Protein AF-0000000083222446 (afdb_homodimer)

Secondary structure (DSSP, 8-state):
--HHHHHHHHHHHHHHHHHHHHHHHHHHHHHHHHHHHHHHHHHHHHHHHHHHHTTSS---HHHHTTT-S---SEEEEEEPPP-HHHHHHH-HHHHHHHHTS-HHHHHHHHHHHHHHHHHHHHHHHHHHHHHHT--EEEEE-TT-HHHHTHHHHHHHHHTSHHHHT--SSEEEEEEEE----TT-S-EEEEEEEEEPPP---------------------------TT--EEEEEEEE-GGGSHHHHHHHHHHHHHHHHHTTTS---GGG--HHHHHHHHHHTS----SEEEEES-SSB--TT--SGGGTT-EEEEE----SSPP---HHHHHHHHHHHHHS------/-HHHHHHHHHHHHHHHHHHHHHHHHHHHHHHHHHHHHHHHHHHHHHHHHHHHHTTSS---HHHHTTT-S---SEEEEEEPPP-HHHHHHH-HHHHHHHHSS-HHHHHHHHHHHHHHHHHHHHHHHHHHHHHHT--EEEEE-TT-HHHHTHHHHHHHHHTSHHHHT--SSEEEEEEE-----TT-S-EEEEEEEEEPPP---------------------------TTPPEEEEEEEE-GGGSHHHHHHHHHHHHHHHHH--S-S-SGGG--HHHHHHHHHHTS----SEEEEES-SSB--TT--SGGGTT-EEEEE----SSPP---HHHHHHHHHHHHHS------

pLDDT: mean 73.71, std 20.95, range [21.19, 98.12]

Organism: NCBI:txid56615

Foldseek 3Di:
DVVVVVVVVVVVVVVVCVVVCVVVVVVVVVVVVVVVVVVVVVVVLVVVVVCVVVVVDDDQLQVLCPPFQDFWQEEEEEFDAFPVVVVCVPPPVVVVVVVVDPPVVVVVVSLVQQLVQLLVQVLVLVVSCVSVQHAEY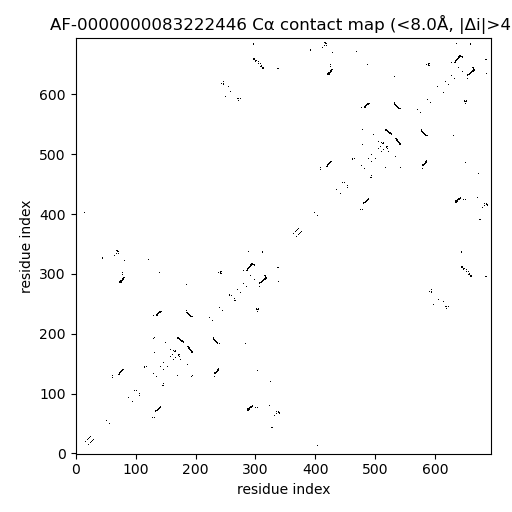EYEYAVLSCVVCVVVSQVVSCPDCCAVCRDPFWRHKDKAQDPDDPVALKGKTKMKTFTDDDPPPPPPPPDDPDDDDDPPPPPVPPPPPNPDIGMHMYIYHHLCLAPVLLVVLVVVVVVVCVVVVVDCCPPVVDDPVVSLVSSCVRDPAATQEYEYFEDQDDDPSRPHPNNPPNHHYQYPYDPDNHGTHDGPVSSSVRRNSSSPDPRPPPD/DVVVVVVVVVVVVVVVCVVVCVVVVVVVVVVVVVVVVVVVVVVVLVVVVVCVVVVVDPDQLQVLCPPFQDFWQEEEEEFDAFPVVVVCVPPPVVVVVVVPDPPVVVVVVSLVQQLVQLLVQVLVLVVSCVSVQHAEYEYEYAVLSCVVCVVVSQVVSCPDCCAVCRDPFWRHKDKAQPPDDVVALKGKTKMKTFTDDDPPPPPPPPDDPDDDDDDPPPPVPPPPPNPDIGMHMYIYHHLCLAPVLLVVLVVVLVVVLVVVPPDPVHVVVDDPVVSLVSSCVRDPAATQEYEYFEDQDDDPSRPHPNNPPNHHYQYPYDPDNHGTHDGPVSSSVRRNSSSPDPRPPPD

InterPro domains:
  IPR036424 Decaprenyl diphosphate synthase-like superfamily [G3DSA:3.40.1180.10] (99-347)
  IPR036424 Decaprenyl diphosphate synthase-like superfamily [SSF64005] (113-338)
  IPR038887 Dehydrodolichyl diphosphate synthase complex subunit Nus1 [PTHR21528] (21-346)

Radius of gyration: 28.94 Å; Cα contacts (8 Å, |Δi|>4): 919; chains: 2; bounding box: 86×88×91 Å

Structure (mmCIF, N/CA/C/O backbone):
data_AF-0000000083222446-model_v1
#
loop_
_entity.id
_entity.type
_entity.pdbx_description
1 polymer 'ditrans,polycis-polyprenyl diphosphate synthase'
#
loop_
_atom_site.group_PDB
_atom_site.id
_atom_site.type_symbol
_atom_site.label_atom_id
_atom_site.label_alt_id
_atom_site.label_comp_id
_atom_site.label_asym_id
_atom_site.label_entity_id
_atom_site.label_seq_id
_atom_site.pdbx_PDB_ins_code
_atom_site.Cartn_x
_atom_site.Cartn_y
_atom_site.Cartn_z
_atom_site.occupancy
_atom_site.B_iso_or_equiv
_atom_site.auth_seq_id
_atom_site.auth_comp_id
_atom_site.auth_asym_id
_atom_site.auth_atom_id
_atom_site.pdbx_PDB_model_num
ATOM 1 N N . MET A 1 1 ? 10.117 -25.203 -52.969 1 36.56 1 MET A N 1
ATOM 2 C CA . MET A 1 1 ? 9.398 -25.359 -51.719 1 36.56 1 MET A CA 1
ATOM 3 C C . MET A 1 1 ? 10.18 -24.719 -50.562 1 36.56 1 MET A C 1
ATOM 5 O O . MET A 1 1 ? 9.609 -24.422 -49.531 1 36.56 1 MET A O 1
ATOM 9 N N . ALA A 1 2 ? 11.477 -24.641 -50.656 1 54.38 2 ALA A N 1
ATOM 10 C CA . ALA A 1 2 ? 12.469 -24.125 -49.719 1 54.38 2 ALA A CA 1
ATOM 11 C C . ALA A 1 2 ? 12.422 -22.594 -49.656 1 54.38 2 ALA A C 1
ATOM 13 O O . ALA A 1 2 ? 12.656 -22 -48.594 1 54.38 2 ALA A O 1
ATOM 14 N N . SER A 1 3 ? 12.109 -21.922 -50.688 1 53.44 3 SER A N 1
ATOM 15 C CA . SER A 1 3 ? 12.156 -20.469 -50.812 1 53.44 3 SER A CA 1
ATOM 16 C C . SER A 1 3 ? 11.008 -19.812 -50.062 1 53.44 3 SER A C 1
ATOM 18 O O . SER A 1 3 ? 11.172 -18.75 -49.469 1 53.44 3 SER A O 1
ATOM 20 N N . SER A 1 4 ? 9.898 -20.516 -49.969 1 52.72 4 SER A N 1
ATOM 21 C CA . SER A 1 4 ? 8.688 -20 -49.344 1 52.72 4 SER A CA 1
ATOM 22 C C . SER A 1 4 ? 8.828 -19.969 -47.812 1 52.72 4 SER A C 1
ATOM 24 O O . SER A 1 4 ? 8.305 -19.062 -47.156 1 52.72 4 SER A O 1
ATOM 26 N N . SER A 1 5 ? 9.688 -20.828 -47.406 1 56.22 5 SER A N 1
ATOM 27 C CA . SER A 1 5 ? 9.875 -20.922 -45.969 1 56.22 5 SER A CA 1
ATOM 28 C C . SER A 1 5 ? 10.711 -19.75 -45.438 1 56.22 5 SER A C 1
ATOM 30 O O . SER A 1 5 ? 10.461 -19.25 -44.344 1 56.22 5 SER A O 1
ATOM 32 N N . LYS A 1 6 ? 11.641 -19.25 -46.25 1 61.03 6 LYS A N 1
ATOM 33 C CA . LYS A 1 6 ? 12.5 -18.156 -45.844 1 61.03 6 LYS A CA 1
ATOM 34 C C . LYS A 1 6 ? 11.734 -16.828 -45.812 1 61.03 6 LYS A C 1
ATOM 36 O O . LYS A 1 6 ? 11.938 -16 -44.938 1 61.03 6 LYS A O 1
ATOM 41 N N . THR A 1 7 ? 10.891 -16.703 -46.781 1 53.16 7 THR A N 1
ATOM 42 C CA . THR A 1 7 ? 10.109 -15.469 -46.844 1 53.16 7 THR A CA 1
ATOM 43 C C . THR A 1 7 ? 9.156 -15.359 -45.656 1 53.16 7 THR A C 1
ATOM 45 O O . THR A 1 7 ? 8.992 -14.281 -45.094 1 53.16 7 THR A O 1
ATOM 48 N N . VAL A 1 8 ? 8.656 -16.453 -45.312 1 54.53 8 VAL A N 1
ATOM 49 C CA . VAL A 1 8 ? 7.73 -16.453 -44.188 1 54.53 8 VAL A CA 1
ATOM 50 C C . VAL A 1 8 ? 8.5 -16.188 -42.875 1 54.53 8 VAL A C 1
ATOM 52 O O . VAL A 1 8 ? 8.039 -15.43 -42.031 1 54.53 8 VAL A O 1
ATOM 55 N N . GLN A 1 9 ? 9.672 -16.656 -42.938 1 54.56 9 GLN A N 1
ATOM 56 C CA . GLN A 1 9 ? 10.492 -16.438 -41.75 1 54.56 9 GLN A CA 1
ATOM 57 C C . GLN A 1 9 ? 10.906 -14.969 -41.656 1 54.56 9 GLN A C 1
ATOM 59 O O . GLN A 1 9 ? 10.914 -14.398 -40.562 1 54.56 9 GLN A O 1
ATOM 64 N N . THR A 1 10 ? 11.266 -14.383 -42.812 1 55.5 10 THR A N 1
ATOM 65 C CA . THR A 1 10 ? 11.648 -12.977 -42.812 1 55.5 10 THR A CA 1
ATOM 66 C C . THR A 1 10 ? 10.469 -12.086 -42.438 1 55.5 10 THR A C 1
ATOM 68 O O . THR A 1 10 ? 10.617 -11.133 -41.656 1 55.5 10 THR A O 1
ATOM 71 N N . ILE A 1 11 ? 9.359 -12.422 -42.844 1 53.47 11 ILE A N 1
ATOM 72 C CA . ILE A 1 11 ? 8.172 -11.633 -42.531 1 53.47 11 ILE A CA 1
ATOM 73 C C . ILE A 1 11 ? 7.832 -11.781 -41.031 1 53.47 11 ILE A C 1
ATOM 75 O O . ILE A 1 11 ? 7.504 -10.797 -40.375 1 53.47 11 ILE A O 1
ATOM 79 N N . VAL A 1 12 ? 8.07 -12.945 -40.656 1 50.47 12 VAL A N 1
ATOM 80 C CA . VAL A 1 12 ? 7.77 -13.203 -39.25 1 50.47 12 VAL A CA 1
ATOM 81 C C . VAL A 1 12 ? 8.781 -12.484 -38.375 1 50.47 12 VAL A C 1
ATOM 83 O O . VAL A 1 12 ? 8.406 -11.867 -37.375 1 50.47 12 VAL A O 1
ATOM 86 N N . THR A 1 13 ? 10.008 -12.539 -38.812 1 52.12 13 THR A N 1
ATOM 87 C CA . THR A 1 13 ? 11.039 -11.844 -38.062 1 52.12 13 THR A CA 1
ATOM 88 C C . THR A 1 13 ? 10.82 -10.336 -38.094 1 52.12 13 THR A C 1
ATOM 90 O O . THR A 1 13 ? 10.961 -9.648 -37.094 1 52.12 13 THR A O 1
ATOM 93 N N . LEU A 1 14 ? 10.492 -9.789 -39.219 1 52.88 14 LEU A N 1
ATOM 94 C CA . LEU A 1 14 ? 10.234 -8.359 -39.344 1 52.88 14 LEU A CA 1
ATOM 95 C C . LEU A 1 14 ? 9.008 -7.953 -38.531 1 52.88 14 LEU A C 1
ATOM 97 O O . LEU A 1 14 ? 9 -6.891 -37.906 1 52.88 14 LEU A O 1
ATOM 101 N N . THR A 1 15 ? 8.133 -8.812 -38.531 1 49.84 15 THR A N 1
ATOM 102 C CA . THR A 1 15 ? 6.926 -8.523 -37.781 1 49.84 15 THR A CA 1
ATOM 103 C C . THR A 1 15 ? 7.199 -8.609 -36.281 1 49.84 15 THR A C 1
ATOM 105 O O . THR A 1 15 ? 6.684 -7.801 -35.5 1 49.84 15 THR A O 1
ATOM 108 N N . LEU A 1 16 ? 8.07 -9.57 -36.062 1 46.69 16 LEU A N 1
ATOM 109 C CA . LEU A 1 16 ? 8.453 -9.711 -34.656 1 46.69 16 LEU A CA 1
ATOM 110 C C . LEU A 1 16 ? 9.258 -8.508 -34.188 1 46.69 16 LEU A C 1
ATOM 112 O O . LEU A 1 16 ? 9.016 -7.98 -33.094 1 46.69 16 LEU A O 1
ATOM 116 N N . PHE A 1 17 ? 10.297 -8.188 -34.969 1 51.41 17 PHE A N 1
ATOM 117 C CA . PHE A 1 17 ? 11.062 -6.988 -34.656 1 51.41 17 PHE A CA 1
ATOM 118 C C . PHE A 1 17 ? 10.164 -5.758 -34.625 1 51.41 17 PHE A C 1
ATOM 120 O O . PHE A 1 17 ? 10.328 -4.875 -33.781 1 51.41 17 PHE A O 1
ATOM 127 N N . GLY A 1 18 ? 9.242 -5.84 -35.438 1 48.62 18 GLY A N 1
ATOM 128 C CA . GLY A 1 18 ? 8.289 -4.738 -35.469 1 48.62 18 GLY A CA 1
ATOM 129 C C . GLY A 1 18 ? 7.402 -4.691 -34.219 1 48.62 18 GLY A C 1
ATOM 130 O O . GLY A 1 18 ? 7.188 -3.623 -33.656 1 48.62 18 GLY A O 1
ATOM 131 N N . THR A 1 19 ? 6.996 -5.812 -33.875 1 46.5 19 THR A N 1
ATOM 132 C CA . THR A 1 19 ? 6.109 -5.859 -32.719 1 46.5 19 THR A CA 1
ATOM 133 C C . THR A 1 19 ? 6.887 -5.574 -31.438 1 46.5 19 THR A C 1
ATOM 135 O O . THR A 1 19 ? 6.414 -4.836 -30.562 1 46.5 19 THR A O 1
ATOM 138 N N . PHE A 1 20 ? 8.125 -6.336 -31.328 1 46.16 20 PHE A N 1
ATOM 139 C CA . PHE A 1 20 ? 8.984 -5.992 -30.203 1 46.16 20 PHE A CA 1
ATOM 140 C C . PHE A 1 20 ? 9.297 -4.504 -30.188 1 46.16 20 PHE A C 1
ATOM 142 O O . PHE A 1 20 ? 9.289 -3.865 -29.141 1 46.16 20 PHE A O 1
ATOM 149 N N . GLY A 1 21 ? 9.727 -4.094 -31.328 1 47.69 21 GLY A N 1
ATOM 150 C CA . GLY A 1 21 ? 9.938 -2.662 -31.469 1 47.69 21 GLY A CA 1
ATOM 151 C C . GLY A 1 21 ? 8.719 -1.836 -31.125 1 47.69 21 GLY A C 1
ATOM 152 O O . GLY A 1 21 ? 8.82 -0.812 -30.438 1 47.69 21 GLY A O 1
ATOM 153 N N . LEU A 1 22 ? 7.648 -2.465 -31.422 1 50.78 22 LEU A N 1
ATOM 154 C CA . LEU A 1 22 ? 6.406 -1.746 -31.172 1 50.78 22 LEU A CA 1
ATOM 155 C C . LEU A 1 22 ? 6.051 -1.785 -29.688 1 50.78 22 LEU A C 1
ATOM 157 O O . LEU A 1 22 ? 5.629 -0.775 -29.125 1 50.78 22 LEU A O 1
ATOM 161 N N . LEU A 1 23 ? 6.242 -3.002 -29.172 1 46.97 23 LEU A N 1
ATOM 162 C CA . LEU A 1 23 ? 5.957 -3.094 -27.75 1 46.97 23 LEU A CA 1
ATOM 163 C C . LEU A 1 23 ? 6.906 -2.213 -26.938 1 46.97 23 LEU A C 1
ATOM 165 O O . LEU A 1 23 ? 6.484 -1.531 -26 1 46.97 23 LEU A O 1
ATOM 169 N N . HIS A 1 24 ? 8.188 -2.408 -27.219 1 51.34 24 HIS A N 1
ATOM 170 C CA . HIS A 1 24 ? 9.148 -1.508 -26.594 1 51.34 24 HIS A CA 1
ATOM 171 C C . HIS A 1 24 ? 8.82 -0.051 -26.906 1 51.34 24 HIS A C 1
ATOM 173 O O . HIS A 1 24 ? 8.938 0.814 -26.031 1 51.34 24 HIS A O 1
ATOM 179 N N . LEU A 1 25 ? 8.469 0.086 -28.078 1 52.31 25 LEU A N 1
ATOM 180 C CA . LEU A 1 25 ? 8.07 1.432 -28.484 1 52.31 25 LEU A CA 1
ATOM 181 C C . LEU A 1 25 ? 6.824 1.879 -27.719 1 52.31 25 LEU A C 1
ATOM 183 O O . LEU A 1 25 ? 6.746 3.023 -27.281 1 52.31 25 LEU A O 1
ATOM 187 N N . LEU A 1 26 ? 6.055 0.905 -27.625 1 51.31 26 LEU A N 1
ATOM 188 C CA . LEU A 1 26 ? 4.824 1.237 -26.906 1 51.31 26 LEU A CA 1
ATOM 189 C C . LEU A 1 26 ? 5.105 1.487 -25.422 1 51.31 26 LEU A C 1
ATOM 191 O O . LEU A 1 26 ? 4.52 2.389 -24.828 1 51.31 26 LEU A O 1
ATOM 195 N N . HIS A 1 27 ? 5.945 0.579 -24.922 1 53.75 27 HIS A N 1
ATOM 196 C CA . HIS A 1 27 ? 6.391 0.825 -23.547 1 53.75 27 HIS A CA 1
ATOM 197 C C . HIS A 1 27 ? 7.082 2.178 -23.438 1 53.75 27 HIS A C 1
ATOM 199 O O . HIS A 1 27 ? 6.84 2.924 -22.484 1 53.75 27 HIS A O 1
ATOM 205 N N . LEU A 1 28 ? 7.898 2.379 -24.359 1 54.03 28 LEU A N 1
ATOM 206 C CA . LEU A 1 28 ? 8.586 3.664 -24.391 1 54.03 28 LEU A CA 1
ATOM 207 C C . LEU A 1 28 ? 7.598 4.805 -24.609 1 54.03 28 LEU A C 1
ATOM 209 O O . LEU A 1 28 ? 7.719 5.859 -23.969 1 54.03 28 LEU A O 1
ATOM 213 N N . ILE A 1 29 ? 6.684 4.418 -25.344 1 54.69 29 ILE A N 1
ATOM 214 C CA . ILE A 1 29 ? 5.668 5.43 -25.625 1 54.69 29 ILE A CA 1
ATOM 215 C C . ILE A 1 29 ? 4.82 5.66 -24.375 1 54.69 29 ILE A C 1
ATOM 217 O O . ILE A 1 29 ? 4.531 6.805 -24.016 1 54.69 29 ILE A O 1
ATOM 221 N N . SER A 1 30 ? 4.523 4.512 -23.797 1 57.47 30 SER A N 1
ATOM 222 C CA . SER A 1 30 ? 3.744 4.648 -22.578 1 57.47 30 SER A CA 1
ATOM 223 C C . SER A 1 30 ? 4.52 5.418 -21.516 1 57.47 30 SER A C 1
ATOM 225 O O . SER A 1 30 ? 3.969 6.305 -20.859 1 57.47 30 SER A O 1
ATOM 227 N N . HIS A 1 31 ? 5.703 5 -21.391 1 58.09 31 HIS A N 1
ATOM 228 C CA . HIS A 1 31 ? 6.562 5.734 -20.469 1 58.09 31 HIS A CA 1
ATOM 229 C C . HIS A 1 31 ? 6.711 7.191 -20.891 1 58.09 31 HIS A C 1
ATOM 231 O O . HIS A 1 31 ? 6.688 8.094 -20.047 1 58.09 31 HIS A O 1
ATOM 237 N N . GLY A 1 32 ? 6.883 7.305 -22.172 1 55 32 GLY A N 1
ATOM 238 C CA . GLY A 1 32 ? 6.969 8.656 -22.703 1 55 32 GLY A CA 1
ATOM 239 C C . GLY A 1 32 ? 5.707 9.469 -22.484 1 55 32 GLY A C 1
ATOM 240 O O . GLY A 1 32 ? 5.781 10.641 -22.094 1 55 32 GLY A O 1
ATOM 241 N N . ILE A 1 33 ? 4.664 8.75 -22.609 1 58.34 33 ILE A N 1
ATOM 242 C CA . ILE A 1 33 ? 3.387 9.422 -22.406 1 58.34 33 ILE A CA 1
ATOM 243 C C . ILE A 1 33 ? 3.225 9.766 -20.922 1 58.34 33 ILE A C 1
ATOM 245 O O . ILE A 1 33 ? 2.824 10.883 -20.578 1 58.34 33 ILE A O 1
ATOM 249 N N . ARG A 1 34 ? 3.586 8.812 -20.156 1 61.44 34 ARG A N 1
ATOM 250 C CA . ARG A 1 34 ? 3.488 9.086 -18.734 1 61.44 34 ARG A CA 1
ATOM 251 C C . ARG A 1 34 ? 4.41 10.227 -18.328 1 61.44 34 ARG A C 1
ATOM 253 O O . ARG A 1 34 ? 4.02 11.102 -17.547 1 61.44 34 ARG A O 1
ATOM 260 N N . LEU A 1 35 ? 5.527 10.203 -18.859 1 58.72 35 LEU A N 1
ATOM 261 C CA . LEU A 1 35 ? 6.48 11.258 -18.562 1 58.72 35 LEU A CA 1
ATOM 262 C C . LEU A 1 35 ? 5.988 12.602 -19.094 1 58.72 35 LEU A C 1
ATOM 264 O O . LEU A 1 35 ? 6.078 13.617 -18.391 1 58.72 35 LEU A O 1
ATOM 268 N N . THR A 1 36 ? 5.535 12.516 -20.281 1 58.59 36 THR A N 1
ATOM 269 C CA . THR A 1 36 ? 5.055 13.75 -20.891 1 58.59 36 THR A CA 1
ATOM 270 C C . THR A 1 36 ? 3.859 14.305 -20.125 1 58.59 36 THR A C 1
ATOM 272 O O . THR A 1 36 ? 3.777 15.508 -19.875 1 58.59 36 THR A O 1
ATOM 275 N N . THR A 1 37 ? 3.016 13.406 -19.766 1 63.16 37 THR A N 1
ATOM 276 C CA . THR A 1 37 ? 1.849 13.844 -19.016 1 63.16 37 THR A CA 1
ATOM 277 C C . THR A 1 37 ? 2.264 14.406 -17.656 1 63.16 37 THR A C 1
ATOM 279 O O . THR A 1 37 ? 1.707 15.398 -17.188 1 63.16 37 THR A O 1
ATOM 282 N N . SER A 1 38 ? 3.203 13.766 -17.125 1 62.81 38 SER A N 1
ATOM 283 C CA . SER A 1 38 ? 3.697 14.242 -15.844 1 62.81 38 SER A CA 1
ATOM 284 C C . SER A 1 38 ? 4.336 15.617 -15.969 1 62.81 38 SER A C 1
ATOM 286 O O . SER A 1 38 ? 4.125 16.484 -15.125 1 62.81 38 SER A O 1
ATOM 288 N N . VAL A 1 39 ? 5.047 15.805 -17.047 1 60.53 39 VAL A N 1
ATOM 289 C CA . VAL A 1 39 ? 5.719 17.078 -17.281 1 60.53 39 VAL A CA 1
ATOM 290 C C . VAL A 1 39 ? 4.684 18.172 -17.547 1 60.53 39 VAL A C 1
ATOM 292 O O . VAL A 1 39 ? 4.781 19.281 -17.016 1 60.53 39 VAL A O 1
ATOM 295 N N . ILE A 1 40 ? 3.762 17.766 -18.344 1 61.09 40 ILE A N 1
ATOM 296 C CA . ILE A 1 40 ? 2.721 18.734 -18.672 1 61.09 40 ILE A CA 1
ATOM 297 C C . ILE A 1 40 ? 1.975 19.141 -17.406 1 61.09 40 ILE A C 1
ATOM 299 O O . ILE A 1 40 ? 1.726 20.328 -17.172 1 61.09 40 ILE A O 1
ATOM 303 N N . ARG A 1 41 ? 1.686 18.188 -16.594 1 65.5 41 ARG A N 1
ATOM 304 C CA . ARG A 1 41 ? 0.991 18.484 -15.344 1 65.5 41 ARG A CA 1
ATOM 305 C C . ARG A 1 41 ? 1.833 19.375 -14.445 1 65.5 41 ARG A C 1
ATOM 307 O O . ARG A 1 41 ? 1.307 20.281 -13.789 1 65.5 41 ARG A O 1
ATOM 314 N N . LYS A 1 42 ? 3.08 19.141 -14.469 1 65.06 42 LYS A N 1
ATOM 315 C CA . LYS A 1 42 ? 3.982 19.938 -13.656 1 65.06 42 LYS A CA 1
ATOM 316 C C . LYS A 1 42 ? 4.016 21.391 -14.141 1 65.06 42 LYS A C 1
ATOM 318 O O . LYS A 1 42 ? 4.012 22.328 -13.336 1 65.06 42 LYS A O 1
ATOM 323 N N . ILE A 1 43 ? 4.059 21.469 -15.406 1 62.09 43 ILE A N 1
ATOM 324 C CA . ILE A 1 43 ? 4.102 22.797 -16 1 62.09 43 ILE A CA 1
ATOM 325 C C . ILE A 1 43 ? 2.814 23.562 -15.672 1 62.09 43 ILE A C 1
ATOM 327 O O . ILE A 1 43 ? 2.854 24.734 -15.297 1 62.09 43 ILE A O 1
ATOM 331 N N . ILE A 1 44 ? 1.795 22.859 -15.766 1 63.28 44 ILE A N 1
ATOM 332 C CA . ILE A 1 44 ? 0.501 23.469 -15.492 1 63.28 44 ILE A CA 1
ATOM 333 C C . ILE A 1 44 ? 0.432 23.891 -14.023 1 63.28 44 ILE A C 1
ATOM 335 O O . ILE A 1 44 ? -0.033 24.984 -13.703 1 63.28 44 ILE A O 1
ATOM 339 N N . ASP A 1 45 ? 0.895 23.047 -13.227 1 67.06 45 ASP A N 1
ATOM 340 C CA . ASP A 1 45 ? 0.875 23.328 -11.789 1 67.06 45 ASP A CA 1
ATOM 341 C C . ASP A 1 45 ? 1.76 24.531 -11.461 1 67.06 45 ASP A C 1
ATOM 343 O O . ASP A 1 45 ? 1.389 25.375 -10.641 1 67.06 45 ASP A O 1
ATOM 347 N N . GLU A 1 46 ? 2.854 24.516 -12.102 1 67 46 GLU A N 1
ATOM 348 C CA . GLU A 1 46 ? 3.756 25.641 -11.883 1 67 46 GLU A CA 1
ATOM 349 C C . GLU A 1 46 ? 3.146 26.953 -12.383 1 67 46 GLU A C 1
ATOM 351 O O . GLU A 1 46 ? 3.301 28 -11.758 1 67 46 GLU A O 1
ATOM 356 N N . MET A 1 47 ? 2.539 26.828 -13.461 1 64.44 47 MET A N 1
ATOM 357 C CA . MET A 1 47 ? 1.857 28 -13.992 1 64.44 47 MET A CA 1
ATOM 358 C C . MET A 1 47 ? 0.759 28.469 -13.047 1 64.44 47 MET A C 1
ATOM 360 O O . MET A 1 47 ? 0.575 29.672 -12.844 1 64.44 47 MET A O 1
ATOM 364 N N . ASP A 1 48 ? 0.081 27.516 -12.492 1 66.25 48 ASP A N 1
ATOM 365 C CA . ASP A 1 48 ? -0.962 27.844 -11.523 1 66.25 48 ASP A CA 1
ATOM 366 C C . ASP A 1 48 ? -0.376 28.531 -10.297 1 66.25 48 ASP A C 1
ATOM 368 O O . ASP A 1 48 ? -0.952 29.5 -9.789 1 66.25 48 ASP A O 1
ATOM 372 N N . GLU A 1 49 ? 0.698 28.031 -9.867 1 69.94 49 GLU A N 1
ATOM 373 C CA . GLU A 1 49 ? 1.366 28.641 -8.719 1 69.94 49 GLU A CA 1
ATOM 374 C C . GLU A 1 49 ? 1.795 30.078 -9.016 1 69.94 49 GLU A C 1
ATOM 376 O O . GLU A 1 49 ? 1.708 30.938 -8.148 1 69.94 49 GLU A O 1
ATOM 381 N N . VAL A 1 50 ? 2.215 30.203 -10.234 1 65.88 50 VAL A N 1
ATOM 382 C CA . VAL A 1 50 ? 2.619 31.547 -10.648 1 65.88 50 VAL A CA 1
ATOM 383 C C . VAL A 1 50 ? 1.4 32.469 -10.68 1 65.88 50 VAL A C 1
ATOM 385 O O . VAL A 1 50 ? 1.473 33.625 -10.234 1 65.88 50 VAL A O 1
ATOM 388 N N . LEU A 1 51 ? 0.399 31.922 -11.141 1 66.25 51 LEU A N 1
ATOM 389 C CA . LEU A 1 51 ? -0.822 32.719 -11.219 1 66.25 51 LEU A CA 1
ATOM 390 C C . LEU A 1 51 ? -1.332 33.062 -9.828 1 66.25 51 LEU A C 1
ATOM 392 O O . LEU A 1 51 ? -1.859 34.156 -9.609 1 66.25 51 LEU A O 1
ATOM 396 N N . ILE A 1 52 ? -1.19 32.188 -8.922 1 71.06 52 ILE A N 1
ATOM 397 C CA . ILE A 1 52 ? -1.592 32.438 -7.539 1 71.06 52 ILE A CA 1
ATOM 398 C C . ILE A 1 52 ? -0.651 33.438 -6.895 1 71.06 52 ILE A C 1
ATOM 400 O O . ILE A 1 52 ? -1.096 34.344 -6.176 1 71.06 52 ILE A O 1
ATOM 404 N N . GLY A 1 53 ? 0.562 33.219 -7.203 1 66.94 53 GLY A N 1
ATOM 405 C CA . GLY A 1 53 ? 1.531 34.188 -6.695 1 66.94 53 GLY A CA 1
ATOM 406 C C . GLY A 1 53 ? 1.29 35.594 -7.191 1 66.94 53 GLY A C 1
ATOM 407 O O . GLY A 1 53 ? 1.478 36.562 -6.449 1 66.94 53 GLY A O 1
ATOM 408 N N . LEU A 1 54 ? 0.828 35.625 -8.469 1 65.44 54 LEU A N 1
ATOM 409 C CA . LEU A 1 54 ? 0.542 36.938 -9.078 1 65.44 54 LEU A CA 1
ATOM 410 C C . LEU A 1 54 ? -0.846 37.406 -8.68 1 65.44 54 LEU A C 1
ATOM 412 O O . LEU A 1 54 ? -1.294 38.469 -9.148 1 65.44 54 LEU A O 1
ATOM 416 N N . ARG A 1 55 ? -1.542 36.625 -7.762 1 66.25 55 ARG A N 1
ATOM 417 C CA . ARG A 1 55 ? -2.848 36.969 -7.207 1 66.25 55 ARG A CA 1
ATOM 418 C C . ARG A 1 55 ? -3.908 37.031 -8.297 1 66.25 55 ARG A C 1
ATOM 420 O O . ARG A 1 55 ? -4.852 37.812 -8.203 1 66.25 55 ARG A O 1
ATOM 427 N N . VAL A 1 56 ? -3.549 36.406 -9.367 1 62.66 56 VAL A N 1
ATOM 428 C CA . VAL A 1 56 ? -4.52 36.312 -10.453 1 62.66 56 VAL A CA 1
ATOM 429 C C . VAL A 1 56 ? -5.547 35.219 -10.133 1 62.66 56 VAL A C 1
ATOM 431 O O . VAL A 1 56 ? -6.738 35.375 -10.422 1 62.66 56 VAL A O 1
ATOM 434 N N . ARG A 1 57 ? -4.969 34.156 -9.414 1 64 57 ARG A N 1
ATOM 435 C CA . ARG A 1 57 ? -5.816 33.031 -9.016 1 64 57 ARG A CA 1
ATOM 436 C C . ARG A 1 57 ? -5.723 32.781 -7.516 1 64 57 ARG A C 1
ATOM 438 O O . ARG A 1 57 ? -4.641 32.875 -6.93 1 64 57 ARG A O 1
ATOM 445 N N . ARG A 1 58 ? -6.887 32.719 -6.902 1 67.94 58 ARG A N 1
ATOM 446 C CA . ARG A 1 58 ? -6.887 32.344 -5.484 1 67.94 58 ARG A CA 1
ATOM 447 C C . ARG A 1 58 ? -7.145 30.875 -5.289 1 67.94 58 ARG A C 1
ATOM 449 O O . ARG A 1 58 ? -8.023 30.297 -5.938 1 67.94 58 ARG A O 1
ATOM 456 N N . ARG A 1 59 ? -6.203 30.281 -4.66 1 75.19 59 ARG A N 1
ATOM 457 C CA . ARG A 1 59 ? -6.422 28.891 -4.273 1 75.19 59 ARG A CA 1
ATOM 458 C C . ARG A 1 59 ? -7.375 28.781 -3.086 1 75.19 59 ARG A C 1
ATOM 460 O O . ARG A 1 59 ? -7.184 29.469 -2.074 1 75.19 59 ARG A O 1
ATOM 467 N N . ASP A 1 60 ? -8.469 28.156 -3.348 1 77.75 60 ASP A N 1
ATOM 468 C CA . ASP A 1 60 ? -9.406 27.922 -2.254 1 77.75 60 ASP A CA 1
ATOM 469 C C . ASP A 1 60 ? -9.672 26.422 -2.066 1 77.75 60 ASP A C 1
ATOM 471 O O . ASP A 1 60 ? -10.484 25.844 -2.779 1 77.75 60 ASP A O 1
ATOM 475 N N . VAL A 1 61 ? -8.984 25.906 -1.104 1 82.94 61 VAL A N 1
ATOM 476 C CA . VAL A 1 61 ? -9.062 24.469 -0.839 1 82.94 61 VAL A CA 1
ATOM 477 C C . VAL A 1 61 ? -10.508 24.078 -0.515 1 82.94 61 VAL A C 1
ATOM 479 O O . VAL A 1 61 ? -11 23.062 -0.994 1 82.94 61 VAL A O 1
ATOM 482 N N . ARG A 1 62 ? -11.148 24.906 0.24 1 82.25 62 ARG A N 1
ATOM 483 C CA . ARG A 1 62 ? -12.516 24.609 0.662 1 82.25 62 ARG A CA 1
ATOM 484 C C . ARG A 1 62 ? -13.461 24.594 -0.531 1 82.25 62 ARG A C 1
ATOM 486 O O . ARG A 1 62 ? -14.359 23.75 -0.606 1 82.25 62 ARG A O 1
ATOM 493 N N . GLN A 1 63 ? -13.227 25.453 -1.364 1 79.06 63 GLN A N 1
ATOM 494 C CA . GLN A 1 63 ? -14.062 25.5 -2.562 1 79.06 63 GLN A CA 1
ATOM 495 C C . GLN A 1 63 ? -13.812 24.297 -3.453 1 79.06 63 GLN A C 1
ATOM 497 O O . GLN A 1 63 ? -14.75 23.719 -4.008 1 79.06 63 GLN A O 1
ATOM 502 N N . ASP A 1 64 ? -12.57 23.953 -3.557 1 78.44 64 ASP A N 1
ATOM 503 C CA . ASP A 1 64 ? -12.203 22.844 -4.426 1 78.44 64 ASP A CA 1
ATOM 504 C C . ASP A 1 64 ? -12.695 21.516 -3.854 1 78.44 64 ASP A C 1
ATOM 506 O O . ASP A 1 64 ? -12.906 20.547 -4.594 1 78.44 64 ASP A O 1
ATOM 510 N N . LEU A 1 65 ? -12.938 21.484 -2.584 1 80.38 65 LEU A N 1
ATOM 511 C CA . LEU A 1 65 ? -13.328 20.234 -1.924 1 80.38 65 LEU A CA 1
ATOM 512 C C . LEU A 1 65 ? -14.852 20.141 -1.828 1 80.38 65 LEU A C 1
ATOM 514 O O . LEU A 1 65 ? -15.375 19.141 -1.327 1 80.38 65 LEU A O 1
ATOM 518 N N . ARG A 1 66 ? -15.539 21.109 -2.264 1 76.25 66 ARG A N 1
ATOM 519 C CA . ARG A 1 66 ? -17 21.109 -2.168 1 76.25 66 ARG A CA 1
ATOM 520 C C . ARG A 1 66 ? -17.594 19.906 -2.9 1 76.25 66 ARG A C 1
ATOM 522 O O . ARG A 1 66 ? -18.625 19.375 -2.486 1 76.25 66 ARG A O 1
ATOM 529 N N . ALA A 1 67 ? -16.891 19.469 -3.859 1 68.62 67 ALA A N 1
ATOM 530 C CA . ALA A 1 67 ? -17.406 18.375 -4.664 1 68.62 67 ALA A CA 1
ATOM 531 C C . ALA A 1 67 ? -17.078 17.016 -4.039 1 68.62 67 ALA A C 1
ATOM 533 O O . ALA A 1 67 ? -17.609 15.984 -4.449 1 68.62 67 ALA A O 1
ATOM 534 N N . ILE A 1 68 ? -16.234 17.125 -3.064 1 78.62 68 ILE A N 1
ATOM 535 C CA . ILE A 1 68 ? -15.797 15.859 -2.475 1 78.62 68 ILE A CA 1
ATOM 536 C C . ILE A 1 68 ? -16.766 15.438 -1.368 1 78.62 68 ILE A C 1
ATOM 538 O O . ILE A 1 68 ? -17.156 16.266 -0.543 1 78.62 68 ILE A O 1
ATOM 542 N N . LYS A 1 69 ? -17.203 14.211 -1.374 1 75.94 69 LYS A N 1
ATOM 543 C CA . LYS A 1 69 ? -18.219 13.688 -0.469 1 75.94 69 LYS A CA 1
ATOM 544 C C . LYS A 1 69 ? -17.703 13.594 0.96 1 75.94 69 LYS A C 1
ATOM 546 O O . LYS A 1 69 ? -18.438 13.852 1.916 1 75.94 69 LYS A O 1
ATOM 551 N N . LYS A 1 70 ? -16.438 13.234 1.058 1 87.44 70 LYS A N 1
ATOM 552 C CA . LYS A 1 70 ? -15.867 13.031 2.383 1 87.44 70 LYS A CA 1
ATOM 553 C C . LYS A 1 70 ? -14.383 13.383 2.396 1 87.44 70 LYS A C 1
ATOM 555 O O . LYS A 1 70 ? -13.672 13.164 1.409 1 87.44 70 LYS A O 1
ATOM 560 N N . THR A 1 71 ? -13.977 13.984 3.482 1 91.62 71 THR A N 1
ATOM 561 C CA . THR A 1 71 ? -12.57 14.297 3.691 1 91.62 71 THR A CA 1
ATOM 562 C C . THR A 1 71 ? -11.977 13.422 4.793 1 91.62 71 THR A C 1
ATOM 564 O O . THR A 1 71 ? -12.656 13.086 5.762 1 91.62 71 THR A O 1
ATOM 567 N N . PRO A 1 72 ? -10.781 13.062 4.664 1 94.81 72 PRO A N 1
ATOM 568 C CA . PRO A 1 72 ? -10.164 12.234 5.703 1 94.81 72 PRO A CA 1
ATOM 569 C C . PRO A 1 72 ? -9.961 12.992 7.012 1 94.81 72 PRO A C 1
ATOM 571 O O . PRO A 1 72 ? -9.648 14.188 7 1 94.81 72 PRO A O 1
ATOM 574 N N . ALA A 1 73 ? -10.133 12.305 8.102 1 96.12 73 ALA A N 1
ATOM 575 C CA . ALA A 1 73 ? -9.828 12.875 9.406 1 96.12 73 ALA A CA 1
ATOM 576 C C . ALA A 1 73 ? -8.344 12.75 9.727 1 96.12 73 ALA A C 1
ATOM 578 O O . ALA A 1 73 ? -7.75 13.648 10.328 1 96.12 73 ALA A O 1
ATOM 579 N N . HIS A 1 74 ? -7.734 11.68 9.336 1 97.69 74 HIS A N 1
ATOM 580 C CA . HIS A 1 74 ? -6.328 11.383 9.57 1 97.69 74 HIS A CA 1
ATOM 581 C C . HIS A 1 74 ? -5.59 11.125 8.266 1 97.69 74 HIS A C 1
ATOM 583 O O . HIS A 1 74 ? -5.859 10.141 7.578 1 97.69 74 HIS A O 1
ATOM 589 N N . LEU A 1 75 ? -4.695 12.016 7.922 1 98.12 75 LEU A N 1
ATOM 590 C CA . LEU A 1 75 ? -3.881 11.93 6.715 1 98.12 75 LEU A CA 1
ATOM 591 C C . LEU A 1 75 ? -2.449 11.523 7.055 1 98.12 75 LEU A C 1
ATOM 593 O O . LEU A 1 75 ? -1.775 12.211 7.832 1 98.12 75 LEU A O 1
ATOM 597 N N . ALA A 1 76 ? -2.025 10.414 6.531 1 98.12 76 ALA A N 1
ATOM 598 C CA . ALA A 1 76 ? -0.629 10.016 6.691 1 98.12 76 ALA A CA 1
ATOM 599 C C . ALA A 1 76 ? 0.168 10.289 5.418 1 98.12 76 ALA A C 1
ATOM 601 O O . ALA A 1 76 ? -0.377 10.234 4.312 1 98.12 76 ALA A O 1
ATOM 602 N N . ILE A 1 77 ? 1.428 10.609 5.59 1 98.06 77 ILE A N 1
ATOM 603 C CA . ILE A 1 77 ? 2.342 10.914 4.496 1 98.06 77 ILE A CA 1
ATOM 604 C C . ILE A 1 77 ? 3.594 10.047 4.613 1 98.06 77 ILE A C 1
ATOM 606 O O . ILE A 1 77 ? 4.199 9.969 5.688 1 98.06 77 ILE A O 1
ATOM 610 N N . ILE A 1 78 ? 3.945 9.375 3.59 1 96.38 78 ILE A N 1
ATOM 611 C CA . ILE A 1 78 ? 5.223 8.672 3.523 1 96.38 78 ILE A CA 1
ATOM 612 C C . ILE A 1 78 ? 6.176 9.422 2.594 1 96.38 78 ILE A C 1
ATOM 614 O O . ILE A 1 78 ? 5.844 9.672 1.432 1 96.38 78 ILE A O 1
ATOM 618 N N . TRP A 1 79 ? 7.297 9.805 3.086 1 94.69 79 TRP A N 1
ATOM 619 C CA . TRP A 1 79 ? 8.344 10.445 2.291 1 94.69 79 TRP A CA 1
ATOM 620 C C . TRP A 1 79 ? 9.273 9.398 1.683 1 94.69 79 TRP A C 1
ATOM 622 O O . TRP A 1 79 ? 9.812 8.547 2.393 1 94.69 79 TRP A O 1
ATOM 632 N N . THR A 1 80 ? 9.43 9.414 0.386 1 89.25 80 THR A N 1
ATOM 633 C CA . THR A 1 80 ? 10.375 8.539 -0.293 1 89.25 80 THR A CA 1
ATOM 634 C C . THR A 1 80 ? 11.711 9.242 -0.508 1 89.25 80 THR A C 1
ATOM 636 O O . THR A 1 80 ? 11.766 10.281 -1.172 1 89.25 80 THR A O 1
ATOM 639 N N . PRO A 1 81 ? 12.727 8.672 0.02 1 83 81 PRO A N 1
ATOM 640 C CA . PRO A 1 81 ? 14.031 9.305 -0.138 1 83 81 PRO A CA 1
ATOM 641 C C . PRO A 1 81 ? 14.508 9.336 -1.59 1 83 81 PRO A C 1
ATOM 643 O O . PRO A 1 81 ? 14.125 8.469 -2.381 1 83 81 PRO A O 1
ATOM 646 N N . ILE A 1 82 ? 15.242 10.336 -1.917 1 69 82 ILE A N 1
ATOM 647 C CA . ILE A 1 82 ? 15.805 10.492 -3.254 1 69 82 ILE A CA 1
ATOM 648 C C . ILE A 1 82 ? 16.906 9.469 -3.473 1 69 82 ILE A C 1
ATOM 650 O O . ILE A 1 82 ? 17.703 9.195 -2.568 1 69 82 ILE A O 1
ATOM 654 N N . ASN A 1 83 ? 16.703 8.75 -4.613 1 60.72 83 ASN A N 1
ATOM 655 C CA . ASN A 1 83 ? 17.812 7.875 -4.973 1 60.72 83 ASN A CA 1
ATOM 656 C C . ASN A 1 83 ? 19.016 8.672 -5.465 1 60.72 83 ASN A C 1
ATOM 658 O O . ASN A 1 83 ? 18.969 9.273 -6.543 1 60.72 83 ASN A O 1
ATOM 662 N N . TYR A 1 84 ? 19.906 8.836 -4.637 1 55.03 84 TYR A N 1
ATOM 663 C CA . TYR A 1 84 ? 21.062 9.703 -4.902 1 55.03 84 TYR A CA 1
ATOM 664 C C . TYR A 1 84 ? 21.922 9.141 -6.027 1 55.03 84 TYR A C 1
ATOM 666 O O . TYR A 1 84 ? 22.641 9.883 -6.688 1 55.03 84 TYR A O 1
ATOM 674 N N . GLN A 1 85 ? 21.875 7.812 -6.047 1 50.66 85 GLN A N 1
ATOM 675 C CA . GLN A 1 85 ? 22.734 7.277 -7.102 1 50.66 85 GLN A CA 1
ATOM 676 C C . GLN A 1 85 ? 22.344 7.84 -8.461 1 50.66 85 GLN A C 1
ATOM 678 O O . GLN A 1 85 ? 23.203 8.055 -9.32 1 50.66 85 GLN A O 1
ATOM 683 N N . LEU A 1 86 ? 21.156 8.117 -8.625 1 50.06 86 LEU A N 1
ATOM 684 C CA . LEU A 1 86 ? 20.719 8.641 -9.914 1 50.06 86 LEU A CA 1
ATOM 685 C C . LEU A 1 86 ? 21.078 10.109 -10.055 1 50.06 86 LEU A C 1
ATOM 687 O O . LEU A 1 86 ? 21.234 10.609 -11.172 1 50.06 86 LEU A O 1
ATOM 691 N N . HIS A 1 87 ? 21.094 10.82 -8.891 1 47.88 87 HIS A N 1
ATOM 692 C CA . HIS A 1 87 ? 21.5 12.227 -8.93 1 47.88 87 HIS A CA 1
ATOM 693 C C . HIS A 1 87 ? 22.906 12.383 -9.484 1 47.88 87 HIS A C 1
ATOM 695 O O . HIS A 1 87 ? 23.25 13.422 -10.055 1 47.88 87 HIS A O 1
ATOM 701 N N . ARG A 1 88 ? 23.656 11.414 -9.117 1 45.91 88 ARG A N 1
ATOM 702 C CA . ARG A 1 88 ? 25.031 11.508 -9.602 1 45.91 88 ARG A CA 1
ATOM 703 C C . ARG A 1 88 ? 25.078 11.633 -11.117 1 45.91 88 ARG A C 1
ATOM 705 O O . ARG A 1 88 ? 25.938 12.312 -11.672 1 45.91 88 ARG A O 1
ATOM 712 N N . PHE A 1 89 ? 24.156 10.938 -11.711 1 45.91 89 PHE A N 1
ATOM 713 C CA . PHE A 1 89 ? 24.281 10.898 -13.156 1 45.91 89 PHE A CA 1
ATOM 714 C C . PHE A 1 89 ? 23.844 12.219 -13.781 1 45.91 89 PHE A C 1
ATOM 716 O O . PHE A 1 89 ? 24.359 12.617 -14.828 1 45.91 89 PHE A O 1
ATOM 723 N N . PHE A 1 90 ? 22.938 12.812 -13.188 1 44.75 90 PHE A N 1
ATOM 724 C CA . PHE A 1 90 ? 22.359 13.945 -13.906 1 44.75 90 PHE A CA 1
ATOM 725 C C . PHE A 1 90 ? 22.984 15.25 -13.453 1 44.75 90 PHE A C 1
ATOM 727 O O . PHE A 1 90 ? 22.703 16.312 -14.008 1 44.75 90 PHE A O 1
ATOM 734 N N . SER A 1 91 ? 23.484 15.328 -12.281 1 41.12 91 SER A N 1
ATOM 735 C CA . SER A 1 91 ? 24.031 16.641 -11.984 1 41.12 91 SER A CA 1
ATOM 736 C C . SER A 1 91 ? 25.375 16.844 -12.688 1 41.12 91 SER A C 1
ATOM 738 O O . SER A 1 91 ? 26.422 16.422 -12.188 1 41.12 91 SER A O 1
ATOM 740 N N . PHE A 1 92 ? 25.344 16.984 -13.82 1 41.53 92 PHE A N 1
ATOM 741 C CA . PHE A 1 92 ? 26.516 17.344 -14.586 1 41.53 92 PHE A CA 1
ATOM 742 C C . PHE A 1 92 ? 27.391 18.328 -13.797 1 41.53 92 PHE A C 1
ATOM 744 O O . PHE A 1 92 ? 28.609 18.172 -13.727 1 41.53 92 PHE A O 1
ATOM 751 N N . ASN A 1 93 ? 26.828 19.547 -13.633 1 39.91 93 ASN A N 1
ATOM 752 C CA . ASN A 1 93 ? 27.609 20.625 -13.031 1 39.91 93 ASN A CA 1
ATOM 753 C C . ASN A 1 93 ? 28.016 20.281 -11.602 1 39.91 93 ASN A C 1
ATOM 755 O O . ASN A 1 93 ? 29.062 20.75 -11.117 1 39.91 93 ASN A O 1
ATOM 759 N N . HIS A 1 94 ? 27.266 19.641 -10.844 1 41.06 94 HIS A N 1
ATOM 760 C CA . HIS A 1 94 ? 27.641 19.25 -9.492 1 41.06 94 HIS A CA 1
ATOM 761 C C . HIS A 1 94 ? 28.562 18.031 -9.516 1 41.06 94 HIS A C 1
ATOM 763 O O . HIS A 1 94 ? 29.078 17.609 -8.469 1 41.06 94 HIS A O 1
ATOM 769 N N . ALA A 1 95 ? 28.578 17.156 -10.445 1 44.62 95 ALA A N 1
ATOM 770 C CA . ALA A 1 95 ? 29.578 16.109 -10.633 1 44.62 95 ALA A CA 1
ATOM 771 C C . ALA A 1 95 ? 31 16.656 -10.516 1 44.62 95 ALA A C 1
ATOM 773 O O . ALA A 1 95 ? 31.859 16.047 -9.906 1 44.62 95 ALA A O 1
ATOM 774 N N . ILE A 1 96 ? 31.125 17.703 -11.203 1 45.97 96 ILE A N 1
ATOM 775 C CA . ILE A 1 96 ? 32.469 18.297 -11.086 1 45.97 96 ILE A CA 1
ATOM 776 C C . ILE A 1 96 ? 32.719 18.75 -9.656 1 45.97 96 ILE A C 1
ATOM 778 O O . ILE A 1 96 ? 33.781 18.5 -9.086 1 45.97 96 ILE A O 1
ATOM 782 N N . ALA A 1 97 ? 31.828 19.516 -9.117 1 45.5 97 ALA A N 1
ATOM 783 C CA . ALA A 1 97 ? 32.031 20.016 -7.762 1 45.5 97 ALA A CA 1
ATOM 784 C C . ALA A 1 97 ? 31.906 18.906 -6.73 1 45.5 97 ALA A C 1
ATOM 786 O O . ALA A 1 97 ? 32.594 18.906 -5.715 1 45.5 97 ALA A O 1
ATOM 787 N N . PHE A 1 98 ? 31.047 17.922 -6.973 1 51.53 98 PHE A N 1
ATOM 788 C CA . PHE A 1 98 ? 30.859 16.781 -6.086 1 51.53 98 PHE A CA 1
ATOM 789 C C . PHE A 1 98 ? 32.031 15.828 -6.18 1 51.53 98 PHE A C 1
ATOM 791 O O . PHE A 1 98 ? 32.344 15.102 -5.227 1 51.53 98 PHE A O 1
ATOM 798 N N . SER A 1 99 ? 32.625 15.734 -7.359 1 52.66 99 SER A N 1
ATOM 799 C CA . SER A 1 99 ? 33.812 14.883 -7.465 1 52.66 99 SER A CA 1
ATOM 800 C C . SER A 1 99 ? 34.875 15.281 -6.438 1 52.66 99 SER A C 1
ATOM 802 O O . SER A 1 99 ? 35.656 14.438 -5.98 1 52.66 99 SER A O 1
ATOM 804 N N . ARG A 1 100 ? 34.938 16.594 -6.086 1 56.16 100 ARG A N 1
ATOM 805 C CA . ARG A 1 100 ? 36.031 16.953 -5.188 1 56.16 100 ARG A CA 1
ATOM 806 C C . ARG A 1 100 ? 35.562 16.953 -3.734 1 56.16 100 ARG A C 1
ATOM 808 O O . ARG A 1 100 ? 36.375 17.156 -2.822 1 56.16 100 ARG A O 1
ATOM 815 N N . THR A 1 101 ? 34.281 16.812 -3.586 1 61.62 101 THR A N 1
ATOM 816 C CA . THR A 1 101 ? 33.781 16.859 -2.211 1 61.62 101 THR A CA 1
ATOM 817 C C . THR A 1 101 ? 33.781 15.469 -1.588 1 61.62 101 THR A C 1
ATOM 819 O O . THR A 1 101 ? 33.375 14.5 -2.236 1 61.62 101 THR A O 1
ATOM 822 N N . PRO A 1 102 ? 34.5 15.32 -0.488 1 69 102 PRO A N 1
ATOM 823 C CA . PRO A 1 102 ? 34.5 14.039 0.217 1 69 102 PRO A CA 1
ATOM 824 C C . PRO A 1 102 ? 33.125 13.445 0.367 1 69 102 PRO A C 1
ATOM 826 O O . PRO A 1 102 ? 32.125 14.188 0.424 1 69 102 PRO A O 1
ATOM 829 N N . ARG A 1 103 ? 33.031 12.156 0.258 1 68.44 103 ARG A N 1
ATOM 830 C CA . ARG A 1 103 ? 31.812 11.383 0.314 1 68.44 103 ARG A CA 1
ATOM 831 C C . ARG A 1 103 ? 30.938 11.812 1.493 1 68.44 103 ARG A C 1
ATOM 833 O O . ARG A 1 103 ? 29.719 11.938 1.363 1 68.44 103 ARG A O 1
ATOM 840 N N . LEU A 1 104 ? 31.594 12.055 2.559 1 73.25 104 LEU A N 1
ATOM 841 C CA . LEU A 1 104 ? 30.875 12.414 3.775 1 73.25 104 LEU A CA 1
ATOM 842 C C . LEU A 1 104 ? 30.188 13.766 3.619 1 73.25 104 LEU A C 1
ATOM 844 O O . LEU A 1 104 ? 29.062 13.945 4.082 1 73.25 104 LEU A O 1
ATOM 848 N N . GLN A 1 105 ? 30.891 14.672 3.031 1 73.88 105 GLN A N 1
ATOM 849 C CA . GLN A 1 105 ? 30.312 15.992 2.812 1 73.88 105 GLN A CA 1
ATOM 850 C C . GLN A 1 105 ? 29.156 15.93 1.826 1 73.88 105 GLN A C 1
ATOM 852 O O . GLN A 1 105 ? 28.156 16.641 1.983 1 73.88 105 GLN A O 1
ATOM 857 N N . ARG A 1 106 ? 29.297 15.062 0.947 1 71.81 106 ARG A N 1
ATOM 858 C CA . ARG A 1 106 ? 28.234 14.891 -0.036 1 71.81 106 ARG A CA 1
ATOM 859 C C . ARG A 1 106 ? 26.953 14.352 0.618 1 71.81 106 ARG A C 1
ATOM 861 O O . ARG A 1 106 ? 25.859 14.805 0.313 1 71.81 106 ARG A O 1
ATOM 868 N N . LEU A 1 107 ? 27.203 13.438 1.475 1 74.38 107 LEU A N 1
ATOM 869 C CA . LEU A 1 107 ? 26.078 12.852 2.182 1 74.38 107 LEU A CA 1
ATOM 870 C C . LEU A 1 107 ? 25.375 13.898 3.057 1 74.38 107 LEU A C 1
ATOM 872 O O . LEU A 1 107 ? 24.156 13.898 3.172 1 74.38 107 LEU A O 1
ATOM 876 N N . GLN A 1 108 ? 26.172 14.719 3.529 1 78.88 108 GLN A N 1
ATOM 877 C CA . GLN A 1 108 ? 25.625 15.758 4.383 1 78.88 108 GLN A CA 1
ATOM 878 C C . GLN A 1 108 ? 24.797 16.75 3.572 1 78.88 108 GLN A C 1
ATOM 880 O O . GLN A 1 108 ? 23.719 17.188 4.008 1 78.88 108 GLN A O 1
ATOM 885 N N . ILE A 1 109 ? 25.312 17.094 2.512 1 76.88 109 ILE A N 1
ATOM 886 C CA . ILE A 1 109 ? 24.625 18.031 1.643 1 76.88 109 ILE A CA 1
ATOM 887 C C . ILE A 1 109 ? 23.312 17.422 1.158 1 76.88 109 ILE A C 1
ATOM 889 O O . ILE A 1 109 ? 22.281 18.078 1.121 1 76.88 109 ILE A O 1
ATOM 893 N N . GLN A 1 110 ? 23.375 16.234 0.912 1 76.06 110 GLN A N 1
ATOM 894 C CA . GLN A 1 110 ? 22.188 15.531 0.449 1 76.06 110 GLN A CA 1
ATOM 895 C C . GLN A 1 110 ? 21.125 15.484 1.538 1 76.06 110 GLN A C 1
ATOM 897 O O . GLN A 1 110 ? 19.938 15.695 1.264 1 76.06 110 GLN A O 1
ATOM 902 N N . GLN A 1 111 ? 21.547 15.219 2.639 1 83.31 111 GLN A N 1
ATOM 903 C CA . GLN A 1 111 ? 20.625 15.156 3.76 1 83.31 111 GLN A CA 1
ATOM 904 C C . GLN A 1 111 ? 19.969 16.516 4.012 1 83.31 111 GLN A C 1
ATOM 906 O O . GLN A 1 111 ? 18.766 16.594 4.301 1 83.31 111 GLN A O 1
ATOM 911 N N . LYS A 1 112 ? 20.781 17.5 3.887 1 84.31 112 LYS A N 1
ATOM 912 C CA . LYS A 1 112 ? 20.25 18.844 4.086 1 84.31 112 LYS A CA 1
ATOM 913 C C . LYS A 1 112 ? 19.219 19.188 3.025 1 84.31 112 LYS A C 1
ATOM 915 O O . LYS A 1 112 ? 18.172 19.781 3.334 1 84.31 112 LYS A O 1
ATOM 920 N N . LEU A 1 113 ? 19.484 18.781 1.861 1 83.38 113 LEU A N 1
ATOM 921 C CA . LEU A 1 113 ? 18.562 19.047 0.764 1 83.38 113 LEU A CA 1
ATOM 922 C C . LEU A 1 113 ? 17.266 18.266 0.951 1 83.38 113 LEU A C 1
ATOM 924 O O . LEU A 1 113 ? 16.172 18.797 0.686 1 83.38 113 LEU A O 1
ATOM 928 N N . GLU A 1 114 ? 17.422 17.125 1.358 1 88.06 114 GLU A N 1
ATOM 929 C CA . GLU A 1 114 ? 16.25 16.297 1.602 1 88.06 114 GLU A CA 1
ATOM 930 C C . GLU A 1 114 ? 15.406 16.859 2.736 1 88.06 114 GLU A C 1
ATOM 932 O O . GLU A 1 114 ? 14.172 16.891 2.645 1 88.06 114 GLU A O 1
ATOM 937 N N . LEU A 1 115 ? 16.078 17.281 3.752 1 92.25 115 LEU A N 1
ATOM 938 C CA . LEU A 1 115 ? 15.367 17.859 4.883 1 92.25 115 LEU A CA 1
ATOM 939 C C . LEU A 1 115 ? 14.594 19.109 4.457 1 92.25 115 LEU A C 1
ATOM 941 O O . LEU A 1 115 ? 13.445 19.297 4.852 1 92.25 115 LEU A O 1
ATOM 945 N N . LEU A 1 116 ? 15.227 19.906 3.674 1 90.94 116 LEU A N 1
ATOM 946 C CA . LEU A 1 116 ? 14.578 21.109 3.17 1 90.94 116 LEU A CA 1
ATOM 947 C C . LEU A 1 116 ? 13.352 20.766 2.34 1 90.94 116 LEU A C 1
ATOM 949 O O . LEU A 1 116 ? 12.297 21.375 2.498 1 90.94 116 LEU A O 1
ATOM 953 N N . ALA A 1 117 ? 13.5 19.781 1.521 1 91.31 117 ALA A N 1
ATOM 954 C CA . ALA A 1 117 ? 12.391 19.344 0.678 1 91.31 117 ALA A CA 1
ATOM 955 C C . ALA A 1 117 ? 11.25 18.781 1.521 1 91.31 117 ALA A C 1
ATOM 957 O O . ALA A 1 117 ? 10.078 19.047 1.242 1 91.31 117 ALA A O 1
ATOM 958 N N . MET A 1 118 ? 11.586 18 2.502 1 95.5 118 MET A N 1
ATOM 959 C CA . MET A 1 118 ? 10.578 17.438 3.393 1 95.5 118 MET A CA 1
ATOM 960 C C . MET A 1 118 ? 9.789 18.531 4.094 1 95.5 118 MET A C 1
ATOM 962 O O . MET A 1 118 ? 8.555 18.5 4.125 1 95.5 118 MET A O 1
ATOM 966 N N . ARG A 1 119 ? 10.508 19.5 4.594 1 95.81 119 ARG A N 1
ATOM 967 C CA . ARG A 1 119 ? 9.875 20.609 5.32 1 95.81 119 ARG A CA 1
ATOM 968 C C . ARG A 1 119 ? 8.945 21.391 4.406 1 95.81 119 ARG A C 1
ATOM 970 O O . ARG A 1 119 ? 7.828 21.734 4.797 1 95.81 119 ARG A O 1
ATOM 977 N N . GLN A 1 120 ? 9.383 21.641 3.246 1 93.94 120 GLN A N 1
ATOM 978 C CA . GLN A 1 120 ? 8.609 22.438 2.301 1 93.94 120 GLN A CA 1
ATOM 979 C C . GLN A 1 120 ? 7.34 21.703 1.878 1 93.94 120 GLN A C 1
ATOM 981 O O . GLN A 1 120 ? 6.254 22.281 1.859 1 93.94 120 GLN A O 1
ATOM 986 N N . ASN A 1 121 ? 7.516 20.453 1.535 1 95.69 121 ASN A N 1
ATOM 987 C CA . ASN A 1 121 ? 6.352 19.656 1.154 1 95.69 121 ASN A CA 1
ATOM 988 C C . ASN A 1 121 ? 5.363 19.516 2.309 1 95.69 121 ASN A C 1
ATOM 990 O O . ASN A 1 121 ? 4.152 19.656 2.113 1 95.69 121 ASN A O 1
ATOM 994 N N . PHE A 1 122 ? 5.922 19.25 3.434 1 97.88 122 PHE A N 1
ATOM 995 C CA . PHE A 1 122 ? 5.066 19.094 4.602 1 97.88 122 PHE A CA 1
ATOM 996 C C . PHE A 1 122 ? 4.289 20.375 4.879 1 97.88 122 PHE A C 1
ATOM 998 O O . PHE A 1 122 ? 3.092 20.328 5.176 1 97.88 122 PHE A O 1
ATOM 1005 N N . ALA A 1 123 ? 4.949 21.516 4.84 1 96.5 123 ALA A N 1
ATOM 1006 C CA . ALA A 1 123 ? 4.316 22.797 5.109 1 96.5 123 ALA A CA 1
ATOM 1007 C C . ALA A 1 123 ? 3.148 23.047 4.156 1 96.5 123 ALA A C 1
ATOM 1009 O O . ALA A 1 123 ? 2.078 23.484 4.578 1 96.5 123 ALA A O 1
ATOM 1010 N N . LYS A 1 124 ? 3.312 22.75 2.945 1 93.94 124 LYS A N 1
ATOM 1011 C CA . LYS A 1 124 ? 2.25 22.922 1.958 1 93.94 124 LYS A CA 1
ATOM 1012 C C . LYS A 1 124 ? 1.051 22.031 2.285 1 93.94 124 LYS A C 1
ATOM 1014 O O . LYS A 1 124 ? -0.085 22.5 2.33 1 93.94 124 LYS A O 1
ATOM 1019 N N . ILE A 1 125 ? 1.344 20.781 2.498 1 97.56 125 ILE A N 1
ATOM 1020 C CA . ILE A 1 125 ? 0.283 19.828 2.775 1 97.56 125 ILE A CA 1
ATOM 1021 C C . ILE A 1 125 ? -0.45 20.219 4.055 1 97.56 125 ILE A C 1
ATOM 1023 O O . ILE A 1 125 ? -1.676 20.109 4.137 1 97.56 125 ILE A O 1
ATOM 1027 N N . LEU A 1 126 ? 0.335 20.688 5.051 1 97.44 126 LEU A N 1
ATOM 1028 C CA . LEU A 1 126 ? -0.241 21.094 6.328 1 97.44 126 LEU A CA 1
ATOM 1029 C C . LEU A 1 126 ? -1.233 22.234 6.133 1 97.44 126 LEU A C 1
ATOM 1031 O O . LEU A 1 126 ? -2.365 22.172 6.617 1 97.44 126 LEU A O 1
ATOM 1035 N N . LEU A 1 127 ? -0.868 23.234 5.422 1 94.5 127 LEU A N 1
ATOM 1036 C CA . LEU A 1 127 ? -1.729 24.391 5.207 1 94.5 127 LEU A CA 1
ATOM 1037 C C . LEU A 1 127 ? -2.994 24 4.453 1 94.5 127 LEU A C 1
ATOM 1039 O O . LEU A 1 127 ? -4.098 24.406 4.828 1 94.5 127 LEU A O 1
ATOM 1043 N N . TRP A 1 128 ? -2.822 23.203 3.422 1 94.5 128 TRP A N 1
ATOM 1044 C CA . TRP A 1 128 ? -3.98 22.719 2.68 1 94.5 128 TRP A CA 1
ATOM 1045 C C . TRP A 1 128 ? -4.902 21.906 3.58 1 94.5 128 TRP A C 1
ATOM 1047 O O . TRP A 1 128 ? -6.129 22.016 3.494 1 94.5 128 TRP A O 1
ATOM 1057 N N . SER A 1 129 ? -4.305 21.078 4.414 1 96.94 129 SER A N 1
ATOM 1058 C CA . SER A 1 129 ? -5.07 20.203 5.289 1 96.94 129 SER A CA 1
ATOM 1059 C C . SER A 1 129 ? -5.828 20.984 6.352 1 96.94 129 SER A C 1
ATOM 1061 O O . SER A 1 129 ? -6.945 20.625 6.727 1 96.94 129 SER A O 1
ATOM 1063 N N . MET A 1 130 ? -5.18 22.031 6.875 1 94.56 130 MET A N 1
ATOM 1064 C CA . MET A 1 130 ? -5.863 22.906 7.82 1 94.56 130 MET A CA 1
ATOM 1065 C C . MET A 1 130 ? -7.117 23.516 7.195 1 94.56 130 MET A C 1
ATOM 1067 O O . MET A 1 130 ? -8.188 23.516 7.809 1 94.56 130 MET A O 1
ATOM 1071 N N . GLU A 1 131 ? -6.957 23.969 6 1 92.44 131 GLU A N 1
ATOM 1072 C CA . GLU A 1 131 ? -8.094 24.547 5.289 1 92.44 131 GLU A CA 1
ATOM 1073 C C . GLU A 1 131 ? -9.156 23.5 5 1 92.44 131 GLU A C 1
ATOM 1075 O O . GLU A 1 131 ? -10.352 23.797 4.988 1 92.44 131 GLU A O 1
ATOM 1080 N N . ALA A 1 132 ? -8.742 22.281 4.75 1 93.56 132 ALA A N 1
ATOM 1081 C CA . ALA A 1 132 ? -9.648 21.188 4.414 1 93.56 132 ALA A CA 1
ATOM 1082 C C . ALA A 1 132 ? -10.352 20.656 5.656 1 93.56 132 ALA A C 1
ATOM 1084 O O . ALA A 1 132 ? -11.336 19.922 5.551 1 93.56 132 ALA A O 1
ATOM 1085 N N . GLY A 1 133 ? -9.797 20.922 6.836 1 93.25 133 GLY A N 1
ATOM 1086 C CA . GLY A 1 133 ? -10.406 20.484 8.078 1 93.25 133 GLY A CA 1
ATOM 1087 C C . GLY A 1 133 ? -9.906 19.125 8.539 1 93.25 133 GLY A C 1
ATOM 1088 O O . GLY A 1 133 ? -10.602 18.422 9.273 1 93.25 133 GLY A O 1
ATOM 1089 N N . ILE A 1 134 ? -8.781 18.719 8.078 1 96.81 134 ILE A N 1
ATOM 1090 C CA . ILE A 1 134 ? -8.156 17.484 8.539 1 96.81 134 ILE A CA 1
ATOM 1091 C C . ILE A 1 134 ? -7.723 17.641 9.992 1 96.81 134 ILE A C 1
ATOM 1093 O O . ILE A 1 134 ? -7.191 18.688 10.391 1 96.81 134 ILE A O 1
ATOM 1097 N N . LYS A 1 135 ? -7.875 16.594 10.773 1 97.31 135 LYS A N 1
ATOM 1098 C CA . LYS A 1 135 ? -7.691 16.703 12.219 1 97.31 135 LYS A CA 1
ATOM 1099 C C . LYS A 1 135 ? -6.312 16.203 12.641 1 97.31 135 LYS A C 1
ATOM 1101 O O . LYS A 1 135 ? -5.809 16.578 13.703 1 97.31 135 LYS A O 1
ATOM 1106 N N . GLU A 1 136 ? -5.801 15.336 11.852 1 97.38 136 GLU A N 1
ATOM 1107 C CA . GLU A 1 136 ? -4.535 14.711 12.227 1 97.38 136 GLU A CA 1
ATOM 1108 C C . GLU A 1 136 ? -3.682 14.422 10.992 1 97.38 136 GLU A C 1
ATOM 1110 O O . GLU A 1 136 ? -4.191 13.953 9.977 1 97.38 136 GLU A O 1
ATO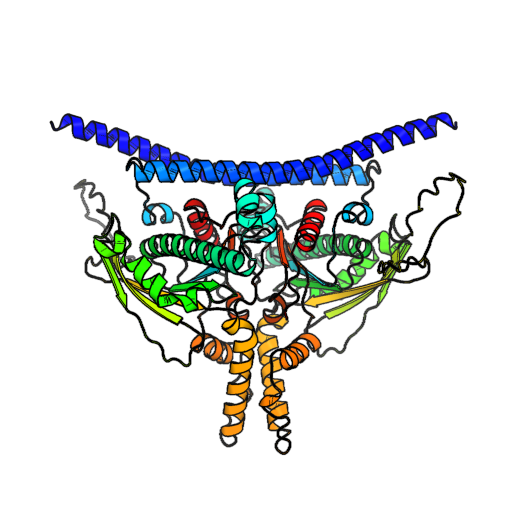M 1115 N N . ILE A 1 137 ? -2.408 14.773 11.117 1 98.06 137 ILE A N 1
ATOM 1116 C CA . ILE A 1 137 ? -1.455 14.453 10.062 1 98.06 137 ILE A CA 1
ATOM 1117 C C . ILE A 1 137 ? -0.279 13.672 10.648 1 98.06 137 ILE A C 1
ATOM 1119 O O . ILE A 1 137 ? 0.278 14.062 11.68 1 98.06 137 ILE A O 1
ATOM 1123 N N . THR A 1 138 ? 0.025 12.57 10.023 1 97.5 138 THR A N 1
ATOM 1124 C CA . THR A 1 138 ? 1.201 11.789 10.398 1 97.5 138 THR A CA 1
ATOM 1125 C C . THR A 1 138 ? 2.242 11.812 9.281 1 97.5 138 THR A C 1
ATOM 1127 O O . THR A 1 138 ? 1.938 11.484 8.133 1 97.5 138 THR A O 1
ATOM 1130 N N . PHE A 1 139 ? 3.404 12.266 9.609 1 97.81 139 PHE A N 1
ATOM 1131 C CA . PHE A 1 139 ? 4.512 12.289 8.656 1 97.81 139 PHE A CA 1
ATOM 1132 C C . PHE A 1 139 ? 5.508 11.172 8.961 1 97.81 139 PHE A C 1
ATOM 1134 O O . PHE A 1 139 ? 6.062 11.117 10.062 1 97.81 139 PHE A O 1
ATOM 1141 N N . TYR A 1 140 ? 5.727 10.352 7.938 1 96.81 140 TYR A N 1
ATOM 1142 C CA . TYR A 1 140 ? 6.625 9.219 8.094 1 96.81 140 TYR A CA 1
ATOM 1143 C C . TYR A 1 140 ? 7.836 9.344 7.18 1 96.81 140 TYR A C 1
ATOM 1145 O O . TYR A 1 140 ? 7.688 9.523 5.969 1 96.81 140 TYR A O 1
ATOM 1153 N N . ASP A 1 141 ? 8.93 9.273 7.746 1 94.38 141 ASP A N 1
ATOM 1154 C CA . ASP A 1 141 ? 10.195 9.094 7.035 1 94.38 141 ASP A CA 1
ATOM 1155 C C . ASP A 1 141 ? 11.031 7.988 7.676 1 94.38 141 ASP A C 1
ATOM 1157 O O . ASP A 1 141 ? 11.312 8.031 8.875 1 94.38 141 ASP A O 1
ATOM 1161 N N . GLU A 1 142 ? 11.438 7.051 6.875 1 92.62 142 GLU A N 1
ATOM 1162 C CA . GLU A 1 142 ? 12.078 5.82 7.336 1 92.62 142 GLU A CA 1
ATOM 1163 C C . GLU A 1 142 ? 13.289 6.121 8.211 1 92.62 142 GLU A C 1
ATOM 1165 O O . GLU A 1 142 ? 13.539 5.426 9.195 1 92.62 142 GLU A O 1
ATOM 1170 N N . ARG A 1 143 ? 14.047 7.176 7.914 1 91.5 143 ARG A N 1
ATOM 1171 C CA . ARG A 1 143 ? 15.305 7.492 8.586 1 91.5 143 ARG A CA 1
ATOM 1172 C C . ARG A 1 143 ? 15.07 8.383 9.805 1 91.5 143 ARG A C 1
ATOM 1174 O O . ARG A 1 143 ? 15.984 8.625 10.586 1 91.5 143 ARG A O 1
ATOM 1181 N N . GLY A 1 144 ? 13.875 8.922 9.891 1 93.31 144 GLY A N 1
ATOM 1182 C CA . GLY A 1 144 ? 13.547 9.742 11.039 1 93.31 144 GLY A CA 1
ATOM 1183 C C . GLY A 1 144 ? 14.195 11.109 11 1 93.31 144 GLY A C 1
ATOM 1184 O O . GLY A 1 144 ? 14.461 11.711 12.047 1 93.31 144 GLY A O 1
ATOM 1185 N N . LEU A 1 145 ? 14.531 11.586 9.852 1 92.94 145 LEU A N 1
ATOM 1186 C CA . LEU A 1 145 ? 15.188 12.883 9.711 1 92.94 145 LEU A CA 1
ATOM 1187 C C . LEU A 1 145 ? 14.281 14.008 10.203 1 92.94 145 LEU A C 1
ATOM 1189 O O . LEU A 1 145 ? 14.711 14.875 10.961 1 92.94 145 LEU A O 1
ATOM 1193 N N . MET A 1 146 ? 13.047 13.977 9.805 1 94 146 MET A N 1
ATOM 1194 C CA . MET A 1 146 ? 12.102 15.016 10.195 1 94 146 MET A CA 1
ATOM 1195 C C . MET A 1 146 ? 11.875 15.016 11.703 1 94 146 MET A C 1
ATOM 1197 O O . MET A 1 146 ? 11.828 16.078 12.328 1 94 146 MET A O 1
ATOM 1201 N N . LYS A 1 147 ? 11.75 13.852 12.242 1 92.94 147 LYS A N 1
ATOM 1202 C CA . LYS A 1 147 ? 11.539 13.703 13.68 1 92.94 147 LYS A CA 1
ATOM 1203 C C . LYS A 1 147 ? 12.734 14.234 14.461 1 92.94 147 LYS A C 1
ATOM 1205 O O . LYS A 1 147 ? 12.562 14.945 15.453 1 92.94 147 LYS A O 1
ATOM 1210 N N . SER A 1 148 ? 13.906 13.922 14.023 1 92.56 148 SER A N 1
ATOM 1211 C CA . SER A 1 148 ? 15.125 14.359 14.688 1 92.56 148 SER A CA 1
ATOM 1212 C C . SER A 1 148 ? 15.305 15.867 14.586 1 92.56 148 SER A C 1
ATOM 1214 O O . SER A 1 148 ? 16.016 16.469 15.398 1 92.56 148 SER A O 1
ATOM 1216 N N . HIS A 1 149 ? 14.758 16.469 13.602 1 93.56 149 HIS A N 1
ATOM 1217 C CA . HIS A 1 149 ? 14.859 17.922 13.398 1 93.56 149 HIS A CA 1
ATOM 1218 C C . HIS A 1 149 ? 13.523 18.594 13.648 1 93.56 149 HIS A C 1
ATOM 1220 O O . HIS A 1 149 ? 13.148 19.516 12.914 1 93.56 149 HIS A O 1
ATOM 1226 N N . LYS A 1 150 ? 12.812 18.062 14.625 1 92.5 150 LYS A N 1
ATOM 1227 C CA . LYS A 1 150 ? 11.484 18.562 14.953 1 92.5 150 LYS A CA 1
ATOM 1228 C C . LYS A 1 150 ? 11.516 20.062 15.266 1 92.5 150 LYS A C 1
ATOM 1230 O O . LYS A 1 150 ? 10.625 20.797 14.852 1 92.5 150 LYS A O 1
ATOM 1235 N N . ILE A 1 151 ? 12.492 20.531 16.062 1 92 151 ILE A N 1
ATOM 1236 C CA . ILE A 1 151 ? 12.594 21.938 16.469 1 92 151 ILE A CA 1
ATOM 1237 C C . ILE A 1 151 ? 12.758 22.828 15.227 1 92 151 ILE A C 1
ATOM 1239 O O . ILE A 1 151 ? 12.094 23.859 15.109 1 92 151 ILE A O 1
ATOM 1243 N N . GLU A 1 152 ? 13.625 22.344 14.344 1 92.94 152 GLU A N 1
ATOM 1244 C CA . GLU A 1 152 ? 13.82 23.094 13.102 1 92.94 152 GLU A CA 1
ATOM 1245 C C . GLU A 1 152 ? 12.531 23.141 12.281 1 92.94 152 GLU A C 1
ATOM 1247 O O . GLU A 1 152 ? 12.242 24.156 11.641 1 92.94 152 GLU A O 1
ATOM 1252 N N . LEU A 1 153 ? 11.812 22.094 12.273 1 94.44 153 LEU A N 1
ATOM 1253 C CA . LEU A 1 153 ? 10.539 22.062 11.57 1 94.44 153 LEU A CA 1
ATOM 1254 C C . LEU A 1 153 ? 9.562 23.078 12.164 1 94.44 153 LEU A C 1
ATOM 1256 O O . LEU A 1 153 ? 8.938 23.844 11.438 1 94.44 153 LEU A O 1
ATOM 1260 N N . ILE A 1 154 ? 9.438 23.062 13.461 1 93.06 154 ILE A N 1
ATOM 1261 C CA . ILE A 1 154 ? 8.516 23.969 14.156 1 93.06 154 ILE A CA 1
ATOM 1262 C C . ILE A 1 154 ? 8.891 25.406 13.867 1 93.06 154 ILE A C 1
ATOM 1264 O O . ILE A 1 154 ? 8.023 26.25 13.594 1 93.06 154 ILE A O 1
ATOM 1268 N N . GLU A 1 155 ? 10.172 25.688 13.922 1 93.56 155 GLU A N 1
ATOM 1269 C CA . GLU A 1 155 ? 10.648 27.031 13.602 1 93.56 155 GLU A CA 1
ATOM 1270 C C . GLU A 1 155 ? 10.305 27.422 12.164 1 93.56 155 GLU A C 1
ATOM 1272 O O . GLU A 1 155 ? 9.883 28.547 11.906 1 93.56 155 GLU A O 1
ATOM 1277 N N . TYR A 1 156 ? 10.5 26.5 11.305 1 94.81 156 TYR A N 1
ATOM 1278 C CA . TYR A 1 156 ? 10.188 26.734 9.906 1 94.81 156 TYR A CA 1
ATOM 1279 C C . TYR A 1 156 ? 8.703 27.047 9.727 1 94.81 156 TYR A C 1
ATOM 1281 O O . TYR A 1 156 ? 8.344 28.016 9.047 1 94.81 156 TYR A O 1
ATOM 1289 N N . LEU A 1 157 ? 7.852 26.266 10.297 1 94.56 157 LEU A N 1
ATOM 1290 C CA . LEU A 1 157 ? 6.41 26.453 10.203 1 94.56 157 LEU A CA 1
ATOM 1291 C C . LEU A 1 157 ? 6.012 27.812 10.797 1 94.56 157 LEU A C 1
ATOM 1293 O O . LEU A 1 157 ? 5.188 28.531 10.219 1 94.56 157 LEU A O 1
ATOM 1297 N N . ALA A 1 158 ? 6.633 28.141 11.898 1 92.19 158 ALA A N 1
ATOM 1298 C CA . ALA A 1 158 ? 6.336 29.391 12.586 1 92.19 158 ALA A CA 1
ATOM 1299 C C . ALA A 1 158 ? 6.73 30.594 11.727 1 92.19 158 ALA A C 1
ATOM 1301 O O . ALA A 1 158 ? 6.191 31.688 11.898 1 92.19 158 ALA A O 1
ATOM 1302 N N . SER A 1 159 ? 7.664 30.375 10.852 1 93.25 159 SER A N 1
ATOM 1303 C CA . SER A 1 159 ? 8.164 31.453 10.016 1 93.25 159 SER A CA 1
ATOM 1304 C C . SER A 1 159 ? 7.301 31.656 8.781 1 93.25 159 SER A C 1
ATOM 1306 O O . SER A 1 159 ? 7.48 32.625 8.039 1 93.25 159 SER A O 1
ATOM 1308 N N . LEU A 1 160 ? 6.402 30.781 8.555 1 91.81 160 LEU A N 1
ATOM 1309 C CA . LEU A 1 160 ? 5.523 30.906 7.395 1 91.81 160 LEU A CA 1
ATOM 1310 C C . LEU A 1 160 ? 4.57 32.094 7.562 1 91.81 160 LEU A C 1
ATOM 1312 O O . LEU A 1 160 ? 4.082 32.344 8.664 1 91.81 160 LEU A O 1
ATOM 1316 N N . PRO A 1 161 ? 4.242 32.781 6.48 1 88.19 161 PRO A N 1
ATOM 1317 C CA . PRO A 1 161 ? 3.334 33.906 6.543 1 88.19 161 PRO A CA 1
ATOM 1318 C C . PRO A 1 161 ? 1.987 33.562 7.176 1 88.19 161 PRO A C 1
ATOM 1320 O O . PRO A 1 161 ? 1.434 34.375 7.938 1 88.19 161 PRO A O 1
ATOM 1323 N N . ALA A 1 162 ? 1.496 32.438 6.91 1 87.62 162 ALA A N 1
ATOM 1324 C CA . ALA A 1 162 ? 0.204 32.031 7.445 1 87.62 162 ALA A CA 1
ATOM 1325 C C . ALA A 1 162 ? 0.233 31.984 8.969 1 87.62 162 ALA A C 1
ATOM 1327 O O . ALA A 1 162 ? -0.779 32.25 9.625 1 87.62 162 ALA A O 1
ATOM 1328 N N . PHE A 1 163 ? 1.357 31.75 9.57 1 88.88 163 PHE A N 1
ATOM 1329 C CA . PHE A 1 163 ? 1.481 31.609 11.016 1 88.88 163 PHE A CA 1
ATOM 1330 C C . PHE A 1 163 ? 1.852 32.938 11.656 1 88.88 163 PHE A C 1
ATOM 1332 O O . PHE A 1 163 ? 1.65 33.125 12.859 1 88.88 163 PHE A O 1
ATOM 1339 N N . ILE A 1 164 ? 2.354 33.812 10.883 1 86.94 164 ILE A N 1
ATOM 1340 C CA . ILE A 1 164 ? 2.77 35.125 11.398 1 86.94 164 ILE A CA 1
ATOM 1341 C C . ILE A 1 164 ? 1.613 36.094 11.305 1 86.94 164 ILE A C 1
ATOM 1343 O O . ILE A 1 164 ? 1.215 36.688 12.305 1 86.94 164 ILE A O 1
ATOM 1347 N N . GLU A 1 165 ? 1.101 36.25 10.047 1 89.12 165 GLU A N 1
ATOM 1348 C CA . GLU A 1 165 ? 0.108 37.281 9.805 1 89.12 165 GLU A CA 1
ATOM 1349 C C . GLU A 1 165 ? -1.199 36.688 9.289 1 89.12 165 GLU A C 1
ATOM 1351 O O . GLU A 1 165 ? -2.191 37.406 9.125 1 89.12 165 GLU A O 1
ATOM 1356 N N . GLY A 1 166 ? -1.188 35.438 9.188 1 85.5 166 GLY A N 1
ATOM 1357 C CA . GLY A 1 166 ? -2.359 34.844 8.57 1 85.5 166 GLY A CA 1
ATOM 1358 C C . GLY A 1 166 ? -2.348 34.938 7.055 1 85.5 166 GLY A C 1
ATOM 1359 O O . GLY A 1 166 ? -1.387 35.469 6.469 1 85.5 166 GLY A O 1
ATOM 1360 N N . ASN A 1 167 ? -3.264 34.219 6.469 1 82.56 167 ASN A N 1
ATOM 1361 C CA . ASN A 1 167 ? -3.461 34.312 5.027 1 82.56 167 ASN A CA 1
ATOM 1362 C C . ASN A 1 167 ? -4.938 34.438 4.668 1 82.56 167 ASN A C 1
ATOM 1364 O O . ASN A 1 167 ? -5.742 34.875 5.496 1 82.56 167 ASN A O 1
ATOM 1368 N N . GLU A 1 168 ? -5.238 34.312 3.443 1 81 168 GLU A N 1
ATOM 1369 C CA . GLU A 1 168 ? -6.594 34.531 2.951 1 81 168 GLU A CA 1
ATOM 1370 C C . GLU A 1 168 ? -7.582 33.562 3.604 1 81 168 GLU A C 1
ATOM 1372 O O . GLU A 1 168 ? -8.781 33.875 3.682 1 81 168 GLU A O 1
ATOM 1377 N N . HIS A 1 169 ? -7.078 32.562 4.188 1 85.75 169 HIS A N 1
ATOM 1378 C CA . HIS A 1 169 ? -7.992 31.531 4.664 1 85.75 169 HIS A CA 1
ATOM 1379 C C . HIS A 1 169 ? -7.812 31.281 6.16 1 85.75 169 HIS A C 1
ATOM 1381 O O . HIS A 1 169 ? -8.734 30.797 6.828 1 85.75 169 HIS A O 1
ATOM 1387 N N . ILE A 1 170 ? -6.68 31.625 6.691 1 88.06 170 ILE A N 1
ATOM 1388 C CA . ILE A 1 170 ? -6.332 31.391 8.094 1 88.06 170 ILE A CA 1
ATOM 1389 C C . ILE A 1 170 ? -6.012 32.719 8.773 1 88.06 170 ILE A C 1
ATOM 1391 O O . ILE A 1 170 ? -5.086 33.438 8.359 1 88.06 170 ILE A O 1
ATOM 1395 N N . SER A 1 171 ? -6.734 32.969 9.805 1 87.5 171 SER A N 1
ATOM 1396 C CA . SER A 1 171 ? -6.559 34.25 10.461 1 87.5 171 SER A CA 1
ATOM 1397 C C . SER A 1 171 ? -5.477 34.188 11.531 1 87.5 171 SER A C 1
ATOM 1399 O O . SER A 1 171 ? -4.812 35.188 11.82 1 87.5 171 SER A O 1
ATOM 1401 N N . TRP A 1 172 ? -5.406 32.969 12.062 1 86.25 172 TRP A N 1
ATOM 1402 C CA . TRP A 1 172 ? -4.473 32.781 13.164 1 86.25 172 TRP A CA 1
ATOM 1403 C C . TRP A 1 172 ? -4.062 31.328 13.297 1 86.25 172 TRP A C 1
ATOM 1405 O O . TRP A 1 172 ? -4.879 30.422 13.07 1 86.25 172 TRP A O 1
ATOM 1415 N N . ALA A 1 173 ? -2.773 31.188 13.641 1 88.56 173 ALA A N 1
ATOM 1416 C CA . ALA A 1 173 ? -2.277 29.844 13.922 1 88.56 173 ALA A CA 1
ATOM 1417 C C . ALA A 1 173 ? -1.17 29.875 14.969 1 88.56 173 ALA A C 1
ATOM 1419 O O . ALA A 1 173 ? -0.346 30.797 14.984 1 88.56 173 ALA A O 1
ATOM 1420 N N . SER A 1 174 ? -1.217 28.891 15.852 1 88.88 174 SER A N 1
ATOM 1421 C CA . SER A 1 174 ? -0.219 28.781 16.906 1 88.88 174 SER A CA 1
ATOM 1422 C C . SER A 1 174 ? 0.198 27.328 17.125 1 88.88 174 SER A C 1
ATOM 1424 O O . SER A 1 174 ? -0.643 26.422 17.109 1 88.88 174 SER A O 1
ATOM 1426 N N . ILE A 1 175 ? 1.404 27.141 17.297 1 89.31 175 ILE A N 1
ATOM 1427 C CA . ILE A 1 175 ? 1.948 25.812 17.5 1 89.31 175 ILE A CA 1
ATOM 1428 C C . ILE A 1 175 ? 2.119 25.531 18.984 1 89.31 175 ILE A C 1
ATOM 1430 O O . ILE A 1 175 ? 2.717 26.328 19.703 1 89.31 175 ILE A O 1
ATOM 1434 N N . GLU A 1 176 ? 1.534 24.453 19.438 1 82.38 176 GLU A N 1
ATOM 1435 C CA . GLU A 1 176 ? 1.683 24 20.828 1 82.38 176 GLU A CA 1
ATOM 1436 C C . GLU A 1 176 ? 2.443 22.672 20.891 1 82.38 176 GLU A C 1
ATOM 1438 O O . GLU A 1 176 ? 1.914 21.625 20.5 1 82.38 176 GLU A O 1
ATOM 1443 N N . PRO A 1 177 ? 3.65 22.812 21.281 1 71.38 177 PRO A N 1
ATOM 1444 C CA . PRO A 1 177 ? 4.398 21.562 21.375 1 71.38 177 PRO A CA 1
ATOM 1445 C C . PRO A 1 177 ? 3.891 20.656 22.484 1 71.38 177 PRO A C 1
ATOM 1447 O O . PRO A 1 177 ? 3.568 21.125 23.578 1 71.38 177 PRO A O 1
ATOM 1450 N N . LYS A 1 178 ? 3.146 19.656 22.203 1 64.81 178 LYS A N 1
ATOM 1451 C CA . LYS A 1 178 ? 2.881 18.688 23.266 1 64.81 178 LYS A CA 1
ATOM 1452 C C . LYS A 1 178 ? 4.082 17.781 23.484 1 64.81 178 LYS A C 1
ATOM 1454 O O . LYS A 1 178 ? 4.605 17.188 22.531 1 64.81 178 LYS A O 1
ATOM 1459 N N . LEU A 1 179 ? 4.918 18.156 24.516 1 52.5 179 LEU A N 1
ATOM 1460 C CA . LEU A 1 179 ? 6.008 17.266 24.875 1 52.5 179 LEU A CA 1
ATOM 1461 C C . LEU A 1 179 ? 5.469 15.914 25.328 1 52.5 179 LEU A C 1
ATOM 1463 O O . LEU A 1 179 ? 4.762 15.828 26.344 1 52.5 179 LEU A O 1
ATOM 1467 N N . THR A 1 180 ? 4.898 15.281 24.406 1 53.31 180 THR A N 1
ATOM 1468 C CA . THR A 1 180 ? 4.562 13.953 24.906 1 53.31 180 THR A CA 1
ATOM 1469 C C . THR A 1 180 ? 5.797 13.258 25.469 1 53.31 180 THR A C 1
ATOM 1471 O O . THR A 1 180 ? 6.926 13.562 25.078 1 53.31 180 THR A O 1
ATOM 1474 N N . ASP A 1 181 ? 5.727 12.625 26.625 1 46.75 181 ASP A N 1
ATOM 1475 C CA . ASP A 1 181 ? 6.77 11.914 27.359 1 46.75 181 ASP A CA 1
ATOM 1476 C C . ASP A 1 181 ? 7.73 11.211 26.391 1 46.75 181 ASP A C 1
ATOM 1478 O O . ASP A 1 181 ? 7.324 10.766 25.312 1 46.75 181 ASP A O 1
ATOM 1482 N N . GLU A 1 182 ? 9.133 11.477 26.656 1 45.41 182 GLU A N 1
ATOM 1483 C CA . GLU A 1 182 ? 10.375 10.93 26.109 1 45.41 182 GLU A CA 1
ATOM 1484 C C . GLU A 1 182 ? 10.188 9.492 25.641 1 45.41 182 GLU A C 1
ATOM 1486 O O . GLU A 1 182 ? 10.977 8.992 24.828 1 45.41 182 GLU A O 1
ATOM 1491 N N . VAL A 1 183 ? 9.367 8.797 26.359 1 45.75 183 VAL A N 1
ATOM 1492 C CA . VAL A 1 183 ? 9.414 7.359 26.141 1 45.75 183 VAL A CA 1
ATOM 1493 C C . VAL A 1 183 ? 8.867 7.027 24.75 1 45.75 183 VAL A C 1
ATOM 1495 O O . VAL A 1 183 ? 9.008 5.898 24.281 1 45.75 183 VAL A O 1
ATOM 1498 N N . GLN A 1 184 ? 8.141 8.07 24.125 1 56.81 184 GLN A N 1
ATOM 1499 C CA . GLN A 1 184 ? 7.336 7.566 23.016 1 56.81 184 GLN A CA 1
ATOM 1500 C C . GLN A 1 184 ? 8.008 7.848 21.672 1 56.81 184 GLN A C 1
ATOM 1502 O O . GLN A 1 184 ? 8.633 8.898 21.5 1 56.81 184 GLN A O 1
ATOM 1507 N N . ILE A 1 185 ? 8.445 6.754 21.047 1 64 185 ILE A N 1
ATOM 1508 C CA . ILE A 1 185 ? 9.031 6.645 19.719 1 64 185 ILE A CA 1
ATOM 1509 C C . ILE A 1 185 ? 8.297 7.574 18.75 1 64 185 ILE A C 1
ATOM 1511 O O . ILE A 1 185 ? 8.812 7.914 17.688 1 64 185 ILE A O 1
ATOM 1515 N N . LEU A 1 186 ? 7.312 8.219 19.297 1 75.12 186 LEU A N 1
ATOM 1516 C CA . LEU A 1 186 ? 6.469 9.094 18.5 1 75.12 186 LEU A CA 1
ATOM 1517 C C . LEU A 1 186 ? 6.668 10.555 18.891 1 75.12 186 LEU A C 1
ATOM 1519 O O . LEU A 1 186 ? 6.703 10.883 20.078 1 75.12 186 LEU A O 1
ATOM 1523 N N . SER A 1 187 ? 6.996 11.477 18 1 84 187 SER A N 1
ATOM 1524 C CA . SER A 1 187 ? 7.027 12.922 18.219 1 84 187 SER A CA 1
ATOM 1525 C C . SER A 1 187 ? 5.723 13.578 17.766 1 84 187 SER A C 1
ATOM 1527 O O . SER A 1 187 ? 5.312 13.43 16.609 1 84 187 SER A O 1
ATOM 1529 N N . LYS A 1 188 ? 5.098 14.227 18.75 1 88.88 188 LYS A N 1
ATOM 1530 C CA . LYS A 1 188 ? 3.77 14.781 18.484 1 88.88 188 LYS A CA 1
ATOM 1531 C C . LYS A 1 188 ? 3.697 16.25 18.906 1 88.88 188 LYS A C 1
ATOM 1533 O O . LYS A 1 188 ? 4.316 16.656 19.891 1 88.88 188 LYS A O 1
ATOM 1538 N N . PHE A 1 189 ? 3.016 17.094 18.141 1 87.94 189 PHE A N 1
ATOM 1539 C CA . PHE A 1 189 ? 2.65 18.453 18.531 1 87.94 189 PHE A CA 1
ATOM 1540 C C . PHE A 1 189 ? 1.342 18.875 17.875 1 87.94 189 PHE A C 1
ATOM 1542 O O . PHE A 1 189 ? 0.827 18.172 17 1 87.94 189 PHE A O 1
ATOM 1549 N N . GLU A 1 190 ? 0.766 19.891 18.406 1 92 190 GLU A N 1
ATOM 1550 C CA . GLU A 1 190 ? -0.531 20.359 17.922 1 92 190 GLU A CA 1
ATOM 1551 C C . GLU A 1 190 ? -0.462 21.797 17.453 1 92 190 GLU A C 1
ATOM 1553 O O . GLU A 1 190 ? 0.384 22.578 17.906 1 92 190 GLU A O 1
ATOM 1558 N N . ILE A 1 191 ? -1.265 22.109 16.547 1 92.56 191 ILE A N 1
ATOM 1559 C CA . ILE A 1 191 ? -1.4 23.469 16.031 1 92.56 191 ILE A CA 1
ATOM 1560 C C . ILE A 1 191 ? -2.85 23.922 16.172 1 92.56 191 ILE A C 1
ATOM 1562 O O . ILE A 1 191 ? -3.768 23.266 15.68 1 92.56 191 ILE A O 1
ATOM 1566 N N . ALA A 1 192 ? -2.992 24.969 16.812 1 92.75 192 ALA A N 1
ATOM 1567 C CA . ALA A 1 192 ? -4.289 25.641 16.891 1 92.75 192 ALA A CA 1
ATOM 1568 C C . ALA A 1 192 ? -4.398 26.734 15.82 1 92.75 192 ALA A C 1
ATOM 1570 O O . ALA A 1 192 ? -3.436 27.453 15.57 1 92.75 192 ALA A O 1
ATOM 1571 N N . TYR A 1 193 ? -5.543 26.797 15.195 1 92 193 TYR A N 1
ATOM 1572 C CA . TYR A 1 193 ? -5.691 27.797 14.141 1 92 193 TYR A CA 1
ATOM 1573 C C . TYR A 1 193 ? -7.152 28.203 13.984 1 92 193 TYR A C 1
ATOM 1575 O O . TYR A 1 193 ? -8.047 27.578 14.547 1 92 193 TYR A O 1
ATOM 1583 N N . ARG A 1 194 ? -7.359 29.328 13.289 1 91.69 194 ARG A N 1
ATOM 1584 C CA . ARG A 1 194 ? -8.695 29.859 13.016 1 91.69 194 ARG A CA 1
ATOM 1585 C C . ARG A 1 194 ? -8.883 30.109 11.523 1 91.69 194 ARG A C 1
ATOM 1587 O O . ARG A 1 194 ? -8.016 30.719 10.883 1 91.69 194 ARG A O 1
ATOM 1594 N N . LEU A 1 195 ? -9.969 29.625 11.047 1 89.38 195 LEU A N 1
ATOM 1595 C CA . LEU A 1 195 ? -10.297 29.828 9.641 1 89.38 195 LEU A CA 1
ATOM 1596 C C . LEU A 1 195 ? -11.109 31.109 9.453 1 89.38 195 LEU A C 1
ATOM 1598 O O . LEU A 1 195 ? -11.945 31.453 10.297 1 89.38 195 LEU A O 1
ATOM 1602 N N . ILE A 1 196 ? -10.891 31.75 8.336 1 86.25 196 ILE A N 1
ATOM 1603 C CA . ILE A 1 196 ? -11.711 32.906 7.957 1 86.25 196 ILE A CA 1
ATOM 1604 C C . ILE A 1 196 ? -13.016 32.406 7.32 1 86.25 196 ILE A C 1
ATOM 1606 O O . ILE A 1 196 ? -12.992 31.656 6.359 1 86.25 196 ILE A O 1
ATOM 1610 N N . PRO A 1 197 ? -14.117 32.812 7.969 1 79.25 197 PRO A N 1
ATOM 1611 C CA . PRO A 1 197 ? -15.398 32.375 7.41 1 79.25 197 PRO A CA 1
ATOM 1612 C C . PRO A 1 197 ? -15.633 32.875 5.996 1 79.25 197 PRO A C 1
ATOM 1614 O O . PRO A 1 197 ? -15.195 34 5.66 1 79.25 197 PRO A O 1
ATOM 1617 N N . LYS A 1 198 ? -16.047 32 5.059 1 68.12 198 LYS A N 1
ATOM 1618 C CA . LYS A 1 198 ? -16.344 32.469 3.703 1 68.12 198 LYS A CA 1
ATOM 1619 C C . LYS A 1 198 ? -17.656 33.219 3.668 1 68.12 198 LYS A C 1
ATOM 1621 O O . LYS A 1 198 ? -18.625 32.844 4.328 1 68.12 198 LYS A O 1
ATOM 1626 N N . ALA A 1 199 ? -17.75 34.469 3.322 1 53.81 199 ALA A N 1
ATOM 1627 C CA . ALA A 1 199 ? -18.938 35.281 3.174 1 53.81 199 ALA A CA 1
ATOM 1628 C C . ALA A 1 199 ? -19.984 34.594 2.303 1 53.81 199 ALA A C 1
ATOM 1630 O O . ALA A 1 199 ? -19.672 34.094 1.221 1 53.81 199 ALA A O 1
ATOM 1631 N N . SER A 1 200 ? -20.969 33.844 2.898 1 47.34 200 SER A N 1
ATOM 1632 C CA . SER A 1 200 ? -22.141 33.469 2.107 1 47.34 200 SER A CA 1
ATOM 1633 C C . SER A 1 200 ? -22.562 34.625 1.183 1 47.34 200 SER A C 1
ATOM 1635 O O . SER A 1 200 ? -22.578 35.781 1.586 1 47.34 200 SER A O 1
ATOM 1637 N N . SER A 1 201 ? -22.391 34.625 -0.038 1 38.97 201 SER A N 1
ATOM 1638 C CA . SER A 1 201 ? -23.094 35.562 -0.884 1 38.97 201 SER A CA 1
ATOM 1639 C C . SER A 1 201 ? -24.562 35.688 -0.492 1 38.97 201 SER A C 1
ATOM 1641 O O . SER A 1 201 ? -25.312 34.719 -0.624 1 38.97 201 SER A O 1
ATOM 1643 N N . SER A 1 202 ? -25.062 36.438 0.5 1 36.16 202 SER A N 1
ATOM 1644 C CA . SER A 1 202 ? -26.438 36.906 0.69 1 36.16 202 SER A CA 1
ATOM 1645 C C . SER A 1 202 ? -27.031 37.406 -0.62 1 36.16 202 SER A C 1
ATOM 1647 O O . SER A 1 202 ? -26.609 38.438 -1.154 1 36.16 202 SER A O 1
ATOM 1649 N N . SER A 1 203 ? -27.406 36.531 -1.553 1 34.38 203 SER A N 1
ATOM 1650 C CA . SER A 1 203 ? -28.453 37.031 -2.436 1 34.38 203 SER A CA 1
ATOM 1651 C C . SER A 1 203 ? -29.656 37.531 -1.638 1 34.38 203 SER A C 1
ATOM 1653 O O . SER A 1 203 ? -30.172 36.812 -0.771 1 34.38 203 SER A O 1
ATOM 1655 N N . SER A 1 204 ? -29.922 38.812 -1.5 1 31.53 204 SER A N 1
ATOM 1656 C CA . SER A 1 204 ? -31 39.656 -1.02 1 31.53 204 SER A CA 1
ATOM 1657 C C . SER A 1 204 ? -32.344 39.188 -1.558 1 31.53 204 SER A C 1
ATOM 1659 O O . SER A 1 204 ? -33.344 39.906 -1.482 1 31.53 204 SER A O 1
ATOM 1661 N N . SER A 1 205 ? -32.5 38.125 -2.355 1 32.75 205 SER A N 1
ATOM 1662 C CA . SER A 1 205 ? -33.906 38.25 -2.756 1 32.75 205 SER A CA 1
ATOM 1663 C C . SER A 1 205 ? -34.844 38.062 -1.566 1 32.75 205 SER A C 1
ATOM 1665 O O . SER A 1 205 ? -34.719 37.094 -0.815 1 32.75 205 SER A O 1
ATOM 1667 N N . LYS A 1 206 ? -35.656 38.969 -1.066 1 29.64 206 LYS A N 1
ATOM 1668 C CA . LYS A 1 206 ? -36.75 39.219 -0.151 1 29.64 206 LYS A CA 1
ATOM 1669 C C . LYS A 1 206 ? -37.875 38.219 -0.36 1 29.64 206 LYS A C 1
ATOM 1671 O O . LYS A 1 206 ? -39 38.438 0.104 1 29.64 206 LYS A O 1
ATOM 1676 N N . THR A 1 207 ? -37.812 37.344 -1.334 1 29.03 207 THR A N 1
ATOM 1677 C CA . THR A 1 207 ? -39.188 36.875 -1.452 1 29.03 207 THR A CA 1
ATOM 1678 C C . THR A 1 207 ? -39.656 36.188 -0.16 1 29.03 207 THR A C 1
ATOM 1680 O O . THR A 1 207 ? -38.812 35.75 0.637 1 29.03 207 THR A O 1
ATOM 1683 N N . GLN A 1 208 ? -41.031 35.781 -0.11 1 29.06 208 GLN A N 1
ATOM 1684 C CA . GLN A 1 208 ? -42.125 35.375 0.792 1 29.06 208 GLN A CA 1
ATOM 1685 C C . GLN A 1 208 ? -41.812 34.062 1.487 1 29.06 208 GLN A C 1
ATOM 1687 O O . GLN A 1 208 ? -41.812 33 0.854 1 29.06 208 GLN A O 1
ATOM 1692 N N . ALA A 1 209 ? -40.875 34 2.48 1 24.86 209 ALA A N 1
ATOM 1693 C CA . ALA A 1 209 ? -40.438 32.844 3.27 1 24.86 209 ALA A CA 1
ATOM 1694 C C . ALA A 1 209 ? -41.625 32.219 4.016 1 24.86 209 ALA A C 1
ATOM 1696 O O . ALA A 1 209 ? -41.625 32.156 5.246 1 24.86 209 ALA A O 1
ATOM 1697 N N . LYS A 1 210 ? -42.781 32.281 3.486 1 23.78 210 LYS A N 1
ATOM 1698 C CA . LYS A 1 210 ? -43.594 31.766 4.586 1 23.78 210 LYS A CA 1
ATOM 1699 C C . LYS A 1 210 ? -43.188 30.328 4.93 1 23.78 210 LYS A C 1
ATOM 1701 O O . LYS A 1 210 ? -43.219 29.938 6.098 1 23.78 210 LYS A O 1
ATOM 1706 N N . ALA A 1 211 ? -43.188 29.422 3.939 1 23.05 211 ALA A N 1
ATOM 1707 C CA . ALA A 1 211 ? -43.875 28.234 4.441 1 23.05 211 ALA A CA 1
ATOM 1708 C C . ALA A 1 211 ? -42.969 27.391 5.328 1 23.05 211 ALA A C 1
ATOM 1710 O O . ALA A 1 211 ? -41.781 27.703 5.465 1 23.05 211 ALA A O 1
ATOM 1711 N N . ASN A 1 212 ? -42.938 25.938 4.996 1 23.36 212 ASN A N 1
ATOM 1712 C CA . ASN A 1 212 ? -43.125 24.766 5.836 1 23.36 212 ASN A CA 1
ATOM 1713 C C . ASN A 1 212 ? -41.812 24.375 6.562 1 23.36 212 ASN A C 1
ATOM 1715 O O . ASN A 1 212 ? -40.75 24.812 6.172 1 23.36 212 ASN A O 1
ATOM 1719 N N . ASN A 1 213 ? -41.75 23.016 7.094 1 23.48 213 ASN A N 1
ATOM 1720 C CA . ASN A 1 213 ? -41.375 22.219 8.258 1 23.48 213 ASN A CA 1
ATOM 1721 C C . ASN A 1 213 ? -39.875 21.938 8.289 1 23.48 213 ASN A C 1
ATOM 1723 O O . ASN A 1 213 ? -39.188 22.062 7.273 1 23.48 213 ASN A O 1
ATOM 1727 N N . LEU A 1 214 ? -39.375 21.062 9.359 1 21.58 214 LEU A N 1
ATOM 1728 C CA . LEU A 1 214 ? -38.375 20.75 10.391 1 21.58 214 LEU A CA 1
ATOM 1729 C C . LEU A 1 214 ? -37.281 19.875 9.836 1 21.58 214 LEU A C 1
ATOM 1731 O O . LEU A 1 214 ? -36.438 19.344 10.594 1 21.58 214 LEU A O 1
ATOM 1735 N N . MET A 1 215 ? -37.25 19.375 8.602 1 25.72 215 MET A N 1
ATOM 1736 C CA . MET A 1 215 ? -36.375 18.219 8.602 1 25.72 215 MET A CA 1
ATOM 1737 C C . MET A 1 215 ? -34.938 18.641 8.93 1 25.72 215 MET A C 1
ATOM 1739 O O . MET A 1 215 ? -34.406 19.578 8.336 1 25.72 215 MET A O 1
ATOM 1743 N N . THR A 1 216 ? -34.406 18.281 10.148 1 26.34 216 THR A N 1
ATOM 1744 C CA . THR A 1 216 ? -33.156 18.438 10.867 1 26.34 216 THR A CA 1
ATOM 1745 C C . THR A 1 216 ? -31.984 17.828 10.07 1 26.34 216 THR A C 1
ATOM 1747 O O . THR A 1 216 ? -31.828 16.609 10.023 1 26.34 216 THR A O 1
ATOM 1750 N N . ALA A 1 217 ? -31.859 18.078 8.883 1 28.39 217 ALA A N 1
ATOM 1751 C CA . ALA A 1 217 ? -30.625 17.578 8.266 1 28.39 217 ALA A CA 1
ATOM 1752 C C . ALA A 1 217 ? -29.406 17.953 9.094 1 28.39 217 ALA A C 1
ATOM 1754 O O . ALA A 1 217 ? -29.156 19.141 9.359 1 28.39 217 ALA A O 1
ATOM 1755 N N . SER A 1 218 ? -29.031 17.062 10.039 1 29.03 218 SER A N 1
ATOM 1756 C CA . SER A 1 218 ? -27.766 17.094 10.773 1 29.03 218 SER A CA 1
ATOM 1757 C C . SER A 1 218 ? -26.594 17.438 9.844 1 29.03 218 SER A C 1
ATOM 1759 O O . SER A 1 218 ? -26.125 16.562 9.109 1 29.03 218 SER A O 1
ATOM 1761 N N . SER A 1 219 ? -26.625 18.359 8.977 1 30.39 219 SER A N 1
ATOM 1762 C CA . SER A 1 219 ? -25.406 18.906 8.398 1 30.39 219 SER A CA 1
ATOM 1763 C C . SER A 1 219 ? -24.328 19.109 9.453 1 30.39 219 SER A C 1
ATOM 1765 O O . SER A 1 219 ? -24.547 19.812 10.445 1 30.39 219 SER A O 1
ATOM 1767 N N . SER A 1 220 ? -23.688 18.078 9.914 1 33.81 220 SER A N 1
ATOM 1768 C CA . SER A 1 220 ? -22.469 18.359 10.68 1 33.81 220 SER A CA 1
ATOM 1769 C C . SER A 1 220 ? -21.859 19.703 10.258 1 33.81 220 SER A C 1
ATOM 1771 O O . SER A 1 220 ? -21.266 19.812 9.188 1 33.81 220 SER A O 1
ATOM 1773 N N . LEU A 1 221 ? -22.453 20.75 10.305 1 31.64 221 LEU A N 1
ATOM 1774 C CA . LEU A 1 221 ? -22.062 22.156 10.258 1 31.64 221 LEU A CA 1
ATOM 1775 C C . LEU A 1 221 ? -20.703 22.359 10.914 1 31.64 221 LEU A C 1
ATOM 1777 O O . LEU A 1 221 ? -20.5 21.953 12.062 1 31.64 221 LEU A O 1
ATOM 1781 N N . LEU A 1 222 ? -19.562 22.219 10.188 1 38.91 222 LEU A N 1
ATOM 1782 C CA . LEU A 1 222 ? -18.438 23.031 10.648 1 38.91 222 LEU A CA 1
ATOM 1783 C C . LEU A 1 222 ? -18.938 24.234 11.438 1 38.91 222 LEU A C 1
ATOM 1785 O O . LEU A 1 222 ? -19.688 25.062 10.922 1 38.91 222 LEU A O 1
ATOM 1789 N N . ASN A 1 223 ? -19.547 24.031 12.57 1 36.5 223 ASN A N 1
ATOM 1790 C CA . ASN A 1 223 ? -19.859 25.156 13.438 1 36.5 223 ASN A CA 1
ATOM 1791 C C . ASN A 1 223 ? -18.938 26.344 13.164 1 36.5 223 ASN A C 1
ATOM 1793 O O . ASN A 1 223 ? -17.766 26.328 13.523 1 36.5 223 ASN A O 1
ATOM 1797 N N . ASN A 1 224 ? -18.984 26.953 12.023 1 40.5 224 ASN A N 1
ATOM 1798 C CA . ASN A 1 224 ? -18.438 28.266 11.68 1 40.5 224 ASN A CA 1
ATOM 1799 C C . ASN A 1 224 ? -18.609 29.25 12.828 1 40.5 224 ASN A C 1
ATOM 1801 O O . ASN A 1 224 ? -19.266 30.281 12.672 1 40.5 224 ASN A O 1
ATOM 1805 N N . ASN A 1 225 ? -18.75 28.812 14.008 1 43.91 225 ASN A N 1
ATOM 1806 C CA . ASN A 1 225 ? -18.594 29.906 14.969 1 43.91 225 ASN A CA 1
ATOM 1807 C C . ASN A 1 225 ? -17.25 30.609 14.797 1 43.91 225 ASN A C 1
ATOM 1809 O O . ASN A 1 225 ? -16.188 29.984 14.945 1 43.91 225 ASN A O 1
ATOM 1813 N N . PRO A 1 226 ? -17.234 31.719 14.148 1 51.75 226 PRO A N 1
ATOM 1814 C CA . PRO A 1 226 ? -16.016 32.5 13.883 1 51.75 226 PRO A CA 1
ATOM 1815 C C . PRO A 1 226 ? -14.984 32.375 15 1 51.75 226 PRO A C 1
ATOM 1817 O O . PRO A 1 226 ? -13.781 32.5 14.75 1 51.75 226 PRO A O 1
ATOM 1820 N N . ASN A 1 227 ? -15.484 32.094 16.266 1 55.88 227 ASN A N 1
ATOM 1821 C CA . ASN A 1 227 ? -14.586 32.125 17.422 1 55.88 227 ASN A CA 1
ATOM 1822 C C . ASN A 1 227 ? -14.047 30.719 17.734 1 55.88 227 ASN A C 1
ATOM 1824 O O . ASN A 1 227 ? -13.328 30.531 18.719 1 55.88 227 ASN A O 1
ATOM 1828 N N . HIS A 1 228 ? -14.414 29.688 16.875 1 69.75 228 HIS A N 1
ATOM 1829 C CA . HIS A 1 228 ? -13.992 28.359 17.297 1 69.75 228 HIS A CA 1
ATOM 1830 C C . HIS A 1 228 ? -12.633 28 16.703 1 69.75 228 HIS A C 1
ATOM 1832 O O . HIS A 1 228 ? -12.43 28.125 15.492 1 69.75 228 HIS A O 1
ATOM 1838 N N . SER A 1 229 ? -11.664 27.844 17.578 1 83.38 229 SER A N 1
ATOM 1839 C CA . SER A 1 229 ? -10.312 27.438 17.219 1 83.38 229 SER A CA 1
ATOM 1840 C C . SER A 1 229 ? -10.266 25.969 16.797 1 83.38 229 SER A C 1
ATOM 1842 O O . SER A 1 229 ? -10.922 25.125 17.422 1 83.38 229 SER A O 1
ATOM 1844 N N . ASN A 1 230 ? -9.742 25.734 15.617 1 91.44 230 ASN A N 1
ATOM 1845 C CA . ASN A 1 230 ? -9.508 24.375 15.133 1 91.44 230 ASN A CA 1
ATOM 1846 C C . ASN A 1 230 ? -8.156 23.844 15.594 1 91.44 230 ASN A C 1
ATOM 1848 O O . ASN A 1 230 ? -7.258 24.609 15.93 1 91.44 230 ASN A O 1
ATOM 1852 N N . LEU A 1 231 ? -8.133 22.531 15.742 1 94.06 231 LEU A N 1
ATOM 1853 C CA . LEU A 1 231 ? -6.902 21.891 16.172 1 94.06 231 LEU A CA 1
ATOM 1854 C C . LEU A 1 231 ? -6.477 20.812 15.18 1 94.06 231 LEU A C 1
ATOM 1856 O O . LEU A 1 231 ? -7.309 20.031 14.703 1 94.06 231 LEU A O 1
ATOM 1860 N N . ILE A 1 232 ? -5.211 20.828 14.828 1 95.5 232 ILE A N 1
ATOM 1861 C CA . ILE A 1 232 ? -4.652 19.75 14.016 1 95.5 232 ILE A CA 1
ATOM 1862 C C . ILE A 1 232 ? -3.455 19.125 14.727 1 95.5 232 ILE A C 1
ATOM 1864 O O . ILE A 1 232 ? -2.58 19.844 15.227 1 95.5 232 ILE A O 1
ATOM 1868 N N . THR A 1 233 ? -3.479 17.828 14.836 1 95.44 233 THR A N 1
ATOM 1869 C CA . THR A 1 233 ? -2.406 17.094 15.5 1 95.44 233 THR A CA 1
ATOM 1870 C C . THR A 1 233 ? -1.374 16.609 14.484 1 95.44 233 THR A C 1
ATOM 1872 O O . THR A 1 233 ? -1.732 16.047 13.445 1 95.44 233 THR A O 1
ATOM 1875 N N . ILE A 1 234 ? -0.129 16.812 14.789 1 96.06 234 ILE A N 1
ATOM 1876 C CA . ILE A 1 234 ? 0.958 16.391 13.914 1 96.06 234 ILE A CA 1
ATOM 1877 C C . ILE A 1 234 ? 1.764 15.281 14.594 1 96.06 234 ILE A C 1
ATOM 1879 O O . ILE A 1 234 ? 2.215 15.445 15.727 1 96.06 234 ILE A O 1
ATOM 1883 N N . ASN A 1 235 ? 1.895 14.172 13.891 1 95 235 ASN A N 1
ATOM 1884 C CA . ASN A 1 235 ? 2.74 13.07 14.344 1 95 235 ASN A CA 1
ATOM 1885 C C . ASN A 1 235 ? 3.947 12.883 13.43 1 95 235 ASN A C 1
ATOM 1887 O O . ASN A 1 235 ? 3.803 12.797 12.211 1 95 235 ASN A O 1
ATOM 1891 N N . LEU A 1 2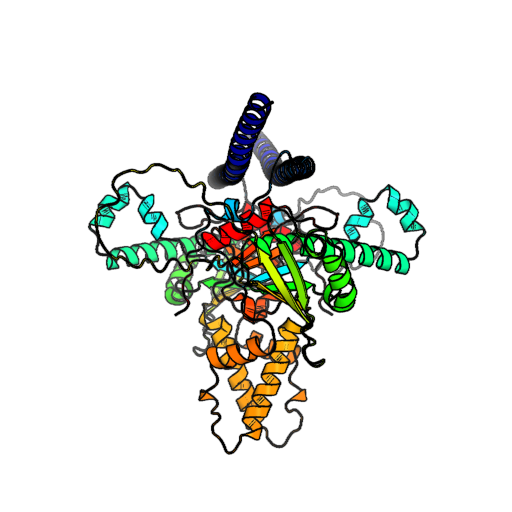36 ? 5.105 12.922 14.016 1 95.94 236 LEU A N 1
ATOM 1892 C CA . LEU A 1 236 ? 6.324 12.562 13.297 1 95.94 236 LEU A CA 1
ATOM 1893 C C . LEU A 1 236 ? 6.82 11.188 13.727 1 95.94 236 LEU A C 1
ATOM 1895 O O . LEU A 1 236 ? 7.16 10.977 14.891 1 95.94 236 LEU A O 1
ATOM 1899 N N . ILE A 1 237 ? 6.855 10.219 12.727 1 95.25 237 ILE A N 1
ATOM 1900 C CA . ILE A 1 237 ? 7.223 8.859 13.086 1 95.25 237 ILE A CA 1
ATOM 1901 C C . ILE A 1 237 ? 8.281 8.328 12.117 1 95.25 237 ILE A C 1
ATOM 1903 O O . ILE A 1 237 ? 8.516 8.93 11.07 1 95.25 237 ILE A O 1
ATOM 1907 N N . ASP A 1 238 ? 8.93 7.266 12.539 1 95 238 ASP A N 1
ATOM 1908 C CA . ASP A 1 238 ? 9.969 6.625 11.742 1 95 238 ASP A CA 1
ATOM 1909 C C . ASP A 1 238 ? 9.828 5.105 11.766 1 95 238 ASP A C 1
ATOM 1911 O O . ASP A 1 238 ? 8.773 4.582 12.148 1 95 238 ASP A O 1
ATOM 1915 N N . ARG A 1 239 ? 10.812 4.383 11.32 1 92.88 239 ARG A N 1
ATOM 1916 C CA . ARG A 1 239 ? 10.75 2.938 11.125 1 92.88 239 ARG A CA 1
ATOM 1917 C C . ARG A 1 239 ? 10.562 2.213 12.453 1 92.88 239 ARG A C 1
ATOM 1919 O O . ARG A 1 239 ? 10.102 1.07 12.484 1 92.88 239 ARG A O 1
ATOM 1926 N N . HIS A 1 240 ? 10.898 2.822 13.5 1 92.5 240 HIS A N 1
ATOM 1927 C CA . HIS A 1 240 ? 10.805 2.184 14.805 1 92.5 240 HIS A CA 1
ATOM 1928 C C . HIS A 1 240 ? 9.352 1.98 15.211 1 92.5 240 HIS A C 1
ATOM 1930 O O . HIS A 1 240 ? 9.062 1.203 16.125 1 92.5 240 HIS A O 1
ATOM 1936 N N . GLN A 1 241 ? 8.445 2.627 14.523 1 92.25 241 GLN A N 1
ATOM 1937 C CA . GLN A 1 241 ? 7.02 2.48 14.805 1 92.25 241 GLN A CA 1
ATOM 1938 C C . GLN A 1 241 ? 6.414 1.334 14.008 1 92.25 241 GLN A C 1
ATOM 1940 O O . GLN A 1 241 ? 5.211 1.078 14.094 1 92.25 241 GLN A O 1
ATOM 1945 N N . GLY A 1 242 ? 7.223 0.646 13.258 1 92.75 242 GLY A N 1
ATOM 1946 C CA . GLY A 1 242 ? 6.758 -0.47 12.445 1 92.75 242 GLY A CA 1
ATOM 1947 C C . GLY A 1 242 ? 6.801 -1.797 13.188 1 92.75 242 GLY A C 1
ATOM 1948 O O . GLY A 1 242 ? 6.176 -1.947 14.234 1 92.75 242 GLY A O 1
ATOM 1949 N N . HIS A 1 243 ? 7.559 -2.766 12.688 1 93.5 243 HIS A N 1
ATOM 1950 C CA . HIS A 1 243 ? 7.656 -4.105 13.258 1 93.5 243 HIS A CA 1
ATOM 1951 C C . HIS A 1 243 ? 8.156 -4.059 14.695 1 93.5 243 HIS A C 1
ATOM 1953 O O . HIS A 1 243 ? 7.664 -4.793 15.555 1 93.5 243 HIS A O 1
ATOM 1959 N N . GLU A 1 244 ? 9.117 -3.191 14.938 1 92.69 244 GLU A N 1
ATOM 1960 C CA . GLU A 1 244 ? 9.688 -3.086 16.281 1 92.69 244 GLU A CA 1
ATOM 1961 C C . GLU A 1 244 ? 8.625 -2.709 17.297 1 92.69 244 GLU A C 1
ATOM 1963 O O . GLU A 1 244 ? 8.609 -3.236 18.422 1 92.69 244 GLU A O 1
ATOM 1968 N N . HIS A 1 245 ? 7.824 -1.804 16.938 1 93.38 245 HIS A N 1
ATOM 1969 C CA . HIS A 1 245 ? 6.75 -1.386 17.828 1 93.38 245 HIS A CA 1
ATOM 1970 C C . HIS A 1 245 ? 5.793 -2.537 18.125 1 93.38 245 HIS A C 1
ATOM 1972 O O . HIS A 1 245 ? 5.352 -2.715 19.25 1 93.38 245 HIS A O 1
ATOM 1978 N N . LEU A 1 246 ? 5.418 -3.316 17.141 1 93 246 LEU A N 1
ATOM 1979 C CA . LEU A 1 246 ? 4.527 -4.453 17.328 1 93 246 LEU A CA 1
ATOM 1980 C C . LEU A 1 246 ? 5.133 -5.473 18.281 1 93 246 LEU A C 1
ATOM 1982 O O . LEU A 1 246 ? 4.422 -6.051 19.109 1 93 246 LEU A O 1
ATOM 1986 N N . VAL A 1 247 ? 6.379 -5.668 18.141 1 92.5 247 VAL A N 1
ATOM 1987 C CA . VAL A 1 247 ? 7.078 -6.582 19.047 1 92.5 247 VAL A CA 1
ATOM 1988 C C . VAL A 1 247 ? 7.02 -6.051 20.469 1 92.5 247 VAL A C 1
ATOM 1990 O O . VAL A 1 247 ? 6.766 -6.805 21.422 1 92.5 247 VAL A O 1
ATOM 1993 N N . LYS A 1 248 ? 7.27 -4.762 20.641 1 91.75 248 LYS A N 1
ATOM 1994 C CA . LYS A 1 248 ? 7.207 -4.145 21.969 1 91.75 248 LYS A CA 1
ATOM 1995 C C . LYS A 1 248 ? 5.824 -4.309 22.594 1 91.75 248 LYS A C 1
ATOM 1997 O O . LYS A 1 248 ? 5.703 -4.609 23.781 1 91.75 248 LYS A O 1
ATOM 2002 N N . VAL A 1 249 ? 4.797 -4.109 21.797 1 91.81 249 VAL A N 1
ATOM 2003 C CA . VAL A 1 249 ? 3.428 -4.262 22.281 1 91.81 249 VAL A CA 1
ATOM 2004 C C . VAL A 1 249 ? 3.184 -5.711 22.688 1 91.81 249 VAL A C 1
ATOM 2006 O O . VAL A 1 249 ? 2.557 -5.977 23.719 1 91.81 249 VAL A O 1
ATOM 2009 N N . THR A 1 250 ? 3.617 -6.641 21.875 1 90.75 250 THR A N 1
ATOM 2010 C CA . THR A 1 250 ? 3.461 -8.062 22.188 1 90.75 250 THR A CA 1
ATOM 2011 C C . THR A 1 250 ? 4.141 -8.406 23.5 1 90.75 250 THR A C 1
ATOM 2013 O O . THR A 1 250 ? 3.562 -9.102 24.344 1 90.75 250 THR A O 1
ATOM 2016 N N . LYS A 1 251 ? 5.34 -7.91 23.656 1 88.81 251 LYS A N 1
ATOM 2017 C CA . LYS A 1 251 ? 6.066 -8.141 24.906 1 88.81 251 LYS A CA 1
ATOM 2018 C C . LYS A 1 251 ? 5.305 -7.574 26.109 1 88.81 251 LYS A C 1
ATOM 2020 O O . LYS A 1 251 ? 5.211 -8.219 27.156 1 88.81 251 LYS A O 1
ATOM 2025 N N . ALA A 1 252 ? 4.812 -6.398 25.938 1 88.06 252 ALA A N 1
ATOM 2026 C CA . ALA A 1 252 ? 4.035 -5.773 27.016 1 88.06 252 ALA A CA 1
ATOM 2027 C C . ALA A 1 252 ? 2.799 -6.598 27.344 1 88.06 252 ALA A C 1
ATOM 2029 O O . ALA A 1 252 ? 2.439 -6.738 28.516 1 88.06 252 ALA A O 1
ATOM 2030 N N . LEU A 1 253 ? 2.15 -7.102 26.312 1 86 253 LEU A N 1
ATOM 2031 C CA . LEU A 1 253 ? 0.96 -7.922 26.516 1 86 253 LEU A CA 1
ATOM 2032 C C . LEU A 1 253 ? 1.308 -9.211 27.25 1 86 253 LEU A C 1
ATOM 2034 O O . LEU A 1 253 ? 0.575 -9.633 28.156 1 86 253 LEU A O 1
ATOM 2038 N N . VAL A 1 254 ? 2.383 -9.82 26.859 1 83.62 254 VAL A N 1
ATOM 2039 C CA . VAL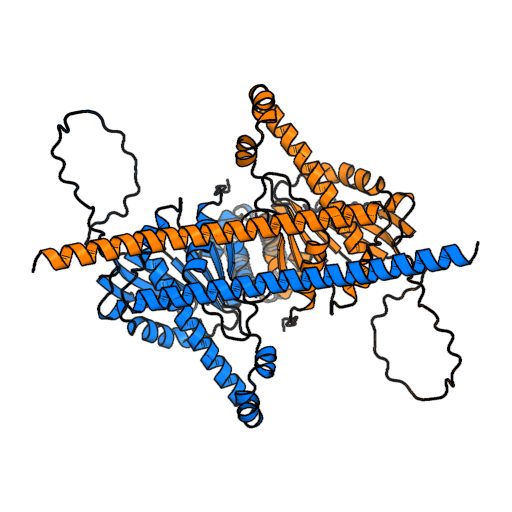 A 1 254 ? 2.846 -11.039 27.531 1 83.62 254 VAL A CA 1
ATOM 2040 C C . VAL A 1 254 ? 3.113 -10.758 29 1 83.62 254 VAL A C 1
ATOM 2042 O O . VAL A 1 254 ? 2.727 -11.547 29.875 1 83.62 254 VAL A O 1
ATOM 2045 N N . GLU A 1 255 ? 3.725 -9.633 29.266 1 82.88 255 GLU A N 1
ATOM 2046 C CA . GLU A 1 255 ? 4.047 -9.25 30.641 1 82.88 255 GLU A CA 1
ATOM 2047 C C . GLU A 1 255 ? 2.779 -9.023 31.453 1 82.88 255 GLU A C 1
ATOM 2049 O O . GLU A 1 255 ? 2.689 -9.453 32.594 1 82.88 255 GLU A O 1
ATOM 2054 N N . ILE A 1 256 ? 1.865 -8.391 30.906 1 81.31 256 ILE A N 1
ATOM 2055 C CA . ILE A 1 256 ? 0.617 -8.07 31.594 1 81.31 256 ILE A CA 1
ATOM 2056 C C . ILE A 1 256 ? -0.132 -9.359 31.922 1 81.31 256 ILE A C 1
ATOM 2058 O O . ILE A 1 256 ? -0.649 -9.523 33.031 1 81.31 256 ILE A O 1
ATOM 2062 N N . VAL A 1 257 ? -0.149 -10.25 30.953 1 78.56 257 VAL A N 1
ATOM 2063 C CA . VAL A 1 257 ? -0.883 -11.5 31.141 1 78.56 257 VAL A CA 1
ATOM 2064 C C . VAL A 1 257 ? -0.163 -12.375 32.156 1 78.56 257 VAL A C 1
ATOM 2066 O O . VAL A 1 257 ? -0.804 -13.055 32.969 1 78.56 257 VAL A O 1
ATOM 2069 N N . THR A 1 258 ? 1.138 -12.367 32.188 1 75.19 258 THR A N 1
ATOM 2070 C CA . THR A 1 258 ? 1.927 -13.18 33.094 1 75.19 258 THR A CA 1
ATOM 2071 C C . THR A 1 258 ? 1.818 -12.648 34.531 1 75.19 258 THR A C 1
ATOM 2073 O O . THR A 1 258 ? 1.812 -13.422 35.5 1 75.19 258 THR A O 1
ATOM 2076 N N . LEU A 1 259 ? 1.916 -11.336 34.656 1 74.12 259 LEU A N 1
ATOM 2077 C CA . LEU A 1 259 ? 1.822 -10.727 36 1 74.12 259 LEU A CA 1
ATOM 2078 C C . LEU A 1 259 ? 0.427 -10.914 36.562 1 74.12 259 LEU A C 1
ATOM 2080 O O . LEU A 1 259 ? 0.269 -11.016 37.781 1 74.12 259 LEU A O 1
ATOM 2084 N N . ASN A 1 260 ? -0.542 -10.672 35.812 1 64.5 260 ASN A N 1
ATOM 2085 C CA . ASN A 1 260 ? -1.903 -10.836 36.312 1 64.5 260 ASN A CA 1
ATOM 2086 C C . ASN A 1 260 ? -2.268 -12.312 36.469 1 64.5 260 ASN A C 1
ATOM 2088 O O . ASN A 1 260 ? -3.4 -12.711 36.188 1 64.5 260 ASN A O 1
ATOM 2092 N N . LYS A 1 261 ? -1.351 -13.211 36.688 1 55.94 261 LYS A N 1
ATOM 2093 C CA . LYS A 1 261 ? -1.62 -14.633 36.844 1 55.94 261 LYS A CA 1
ATOM 2094 C C . LYS A 1 261 ? -2.928 -14.859 37.625 1 55.94 261 LYS A C 1
ATOM 2096 O O . LYS A 1 261 ? -3.562 -15.906 37.469 1 55.94 261 LYS A O 1
ATOM 2101 N N . GLN A 1 262 ? -3.088 -14.164 38.781 1 47.91 262 GLN A N 1
ATOM 2102 C CA . GLN A 1 262 ? -4.332 -14.523 39.438 1 47.91 262 GLN A CA 1
ATOM 2103 C C . GLN A 1 262 ? -5.547 -14.086 38.625 1 47.91 262 GLN A C 1
ATOM 2105 O O . GLN A 1 262 ? -6.668 -14.531 38.906 1 47.91 262 GLN A O 1
ATOM 2110 N N . THR A 1 263 ? -5.473 -12.914 38 1 44.41 263 THR A N 1
ATOM 2111 C CA . THR A 1 263 ? -6.66 -12.414 37.312 1 44.41 263 THR A CA 1
ATOM 2112 C C . THR A 1 263 ? -6.66 -12.844 35.844 1 44.41 263 THR A C 1
ATOM 2114 O O . THR A 1 263 ? -5.602 -13.016 35.25 1 44.41 263 THR A O 1
ATOM 2117 N N . LYS A 1 264 ? -7.59 -13.523 35.344 1 44.72 264 LYS A N 1
ATOM 2118 C CA . LYS A 1 264 ? -8.109 -13.969 34.031 1 44.72 264 LYS A CA 1
ATOM 2119 C C . LYS A 1 264 ? -7.879 -12.922 32.969 1 44.72 264 LYS A C 1
ATOM 2121 O O . LYS A 1 264 ? -8.828 -12.281 32.5 1 44.72 264 LYS A O 1
ATOM 2126 N N . LEU A 1 265 ? -7.387 -11.734 33.219 1 50.06 265 LEU A N 1
ATOM 2127 C CA . LEU A 1 265 ? -7.203 -10.914 32.031 1 50.06 265 LEU A CA 1
ATOM 2128 C C . LEU A 1 265 ? -6.875 -11.781 30.812 1 50.06 265 LEU A C 1
ATOM 2130 O O . LEU A 1 265 ? -5.742 -12.25 30.672 1 50.06 265 LEU A O 1
ATOM 2134 N N . ASN A 1 266 ? -7.73 -12.906 30.672 1 60.59 266 ASN A N 1
ATOM 2135 C CA . ASN A 1 266 ? -7.934 -14.203 30.031 1 60.59 266 ASN A CA 1
ATOM 2136 C C . ASN A 1 266 ? -7.555 -14.172 28.562 1 60.59 266 ASN A C 1
ATOM 2138 O O . ASN A 1 266 ? -7.551 -13.109 27.938 1 60.59 266 ASN A O 1
ATOM 2142 N N . LEU A 1 267 ? -6.566 -14.859 28.094 1 72.56 267 LEU A N 1
ATOM 2143 C CA . LEU A 1 267 ? -6.293 -15.094 26.672 1 72.56 267 LEU A CA 1
ATOM 2144 C C . LEU A 1 267 ? -7.527 -14.812 25.828 1 72.56 267 LEU A C 1
ATOM 2146 O O . LEU A 1 267 ? -7.414 -14.359 24.688 1 72.56 267 LEU A O 1
ATOM 2150 N N . ASP A 1 268 ? -8.625 -14.789 26.531 1 76.19 268 ASP A N 1
ATOM 2151 C CA . ASP A 1 268 ? -9.883 -14.656 25.797 1 76.19 268 ASP A CA 1
ATOM 2152 C C . ASP A 1 268 ? -10.203 -13.195 25.5 1 76.19 268 ASP A C 1
ATOM 2154 O O . ASP A 1 268 ? -11 -12.891 24.625 1 76.19 268 ASP A O 1
ATOM 2158 N N . ASP A 1 269 ? -9.57 -12.375 26.25 1 82.69 269 ASP A N 1
ATOM 2159 C CA . ASP A 1 269 ? -9.82 -10.953 26.047 1 82.69 269 ASP A CA 1
ATOM 2160 C C . ASP A 1 269 ? -8.992 -10.398 24.906 1 82.69 269 ASP A C 1
ATOM 2162 O O . ASP A 1 269 ? -9.25 -9.297 24.406 1 82.69 269 ASP A O 1
ATOM 2166 N N . LEU A 1 270 ? -8.062 -11.18 24.516 1 86.88 270 LEU A N 1
ATOM 2167 C CA . LEU A 1 270 ? -7.207 -10.742 23.422 1 86.88 270 LEU A CA 1
ATOM 2168 C C . LEU A 1 270 ? -7.887 -10.977 22.078 1 86.88 270 LEU A C 1
ATOM 2170 O O . LEU A 1 270 ? -8.156 -12.125 21.703 1 86.88 270 LEU A O 1
ATOM 2174 N N . ASN A 1 271 ? -8.289 -9.922 21.469 1 91.25 271 ASN A N 1
ATOM 2175 C CA . ASN A 1 271 ? -8.891 -9.938 20.141 1 91.25 271 ASN A CA 1
ATOM 2176 C C . ASN A 1 271 ? -8.406 -8.766 19.297 1 91.25 271 ASN A C 1
ATOM 2178 O O . ASN A 1 271 ? -7.574 -7.973 19.75 1 91.25 271 ASN A O 1
ATOM 2182 N N . VAL A 1 272 ? -8.891 -8.695 18.141 1 92.94 272 VAL A N 1
ATOM 2183 C CA . VAL A 1 272 ? -8.43 -7.688 17.203 1 92.94 272 VAL A CA 1
ATOM 2184 C C . VAL A 1 272 ? -8.703 -6.293 17.766 1 92.94 272 VAL A C 1
ATOM 2186 O O . VAL A 1 272 ? -7.848 -5.406 17.672 1 92.94 272 VAL A O 1
ATOM 2189 N N . GLN A 1 273 ? -9.781 -6.152 18.375 1 92.5 273 GLN A N 1
ATOM 2190 C CA . GLN A 1 273 ? -10.172 -4.852 18.906 1 92.5 273 GLN A CA 1
ATOM 2191 C C . GLN A 1 273 ? -9.273 -4.453 20.078 1 92.5 273 GLN A C 1
ATOM 2193 O O . GLN A 1 273 ? -8.727 -3.348 20.094 1 92.5 273 GLN A O 1
ATOM 2198 N N . SER A 1 274 ? -9.125 -5.34 21.031 1 91.25 274 SER A N 1
ATOM 2199 C CA . SER A 1 274 ? -8.352 -5.031 22.234 1 91.25 274 SER A CA 1
ATOM 2200 C C . SER A 1 274 ? -6.879 -4.809 21.891 1 91.25 274 SER A C 1
ATOM 2202 O O . SER A 1 274 ? -6.258 -3.861 22.375 1 91.25 274 SER A O 1
ATOM 2204 N N . ILE A 1 275 ? -6.363 -5.633 21.125 1 92.25 275 ILE A N 1
ATOM 2205 C CA . ILE A 1 275 ? -4.965 -5.516 20.734 1 92.25 275 ILE A CA 1
ATOM 2206 C C . ILE A 1 275 ? -4.773 -4.27 19.859 1 92.25 275 ILE A C 1
ATOM 2208 O O . ILE A 1 275 ? -3.797 -3.537 20.031 1 92.25 275 ILE A O 1
ATOM 2212 N N . GLY A 1 276 ? -5.707 -4.066 18.906 1 92.88 276 GLY A N 1
ATOM 2213 C CA . GLY A 1 276 ? -5.66 -2.861 18.094 1 92.88 276 GLY A CA 1
ATOM 2214 C C . GLY A 1 276 ? -5.656 -1.586 18.922 1 92.88 276 GLY A C 1
ATOM 2215 O O . GLY A 1 276 ? -4.906 -0.654 18.625 1 92.88 276 GLY A O 1
ATOM 2216 N N . LYS A 1 277 ? -6.469 -1.566 19.922 1 92.19 277 LYS A N 1
ATOM 2217 C CA . LYS A 1 277 ? -6.52 -0.409 20.812 1 92.19 277 LYS A CA 1
ATOM 2218 C C . LYS A 1 277 ? -5.168 -0.174 21.484 1 92.19 277 LYS A C 1
ATOM 2220 O O . LYS A 1 277 ? -4.711 0.966 21.594 1 92.19 277 LYS A O 1
ATOM 2225 N N . LYS A 1 278 ? -4.59 -1.209 21.906 1 90.69 278 LYS A N 1
ATOM 2226 C CA . LYS A 1 278 ? -3.285 -1.086 22.547 1 90.69 278 LYS A CA 1
ATOM 2227 C C . LYS A 1 278 ? -2.232 -0.582 21.562 1 90.69 278 LYS A C 1
ATOM 2229 O O . LYS A 1 278 ? -1.429 0.29 21.891 1 90.69 278 LYS A O 1
ATOM 2234 N N . ILE A 1 279 ? -2.227 -1.122 20.391 1 92.94 279 ILE A N 1
ATOM 2235 C CA . ILE A 1 279 ? -1.277 -0.716 19.359 1 92.94 279 ILE A CA 1
ATOM 2236 C C . ILE A 1 279 ? -1.475 0.762 19.031 1 92.94 279 ILE A C 1
ATOM 2238 O O . ILE A 1 279 ? -0.514 1.536 19.016 1 92.94 279 ILE A O 1
ATOM 2242 N N . CYS A 1 280 ? -2.695 1.185 18.828 1 90.88 280 CYS A N 1
ATOM 2243 C CA . CYS A 1 280 ? -3 2.541 18.391 1 90.88 280 CYS A CA 1
ATOM 2244 C C . CYS A 1 280 ? -2.785 3.545 19.516 1 90.88 280 CYS A C 1
ATOM 2246 O O . CYS A 1 280 ? -2.426 4.695 19.266 1 90.88 280 CYS A O 1
ATOM 2248 N N . SER A 1 281 ? -2.945 3.148 20.75 1 89.38 281 SER A N 1
ATOM 2249 C CA . SER A 1 281 ? -2.748 4.043 21.875 1 89.38 281 SER A CA 1
ATOM 2250 C C . SER A 1 281 ? -1.268 4.344 22.094 1 89.38 281 SER A C 1
ATOM 2252 O O . SER A 1 281 ? -0.917 5.371 22.672 1 89.38 281 SER A O 1
ATOM 2254 N N . THR A 1 282 ? -0.421 3.475 21.656 1 89.38 282 THR A N 1
ATOM 2255 C CA . THR A 1 282 ? 1.014 3.652 21.844 1 89.38 282 THR A CA 1
ATOM 2256 C C . THR A 1 282 ? 1.688 4.078 20.547 1 89.38 282 THR A C 1
ATOM 2258 O O . THR A 1 282 ? 2.918 4.074 20.453 1 89.38 282 THR A O 1
ATOM 2261 N N . SER A 1 283 ? 0.968 4.32 19.578 1 90.5 283 SER A N 1
ATOM 2262 C CA . SER A 1 283 ? 1.422 4.797 18.281 1 90.5 283 SER A CA 1
ATOM 2263 C C . SER A 1 283 ? 0.387 5.719 17.625 1 90.5 283 SER A C 1
ATOM 2265 O O . SER A 1 283 ? -0.22 6.547 18.312 1 90.5 283 SER A O 1
ATOM 2267 N N . ILE A 1 284 ? 0.239 5.656 16.422 1 92.75 284 ILE A N 1
ATOM 2268 C CA . ILE A 1 284 ? -0.735 6.484 15.711 1 92.75 284 ILE A CA 1
ATOM 2269 C C . ILE A 1 284 ? -2.01 5.68 15.461 1 92.75 284 ILE A C 1
ATOM 2271 O O . ILE A 1 284 ? -1.986 4.449 15.469 1 92.75 284 ILE A O 1
ATOM 2275 N N . GLY A 1 285 ? -3.105 6.402 15.383 1 92.94 285 GLY A N 1
ATOM 2276 C CA . GLY A 1 285 ? -4.332 5.758 14.945 1 92.94 285 GLY A CA 1
ATOM 2277 C C . GLY A 1 285 ? -4.285 5.316 13.492 1 92.94 285 GLY A C 1
ATOM 2278 O O . GLY A 1 285 ? -3.238 5.402 12.844 1 92.94 285 GLY A O 1
ATOM 2279 N N . LEU A 1 286 ? -5.375 4.793 12.984 1 93.69 286 LEU A N 1
ATOM 2280 C CA . LEU A 1 286 ? -5.477 4.344 11.594 1 93.69 286 LEU A CA 1
ATOM 2281 C C . LEU A 1 286 ? -5.68 5.527 10.656 1 93.69 286 LEU A C 1
ATOM 2283 O O . LEU A 1 286 ? -6.664 6.258 10.773 1 93.69 286 LEU A O 1
ATOM 2287 N N . PRO A 1 287 ? -4.797 5.727 9.734 1 96.38 287 PRO A N 1
ATOM 2288 C CA . PRO A 1 287 ? -5.047 6.781 8.75 1 96.38 287 PRO A CA 1
ATOM 2289 C C . PRO A 1 287 ? -6.188 6.438 7.793 1 96.38 287 PRO A C 1
ATOM 2291 O O . PRO A 1 287 ? -6.363 5.273 7.43 1 96.38 287 PRO A O 1
ATOM 2294 N N . ASP A 1 288 ? -6.887 7.496 7.441 1 95.25 288 ASP A N 1
ATOM 2295 C CA . ASP A 1 288 ? -7.902 7.332 6.402 1 95.25 288 ASP A CA 1
ATOM 2296 C C . ASP A 1 288 ? -7.27 7.309 5.016 1 95.25 288 ASP A C 1
ATOM 2298 O O . ASP A 1 288 ? -7.656 6.508 4.164 1 95.25 288 ASP A O 1
ATOM 2302 N N . LEU A 1 289 ? -6.387 8.133 4.84 1 96.38 289 LEU A N 1
ATOM 2303 C CA . LEU A 1 289 ? -5.695 8.32 3.568 1 96.38 289 LEU A CA 1
ATOM 2304 C C . LEU A 1 289 ? -4.188 8.367 3.77 1 96.38 289 LEU A C 1
ATOM 2306 O O . LEU A 1 289 ? -3.699 9 4.711 1 96.38 289 LEU A O 1
ATOM 2310 N N . LEU A 1 290 ? -3.512 7.621 2.969 1 97 290 LEU A N 1
ATOM 2311 C CA . LEU A 1 290 ? -2.053 7.629 2.965 1 97 290 LEU A CA 1
ATOM 2312 C C . LEU A 1 290 ? -1.519 8.203 1.655 1 97 290 LEU A C 1
ATOM 2314 O O . LEU A 1 290 ? -1.84 7.699 0.576 1 97 290 LEU A O 1
ATOM 2318 N N . LEU A 1 291 ? -0.792 9.281 1.748 1 96.44 291 LEU A N 1
ATOM 2319 C CA . LEU A 1 291 ? -0.132 9.914 0.615 1 96.44 291 LEU A CA 1
ATOM 2320 C C . LEU A 1 291 ? 1.338 9.516 0.545 1 96.44 291 LEU A C 1
ATOM 2322 O O . LEU A 1 291 ? 2.121 9.859 1.435 1 96.44 291 LEU A O 1
ATOM 2326 N N . VAL A 1 292 ? 1.683 8.766 -0.438 1 95.06 292 VAL A N 1
ATOM 2327 C CA . VAL A 1 292 ? 3.082 8.398 -0.639 1 95.06 292 VAL A CA 1
ATOM 2328 C C . VAL A 1 292 ? 3.73 9.367 -1.628 1 95.06 292 VAL A C 1
ATOM 2330 O O . VAL A 1 292 ? 3.311 9.453 -2.785 1 95.06 292 VAL A O 1
ATOM 2333 N N . LEU A 1 293 ? 4.742 10.094 -1.191 1 93.44 293 LEU A N 1
ATOM 2334 C CA . LEU A 1 293 ? 5.34 11.141 -2.008 1 93.44 293 LEU A CA 1
ATOM 2335 C C . LEU A 1 293 ? 6.609 10.641 -2.689 1 93.44 293 LEU A C 1
ATOM 2337 O O . LEU A 1 293 ? 7.594 10.328 -2.02 1 93.44 293 LEU A O 1
ATOM 2341 N N . GLY A 1 294 ? 6.473 10.57 -3.941 1 84.19 294 GLY A N 1
ATOM 2342 C CA . GLY A 1 294 ? 7.668 10.289 -4.723 1 84.19 294 GLY A CA 1
ATOM 2343 C C . GLY A 1 294 ? 7.945 8.805 -4.883 1 84.19 294 GLY A C 1
ATOM 2344 O O . GLY A 1 294 ? 7.168 7.973 -4.418 1 84.19 294 GLY A O 1
ATOM 2345 N N . GLY A 1 295 ? 9.039 8.516 -5.652 1 79.81 295 GLY A N 1
ATOM 2346 C CA . GLY A 1 295 ? 9.461 7.145 -5.895 1 79.81 295 GLY A CA 1
ATOM 2347 C C . GLY A 1 295 ? 8.844 6.539 -7.141 1 79.81 295 GLY A C 1
ATOM 2348 O O . GLY A 1 295 ? 7.699 6.852 -7.484 1 79.81 295 GLY A O 1
ATOM 2349 N N . ARG A 1 296 ? 9.57 5.711 -7.773 1 70.75 296 ARG A N 1
ATOM 2350 C CA . ARG A 1 296 ? 9.109 5.023 -8.977 1 70.75 296 ARG A CA 1
ATOM 2351 C C . ARG A 1 296 ? 8.133 3.904 -8.633 1 70.75 296 ARG A C 1
ATOM 2353 O O . ARG A 1 296 ? 7.246 3.58 -9.422 1 70.75 296 ARG A O 1
ATOM 2360 N N . SER A 1 297 ? 8.438 3.34 -7.488 1 78.56 297 SER A N 1
ATOM 2361 C CA . SER A 1 297 ? 7.594 2.24 -7.031 1 78.56 297 SER A CA 1
ATOM 2362 C C . SER A 1 297 ? 7.047 2.506 -5.633 1 78.56 297 SER A C 1
ATOM 2364 O O . SER A 1 297 ? 7.625 3.283 -4.871 1 78.56 297 SER A O 1
ATOM 2366 N N . LEU A 1 298 ? 5.898 1.929 -5.414 1 89.31 298 LEU A N 1
ATOM 2367 C CA . LEU A 1 298 ? 5.266 2.074 -4.105 1 89.31 298 LEU A CA 1
ATOM 2368 C C . LEU A 1 298 ? 5.832 1.061 -3.115 1 89.31 298 LEU A C 1
ATOM 2370 O O . LEU A 1 298 ? 5.816 -0.144 -3.377 1 89.31 298 LEU A O 1
ATOM 2374 N N . ARG A 1 299 ? 6.387 1.589 -2.043 1 89.12 299 ARG A N 1
ATOM 2375 C CA . ARG A 1 299 ? 6.883 0.803 -0.918 1 89.12 299 ARG A CA 1
ATOM 2376 C C . ARG A 1 299 ? 6.559 1.482 0.408 1 89.12 299 ARG A C 1
ATOM 2378 O O . ARG A 1 299 ? 6.648 2.707 0.521 1 89.12 299 ARG A O 1
ATOM 2385 N N . PHE A 1 300 ? 6.332 0.718 1.353 1 92 300 PHE A N 1
ATOM 2386 C CA . PHE A 1 300 ? 5.949 1.309 2.631 1 92 300 PHE A CA 1
ATOM 2387 C C . PHE A 1 300 ? 7.168 1.506 3.523 1 92 300 PHE A C 1
ATOM 2389 O O . PHE A 1 300 ? 7.109 2.248 4.504 1 92 300 PHE A O 1
ATOM 2396 N N . ARG A 1 301 ? 8.211 0.928 3.277 1 88.62 301 ARG A N 1
ATOM 2397 C CA . ARG A 1 301 ? 9.508 1.17 3.893 1 88.62 301 ARG A CA 1
ATOM 2398 C C . ARG A 1 301 ? 9.43 1.058 5.41 1 88.62 301 ARG A C 1
ATOM 2400 O O . ARG A 1 301 ? 9.984 1.891 6.133 1 88.62 301 ARG A O 1
ATOM 2407 N N . GLY A 1 302 ? 8.664 0.164 5.875 1 91.56 302 GLY A N 1
ATOM 2408 C CA . GLY A 1 302 ? 8.602 -0.088 7.305 1 91.56 302 GLY A CA 1
ATOM 2409 C C . GLY A 1 302 ? 7.512 0.701 8.008 1 91.56 302 GLY A C 1
ATOM 2410 O O . GLY A 1 302 ? 7.449 0.724 9.234 1 91.56 302 GLY A O 1
ATOM 2411 N N . PHE A 1 303 ? 6.664 1.415 7.289 1 94.75 303 PHE A N 1
ATOM 2412 C CA . PHE A 1 303 ? 5.52 2.092 7.883 1 94.75 303 PHE A CA 1
ATOM 2413 C C . PHE A 1 303 ? 4.723 1.136 8.766 1 94.75 303 PHE A C 1
ATOM 2415 O O . PHE A 1 303 ? 4.664 -0.065 8.492 1 94.75 303 PHE A O 1
ATOM 2422 N N . PRO A 1 304 ? 4.098 1.626 9.836 1 93.69 304 PRO A N 1
ATOM 2423 C CA . PRO A 1 304 ? 3.34 0.736 10.719 1 93.69 304 PRO A CA 1
ATOM 2424 C C . PRO A 1 304 ? 2.309 -0.103 9.969 1 93.69 304 PRO A C 1
ATOM 2426 O O . PRO A 1 304 ? 1.331 0.437 9.445 1 93.69 304 PRO A O 1
ATOM 2429 N N . PRO A 1 305 ? 2.496 -1.366 9.977 1 92.25 305 PRO A N 1
ATOM 2430 C CA . PRO A 1 305 ? 1.665 -2.203 9.102 1 92.25 305 PRO A CA 1
ATOM 2431 C C . PRO A 1 305 ? 0.229 -2.33 9.609 1 92.25 305 PRO A C 1
ATOM 2433 O O . PRO A 1 305 ? -0.709 -2.367 8.805 1 92.25 305 PRO A O 1
ATOM 2436 N N . TRP A 1 306 ? 0.037 -2.461 10.93 1 92.06 306 TRP A N 1
ATOM 2437 C CA . TRP A 1 306 ? -1.296 -2.625 11.508 1 92.06 306 TRP A CA 1
ATOM 2438 C C . TRP A 1 306 ? -2.225 -1.504 11.047 1 92.06 306 TRP A C 1
ATOM 2440 O O . TRP A 1 306 ? -3.408 -1.735 10.797 1 92.06 306 TRP A O 1
ATOM 2450 N N . GLN A 1 307 ? -1.651 -0.321 10.844 1 92.19 307 GLN A N 1
ATOM 2451 C CA . GLN A 1 307 ? -2.404 0.904 10.594 1 92.19 307 GLN A CA 1
ATOM 2452 C C . GLN A 1 307 ? -2.881 0.969 9.148 1 92.19 307 GLN A C 1
ATOM 2454 O O . GLN A 1 307 ? -3.723 1.803 8.805 1 92.19 307 GLN A O 1
ATOM 2459 N N . LEU A 1 308 ? -2.479 0.086 8.312 1 91.44 308 LEU A N 1
ATOM 2460 C CA . LEU A 1 308 ? -2.709 0.201 6.879 1 91.44 308 LEU A CA 1
ATOM 2461 C C . LEU A 1 308 ? -3.965 -0.56 6.465 1 91.44 308 LEU A C 1
ATOM 2463 O O . LEU A 1 308 ? -4.387 -0.486 5.309 1 91.44 308 LEU A O 1
ATOM 2467 N N . THR A 1 309 ? -4.664 -1.272 7.281 1 85 309 THR A N 1
ATOM 2468 C CA . THR A 1 309 ? -5.699 -2.246 6.945 1 85 309 THR A CA 1
ATOM 2469 C C . THR A 1 309 ? -6.82 -1.59 6.148 1 85 309 THR A C 1
ATOM 2471 O O . THR A 1 309 ? -7.266 -2.131 5.133 1 85 309 THR A O 1
ATOM 2474 N N . LEU A 1 310 ? -7.242 -0.43 6.488 1 81.44 310 LEU A N 1
ATOM 2475 C CA . LEU A 1 310 ? -8.383 0.181 5.809 1 81.44 310 LEU A CA 1
ATOM 2476 C C . LEU A 1 310 ? -7.988 1.513 5.18 1 81.44 310 LEU A C 1
ATOM 2478 O O . LEU A 1 310 ? -8.852 2.309 4.809 1 81.44 310 LEU A O 1
ATOM 2482 N N . THR A 1 311 ? -6.77 1.732 5.055 1 92.69 311 THR A N 1
ATOM 2483 C CA . THR A 1 311 ? -6.254 3.002 4.559 1 92.69 311 THR A CA 1
ATOM 2484 C C . THR A 1 311 ? -6.312 3.053 3.035 1 92.69 311 THR A C 1
ATOM 2486 O O . THR A 1 311 ? -5.945 2.086 2.363 1 92.69 311 THR A O 1
ATOM 2489 N N . GLU A 1 312 ? -6.879 4.137 2.533 1 92.75 312 GLU A N 1
ATOM 2490 C CA . GLU A 1 312 ? -6.758 4.402 1.103 1 92.75 312 GLU A CA 1
ATOM 2491 C C . GLU A 1 312 ? -5.395 4.992 0.763 1 92.75 312 GLU A C 1
ATOM 2493 O O . GLU A 1 312 ? -4.875 5.836 1.499 1 92.75 312 GLU A O 1
ATOM 2498 N N . ILE A 1 313 ? -4.84 4.496 -0.317 1 93.94 313 ILE A N 1
ATOM 2499 C CA . ILE A 1 313 ? -3.465 4.895 -0.603 1 93.94 313 ILE A CA 1
ATOM 2500 C C . ILE A 1 313 ? -3.408 5.637 -1.936 1 93.94 313 ILE A C 1
ATOM 2502 O O . ILE A 1 313 ? -3.984 5.188 -2.928 1 93.94 313 ILE A O 1
ATOM 2506 N N . TYR A 1 314 ? -2.846 6.785 -1.934 1 92.56 314 TYR A N 1
ATOM 2507 C CA . TYR A 1 314 ? -2.521 7.543 -3.139 1 92.56 314 TYR A CA 1
ATOM 2508 C C . TYR A 1 314 ? -1.014 7.672 -3.312 1 92.56 314 TYR A C 1
ATOM 2510 O O . TYR A 1 314 ? -0.321 8.164 -2.42 1 92.56 314 TYR A O 1
ATOM 2518 N N . HIS A 1 315 ? -0.577 7.211 -4.375 1 91.44 315 HIS A N 1
ATOM 2519 C CA . HIS A 1 315 ? 0.852 7.281 -4.66 1 91.44 315 HIS A CA 1
ATOM 2520 C C . HIS A 1 315 ? 1.159 8.391 -5.66 1 91.44 315 HIS A C 1
ATOM 2522 O O . HIS A 1 315 ? 0.793 8.289 -6.836 1 91.44 315 HIS A O 1
ATOM 2528 N N . ALA A 1 316 ? 1.743 9.453 -5.148 1 87.75 316 ALA A N 1
ATOM 2529 C CA . ALA A 1 316 ? 2.242 10.5 -6.035 1 87.75 316 ALA A CA 1
ATOM 2530 C C . ALA A 1 316 ? 3.588 10.117 -6.645 1 87.75 316 ALA A C 1
ATOM 2532 O O . ALA A 1 316 ? 4.633 10.602 -6.211 1 87.75 316 ALA A O 1
ATOM 2533 N N . ARG A 1 317 ? 3.518 9.375 -7.672 1 80.31 317 ARG A N 1
ATOM 2534 C CA . ARG A 1 317 ? 4.684 8.758 -8.297 1 80.31 317 ARG A CA 1
ATOM 2535 C C . ARG A 1 317 ? 5.562 9.805 -8.969 1 80.31 317 ARG A C 1
ATOM 2537 O O . ARG A 1 317 ? 5.059 10.766 -9.555 1 80.31 317 ARG A O 1
ATOM 2544 N N . SER A 1 318 ? 6.77 9.656 -8.766 1 71.38 318 SER A N 1
ATOM 2545 C CA . SER A 1 318 ? 7.719 10.531 -9.438 1 71.38 318 SER A CA 1
ATOM 2546 C C . SER A 1 318 ? 8.875 9.734 -10.039 1 71.38 318 SER A C 1
ATOM 2548 O O . SER A 1 318 ? 9.336 8.758 -9.445 1 71.38 318 SER A O 1
ATOM 2550 N N . TYR A 1 319 ? 9.195 10.117 -11.258 1 61.62 319 TYR A N 1
ATOM 2551 C CA . TYR A 1 319 ? 10.312 9.477 -11.945 1 61.62 319 TYR A CA 1
ATOM 2552 C C . TYR A 1 319 ? 11.539 10.383 -11.961 1 61.62 319 TYR A C 1
ATOM 2554 O O . TYR A 1 319 ? 12.562 10.047 -12.555 1 61.62 319 TYR A O 1
ATOM 2562 N N . GLY A 1 320 ? 11.359 11.477 -11.203 1 59.84 320 GLY A N 1
ATOM 2563 C CA . GLY A 1 320 ? 12.422 12.469 -11.281 1 59.84 320 GLY A CA 1
ATOM 2564 C C . GLY A 1 320 ? 13.562 12.188 -10.32 1 59.84 320 GLY A C 1
ATOM 2565 O O . GLY A 1 320 ? 13.453 11.328 -9.445 1 59.84 320 GLY A O 1
ATOM 2566 N N . ILE A 1 321 ? 14.688 12.906 -10.625 1 60.62 321 ILE A N 1
ATOM 2567 C CA . ILE A 1 321 ? 15.906 12.766 -9.828 1 60.62 321 ILE A CA 1
ATOM 2568 C C . ILE A 1 321 ? 15.922 13.805 -8.719 1 60.62 321 ILE A C 1
ATOM 2570 O O . ILE A 1 321 ? 16.672 13.672 -7.746 1 60.62 321 ILE A O 1
ATOM 2574 N N . LEU A 1 322 ? 15.125 14.719 -8.781 1 66.56 322 LEU A N 1
ATOM 2575 C CA . LEU A 1 322 ? 15.055 15.781 -7.781 1 66.56 322 LEU A CA 1
ATOM 2576 C C . LEU A 1 322 ? 14.094 15.406 -6.664 1 66.56 322 LEU A C 1
ATOM 2578 O O . LEU A 1 322 ? 13.234 14.539 -6.84 1 66.56 322 LEU A O 1
ATOM 2582 N N . PRO A 1 323 ? 14.367 16.016 -5.512 1 74.31 323 PRO A N 1
ATOM 2583 C CA . PRO A 1 323 ? 13.406 15.758 -4.438 1 74.31 323 PRO A CA 1
ATOM 2584 C C . PRO A 1 323 ? 11.969 16.047 -4.852 1 74.31 323 PRO A C 1
ATOM 2586 O O . PRO A 1 323 ? 11.719 17 -5.594 1 74.31 323 PRO A O 1
ATOM 2589 N N . TYR A 1 324 ? 11.141 15.258 -4.414 1 85.56 324 TYR A N 1
ATOM 2590 C CA . TYR A 1 324 ? 9.734 15.328 -4.801 1 85.56 324 TYR A CA 1
ATOM 2591 C C . TYR A 1 324 ? 9.109 16.641 -4.336 1 85.56 324 TYR A C 1
ATOM 2593 O O . TYR A 1 324 ? 9.359 17.094 -3.217 1 85.56 324 TYR A O 1
ATOM 2601 N N . LYS A 1 325 ? 8.422 17.266 -5.152 1 84.06 325 LYS A N 1
ATOM 2602 C CA . LYS A 1 325 ? 7.648 18.469 -4.848 1 84.06 325 LYS A CA 1
ATOM 2603 C C . LYS A 1 325 ? 6.16 18.25 -5.109 1 84.06 325 LYS A C 1
ATOM 2605 O O . LYS A 1 325 ? 5.746 18.078 -6.258 1 84.06 325 LYS A O 1
ATOM 2610 N N . ILE A 1 326 ? 5.426 18.297 -4.059 1 90.81 326 ILE A N 1
ATOM 2611 C CA . ILE A 1 326 ? 4 18 -4.164 1 90.81 326 ILE A CA 1
ATOM 2612 C C . ILE A 1 326 ? 3.285 19.141 -4.887 1 90.81 326 ILE A C 1
ATOM 2614 O O . ILE A 1 326 ? 3.596 20.312 -4.672 1 90.81 326 ILE A O 1
ATOM 2618 N N . ARG A 1 327 ? 2.348 18.766 -5.648 1 84.25 327 ARG A N 1
ATOM 2619 C CA . ARG A 1 327 ? 1.479 19.703 -6.336 1 84.25 327 ARG A CA 1
ATOM 2620 C C . ARG A 1 327 ? 0.091 19.734 -5.707 1 84.25 327 ARG A C 1
ATOM 2622 O O . ARG A 1 327 ? -0.383 18.719 -5.191 1 84.25 327 ARG A O 1
ATOM 2629 N N . TYR A 1 328 ? -0.517 20.891 -5.828 1 85.75 328 TYR A N 1
ATOM 2630 C CA . TYR A 1 328 ? -1.859 21.047 -5.277 1 85.75 328 TYR A CA 1
ATOM 2631 C C . TYR A 1 328 ? -2.834 20.078 -5.941 1 85.75 328 TYR A C 1
ATOM 2633 O O . TYR A 1 328 ? -3.709 19.516 -5.277 1 85.75 328 TYR A O 1
ATOM 2641 N N . THR A 1 329 ? -2.697 19.844 -7.203 1 80.06 329 THR A N 1
ATOM 2642 C CA . THR A 1 329 ? -3.59 18.953 -7.941 1 80.06 329 THR A CA 1
ATOM 2643 C C . THR A 1 329 ? -3.473 17.516 -7.434 1 80.06 329 THR A C 1
ATOM 2645 O O . THR A 1 329 ? -4.465 16.797 -7.383 1 80.06 329 THR A O 1
ATOM 2648 N N . GLU A 1 330 ? -2.305 17.125 -7.102 1 86.56 330 GLU A N 1
ATOM 2649 C CA . GLU A 1 330 ? -2.096 15.789 -6.551 1 86.56 330 GLU A CA 1
ATOM 2650 C C . GLU A 1 330 ? -2.766 15.648 -5.188 1 86.56 330 GLU A C 1
ATOM 2652 O O . GLU A 1 330 ? -3.346 14.602 -4.883 1 86.56 330 GLU A O 1
ATOM 2657 N N . TYR A 1 331 ? -2.607 16.766 -4.469 1 91.88 331 TYR A N 1
ATOM 2658 C CA . TYR A 1 331 ? -3.277 16.766 -3.172 1 91.88 331 TYR A CA 1
ATOM 2659 C C . TYR A 1 331 ? -4.785 16.609 -3.336 1 91.88 331 TYR A C 1
ATOM 2661 O O . TYR A 1 331 ? -5.41 15.789 -2.666 1 91.88 331 TYR A O 1
ATOM 2669 N N . LEU A 1 332 ? -5.336 17.312 -4.227 1 86.56 332 LEU A N 1
ATOM 2670 C CA . LEU A 1 332 ? -6.773 17.25 -4.477 1 86.56 332 LEU A CA 1
ATOM 2671 C C . LEU A 1 332 ? -7.18 15.883 -5.004 1 86.56 332 LEU A C 1
ATOM 2673 O O . LEU A 1 332 ? -8.219 15.344 -4.613 1 86.56 332 LEU A O 1
ATOM 2677 N N . GLU A 1 333 ? -6.371 15.406 -5.844 1 84.56 333 GLU A N 1
ATOM 2678 C CA . GLU A 1 333 ? -6.645 14.078 -6.387 1 84.56 333 GLU A CA 1
ATOM 2679 C C . GLU A 1 333 ? -6.656 13.023 -5.281 1 84.56 333 GLU A C 1
ATOM 2681 O O . GLU A 1 333 ? -7.496 12.125 -5.289 1 84.56 333 GLU A O 1
ATOM 2686 N N . ALA A 1 334 ? -5.727 13.117 -4.441 1 91.69 334 ALA A N 1
ATOM 2687 C CA . ALA A 1 334 ? -5.672 12.18 -3.32 1 91.69 334 ALA A CA 1
ATOM 2688 C C . ALA A 1 334 ? -6.949 12.242 -2.488 1 91.69 334 ALA A C 1
ATOM 2690 O O . ALA A 1 334 ? -7.508 11.211 -2.121 1 91.69 334 ALA A O 1
ATOM 2691 N N . LEU A 1 335 ? -7.391 13.461 -2.205 1 92.19 335 LEU A N 1
ATOM 2692 C CA . LEU A 1 335 ? -8.609 13.625 -1.426 1 92.19 335 LEU A CA 1
ATOM 2693 C C . LEU A 1 335 ? -9.82 13.102 -2.195 1 92.19 335 LEU A C 1
ATOM 2695 O O . LEU A 1 335 ? -10.75 12.555 -1.6 1 92.19 335 LEU A O 1
ATOM 2699 N N . GLN A 1 336 ? -9.812 13.227 -3.441 1 83.38 336 GLN A N 1
ATOM 2700 C CA . GLN A 1 336 ? -10.906 12.727 -4.273 1 83.38 336 GLN A CA 1
ATOM 2701 C C . GLN A 1 336 ? -10.961 11.203 -4.25 1 83.38 336 GLN A C 1
ATOM 2703 O O . GLN A 1 336 ? -12.039 10.609 -4.219 1 83.38 336 GLN A O 1
ATOM 2708 N N . VAL A 1 337 ? -9.789 10.68 -4.316 1 81.94 337 VAL A N 1
ATOM 2709 C CA . VAL A 1 337 ? -9.711 9.227 -4.234 1 81.94 337 VAL A CA 1
ATOM 2710 C C . VAL A 1 337 ? -10.391 8.742 -2.955 1 81.94 337 VAL A C 1
ATOM 2712 O O . VAL A 1 337 ? -11.195 7.816 -2.986 1 81.94 337 VAL A O 1
ATOM 2715 N N . PHE A 1 338 ? -10.086 9.297 -1.92 1 88.38 338 PHE A N 1
ATOM 2716 C CA . PHE A 1 338 ? -10.695 8.938 -0.644 1 88.38 338 PHE A CA 1
ATOM 2717 C C . PHE A 1 338 ? -12.188 9.227 -0.653 1 88.38 338 PHE A C 1
ATOM 2719 O O . PHE A 1 338 ? -12.984 8.414 -0.174 1 88.38 338 PHE A O 1
ATOM 2726 N N . GLY A 1 339 ? -12.508 10.336 -1.151 1 84.25 339 GLY A N 1
ATOM 2727 C CA . GLY A 1 339 ? -13.906 10.75 -1.179 1 84.25 339 GLY A CA 1
ATOM 2728 C C . GLY A 1 339 ? -14.789 9.82 -1.986 1 84.25 339 GLY A C 1
ATOM 2729 O O . GLY A 1 339 ? -15.977 9.664 -1.684 1 84.25 339 GLY A O 1
ATOM 2730 N N . ASN A 1 340 ? -14.312 9.258 -3.02 1 72.94 340 ASN A N 1
ATOM 2731 C CA . ASN A 1 340 ? -15.078 8.406 -3.922 1 72.94 340 ASN A CA 1
ATOM 2732 C C . ASN A 1 340 ? -15.109 6.957 -3.441 1 72.94 340 ASN A C 1
ATOM 2734 O O . ASN A 1 340 ? -15.789 6.117 -4.027 1 72.94 340 ASN A O 1
ATOM 2738 N N . CYS A 1 341 ? -14.281 6.711 -2.57 1 68.62 341 CYS A N 1
ATOM 2739 C CA . CYS A 1 341 ? -14.227 5.336 -2.078 1 68.62 341 CYS A CA 1
ATOM 2740 C C . CYS A 1 341 ? -15.445 5.02 -1.221 1 68.62 341 CYS A C 1
ATOM 2742 O O . CYS A 1 341 ? -15.953 5.887 -0.507 1 68.62 341 CYS A O 1
ATOM 2744 N N . GLN A 1 342 ? -16.188 3.875 -1.587 1 56.28 342 GLN A N 1
ATOM 2745 C CA . GLN A 1 342 ? -17.281 3.4 -0.741 1 56.28 342 GLN A CA 1
ATOM 2746 C C . GLN A 1 342 ? -16.75 2.896 0.601 1 56.28 342 GLN A C 1
ATOM 2748 O O . GLN A 1 342 ? -15.773 2.156 0.65 1 56.28 342 GLN A O 1
ATOM 2753 N N . GLN A 1 343 ? -16.797 3.729 1.598 1 50.22 343 GLN A N 1
ATOM 2754 C CA . GLN A 1 343 ? -16.281 3.324 2.902 1 50.22 343 GLN A CA 1
ATOM 2755 C C . GLN A 1 343 ? -16.969 2.049 3.391 1 50.22 343 GLN A C 1
ATOM 2757 O O . GLN A 1 343 ? -18.188 1.961 3.404 1 50.22 343 GLN A O 1
ATOM 2762 N N . ARG A 1 344 ? -16.5 0.883 3.076 1 43.84 344 ARG A N 1
ATOM 2763 C CA . ARG A 1 344 ? -17.141 -0.218 3.789 1 43.84 344 ARG A CA 1
ATOM 2764 C C . ARG A 1 344 ? -16.797 -0.182 5.273 1 43.84 344 ARG A C 1
ATOM 2766 O O . ARG A 1 344 ? -15.648 0.033 5.645 1 43.84 344 ARG A O 1
ATOM 2773 N N . VAL A 1 345 ? -17.672 0.373 6.121 1 40 345 VAL A N 1
ATOM 2774 C CA . VAL A 1 345 ? -17.625 0.253 7.574 1 40 345 VAL A CA 1
ATOM 2775 C C . VAL A 1 345 ? -17.328 -1.193 7.961 1 40 345 VAL A C 1
ATOM 2777 O O . VAL A 1 345 ? -18 -2.117 7.5 1 40 345 VAL A O 1
ATOM 2780 N N . GLY A 1 346 ? -16.078 -1.528 8.07 1 33.69 346 GLY A N 1
ATOM 2781 C CA . GLY A 1 346 ? -15.766 -2.803 8.688 1 33.69 346 GLY A CA 1
ATOM 2782 C C . GLY A 1 346 ? -16.719 -3.184 9.797 1 33.69 346 GLY A C 1
ATOM 2783 O O . GLY A 1 346 ? -17.141 -2.33 10.586 1 33.69 346 GLY A O 1
ATOM 2784 N N . THR A 1 347 ? -17.703 -4.043 9.469 1 31.09 347 THR A N 1
ATOM 2785 C CA . THR A 1 347 ? -18.406 -4.625 10.609 1 31.09 347 THR A CA 1
ATOM 2786 C C . THR A 1 347 ? -17.422 -5.223 11.609 1 31.09 347 THR A C 1
ATOM 2788 O O . THR A 1 347 ? -16.344 -5.68 11.227 1 31.09 347 THR A O 1
ATOM 2791 N N . MET B 1 1 ? -14.859 56.125 -10.578 1 37 1 MET B N 1
ATOM 2792 C CA . MET B 1 1 ? -13.992 55.281 -9.789 1 37 1 MET B CA 1
ATOM 2793 C C . MET B 1 1 ? -14.656 53.938 -9.531 1 37 1 MET B C 1
ATOM 2795 O O . MET B 1 1 ? -13.984 52.938 -9.227 1 37 1 MET B O 1
ATOM 2799 N N . ALA B 1 2 ? -15.945 53.844 -9.477 1 55.78 2 ALA B N 1
ATOM 2800 C CA . ALA B 1 2 ? -16.844 52.719 -9.227 1 55.78 2 ALA B CA 1
ATOM 2801 C C . ALA B 1 2 ? -16.859 51.781 -10.406 1 55.78 2 ALA B C 1
ATOM 2803 O O . ALA B 1 2 ? -16.984 50.562 -10.234 1 55.78 2 ALA B O 1
ATOM 2804 N N . SER B 1 3 ? -16.672 52.219 -11.617 1 53.97 3 SER B N 1
ATOM 2805 C CA . SER B 1 3 ? -16.797 51.438 -12.844 1 53.97 3 SER B CA 1
ATOM 2806 C C . SER B 1 3 ? -15.602 50.5 -13.039 1 53.97 3 SER B C 1
ATOM 2808 O O . SER B 1 3 ? -15.75 49.406 -13.547 1 53.97 3 SER B O 1
ATOM 2810 N N . SER B 1 4 ? -14.461 50.906 -12.547 1 53.47 4 SER B N 1
ATOM 2811 C CA . SER B 1 4 ? -13.211 50.188 -12.711 1 53.47 4 SER B CA 1
ATOM 2812 C C . SER B 1 4 ? -13.172 48.938 -11.82 1 53.47 4 SER B C 1
ATOM 2814 O O . SER B 1 4 ? -12.641 47.906 -12.211 1 53.47 4 SER B O 1
ATOM 2816 N N . SER B 1 5 ? -13.938 49.094 -10.797 1 56.56 5 SER B N 1
ATOM 2817 C CA . SER B 1 5 ? -13.93 48 -9.844 1 56.56 5 SER B CA 1
ATOM 2818 C C . SER B 1 5 ? -14.758 46.812 -10.352 1 56.56 5 SER B C 1
ATOM 2820 O O . SER B 1 5 ? -14.406 45.656 -10.117 1 56.56 5 SER B O 1
ATOM 2822 N N . LYS B 1 6 ? -15.812 47.125 -11.133 1 61.22 6 LYS B N 1
ATOM 2823 C CA . LYS B 1 6 ? -16.672 46.062 -11.648 1 61.22 6 LYS B CA 1
ATOM 2824 C C . LYS B 1 6 ? -15.984 45.281 -12.773 1 61.22 6 LYS B C 1
ATOM 2826 O O . LYS B 1 6 ? -16.125 44.062 -12.875 1 61.22 6 LYS B O 1
ATOM 2831 N N . THR B 1 7 ? -15.266 46 -13.547 1 53.78 7 THR B N 1
ATOM 2832 C CA . THR B 1 7 ? -14.57 45.375 -14.656 1 53.78 7 THR B CA 1
ATOM 2833 C C . THR B 1 7 ? -13.484 44.438 -14.148 1 53.78 7 THR B C 1
ATOM 2835 O O . THR B 1 7 ? -13.32 43.344 -14.68 1 53.78 7 THR B O 1
ATOM 2838 N N . VAL B 1 8 ? -12.883 44.812 -13.141 1 54.81 8 VAL B N 1
ATOM 2839 C CA . VAL B 1 8 ? -11.828 44 -12.57 1 54.81 8 VAL B CA 1
ATOM 2840 C C . VAL B 1 8 ? -12.445 42.75 -11.922 1 54.81 8 VAL B C 1
ATOM 2842 O O . VAL B 1 8 ? -11.922 41.656 -12.055 1 54.81 8 VAL B O 1
ATOM 2845 N N . GLN B 1 9 ? -13.578 43 -11.438 1 54.44 9 GLN B N 1
ATOM 2846 C CA . GLN B 1 9 ? -14.258 41.875 -10.82 1 54.44 9 GLN B CA 1
ATOM 2847 C C . GLN B 1 9 ? -14.742 40.875 -11.867 1 54.44 9 GLN B C 1
ATOM 2849 O O . GLN B 1 9 ? -14.656 39.656 -11.664 1 54.44 9 GLN B O 1
ATOM 2854 N N . THR B 1 10 ? -15.289 41.406 -12.961 1 55.69 10 THR B N 1
ATOM 2855 C CA . THR B 1 10 ? -15.75 40.531 -14.039 1 55.69 10 THR B CA 1
ATOM 2856 C C . THR B 1 10 ? -14.578 39.781 -14.656 1 55.69 10 THR B C 1
ATOM 2858 O O . THR B 1 10 ? -14.695 38.594 -14.945 1 55.69 10 THR B O 1
ATOM 2861 N N . ILE B 1 11 ? -13.5 40.375 -14.766 1 53.62 11 ILE B N 1
ATOM 2862 C CA . ILE B 1 11 ? -12.336 39.719 -15.344 1 53.62 11 ILE B CA 1
ATOM 2863 C C . ILE B 1 11 ? -11.805 38.656 -14.383 1 53.62 11 ILE B C 1
ATOM 2865 O O . ILE B 1 11 ? -11.453 37.562 -14.805 1 53.62 11 ILE B O 1
ATOM 2869 N N . VAL B 1 12 ? -11.938 39.031 -13.219 1 50.44 12 VAL B N 1
ATOM 2870 C CA . VAL B 1 12 ? -11.453 38.094 -12.203 1 50.44 12 VAL B CA 1
ATOM 2871 C C . VAL B 1 12 ? -12.375 36.906 -12.125 1 50.44 12 VAL B C 1
ATOM 2873 O O . VAL B 1 12 ? -11.914 35.75 -12.062 1 50.44 12 VAL B O 1
ATOM 2876 N N . THR B 1 13 ? -13.664 37.219 -12.195 1 52.38 13 THR B N 1
ATOM 2877 C CA . THR B 1 13 ? -14.625 36.125 -12.164 1 52.38 13 THR B CA 1
ATOM 2878 C C . THR B 1 13 ? -14.492 35.25 -13.414 1 52.38 13 THR B C 1
ATOM 2880 O O . THR B 1 13 ? -14.547 34 -13.328 1 52.38 13 THR B O 1
ATOM 2883 N N . LEU B 1 14 ? -14.336 35.812 -14.531 1 53.28 14 LEU B N 1
ATOM 2884 C CA . LEU B 1 14 ? -14.18 35.062 -15.773 1 53.28 14 LEU B CA 1
ATOM 2885 C C . LEU B 1 14 ? -12.891 34.25 -15.766 1 53.28 14 LEU B C 1
ATOM 2887 O O . LEU B 1 14 ? -12.859 33.125 -16.234 1 53.28 14 LEU B O 1
ATOM 2891 N N . THR B 1 15 ? -11.977 34.844 -15.188 1 50.28 15 THR B N 1
ATOM 2892 C CA . THR B 1 15 ? -10.695 34.125 -15.109 1 50.28 15 THR B CA 1
ATOM 2893 C C . THR B 1 15 ? -10.773 32.969 -14.117 1 50.28 15 THR B C 1
ATOM 2895 O O . THR B 1 15 ? -10.219 31.906 -14.359 1 50.28 15 THR B O 1
ATOM 2898 N N . LEU B 1 16 ? -11.57 33.312 -13.117 1 46.88 16 LEU B N 1
ATOM 2899 C CA . LEU B 1 16 ? -11.766 32.281 -12.125 1 46.88 16 LEU B CA 1
ATOM 2900 C C . LEU B 1 16 ? -12.57 31.109 -12.711 1 46.88 16 LEU B C 1
ATOM 2902 O O . LEU B 1 16 ? -12.219 29.953 -12.508 1 46.88 16 LEU B O 1
ATOM 2906 N N . PHE B 1 17 ? -13.703 31.484 -13.297 1 52.06 17 PHE B N 1
ATOM 2907 C CA . PHE B 1 17 ? -14.492 30.469 -13.977 1 52.06 17 PHE B CA 1
ATOM 2908 C C . PHE B 1 17 ? -13.664 29.766 -15.047 1 52.06 17 PHE B C 1
ATOM 2910 O O . PHE B 1 17 ? -13.773 28.547 -15.227 1 52.06 17 PHE B O 1
ATOM 2917 N N . GLY B 1 18 ? -12.852 30.5 -15.57 1 49.25 18 GLY B N 1
ATOM 2918 C CA . GLY B 1 18 ? -11.969 29.922 -16.578 1 49.25 18 GLY B CA 1
ATOM 2919 C C . GLY B 1 18 ? -10.945 28.969 -15.992 1 49.25 18 GLY B C 1
ATOM 2920 O O . GLY B 1 18 ? -10.719 27.891 -16.531 1 49.25 18 GLY B O 1
ATOM 2921 N N . THR B 1 19 ? -10.438 29.391 -14.93 1 46.31 19 THR B N 1
ATOM 2922 C CA . THR B 1 19 ? -9.422 28.562 -14.305 1 46.31 19 THR B CA 1
ATOM 2923 C C . THR B 1 19 ? -10.039 27.312 -13.68 1 46.31 19 THR B C 1
ATOM 2925 O O . THR B 1 19 ? -9.508 26.203 -13.812 1 46.31 19 THR B O 1
ATOM 2928 N N . PHE B 1 20 ? -11.211 27.609 -12.875 1 46.34 20 PHE B N 1
ATOM 2929 C CA . PHE B 1 20 ? -11.938 26.438 -12.375 1 46.34 20 PHE B CA 1
ATOM 2930 C C . PHE B 1 20 ? -12.32 25.516 -13.523 1 46.34 20 PHE B C 1
ATOM 2932 O O . PHE B 1 20 ? -12.219 24.297 -13.398 1 46.34 20 PHE B O 1
ATOM 2939 N N . GLY B 1 21 ? -12.891 26.141 -14.461 1 48.22 21 GLY B N 1
ATOM 2940 C CA . GLY B 1 21 ? -13.195 25.375 -15.656 1 48.22 21 GLY B CA 1
ATOM 2941 C C . GLY B 1 21 ? -11.984 24.672 -16.25 1 48.22 21 GLY B C 1
ATOM 2942 O O . GLY B 1 21 ? -12.062 23.516 -16.641 1 48.22 21 GLY B O 1
ATOM 2943 N N . LEU B 1 22 ? -10.93 25.359 -16.047 1 51.28 22 LEU B N 1
ATOM 2944 C CA . LEU B 1 22 ? -9.703 24.812 -16.609 1 51.28 22 LEU B CA 1
ATOM 2945 C C . LEU B 1 22 ? -9.172 23.672 -15.742 1 51.28 22 LEU B C 1
ATOM 2947 O O . LEU B 1 22 ? -8.734 22.641 -16.266 1 51.28 22 LEU B O 1
ATOM 2951 N N . LEU B 1 23 ? -9.227 23.969 -14.453 1 47.06 23 LEU B N 1
ATOM 2952 C CA . LEU B 1 23 ? -8.766 22.906 -13.57 1 47.06 23 LEU B CA 1
ATOM 2953 C C . LEU B 1 23 ? -9.656 21.688 -13.68 1 47.06 23 LEU B C 1
ATOM 2955 O O . LEU B 1 23 ? -9.164 20.547 -13.719 1 47.06 23 LEU B O 1
ATOM 2959 N N . HIS B 1 24 ? -10.953 21.953 -13.547 1 51.94 24 HIS B N 1
ATOM 2960 C CA . HIS B 1 24 ? -11.883 20.844 -13.781 1 51.94 24 HIS B CA 1
ATOM 2961 C C . HIS B 1 24 ? -11.664 20.219 -15.156 1 51.94 24 HIS B C 1
ATOM 2963 O O . HIS B 1 24 ? -11.719 19 -15.312 1 51.94 24 HIS B O 1
ATOM 2969 N N . LEU B 1 25 ? -11.453 21.094 -16 1 52.97 25 LEU B N 1
ATOM 2970 C CA . LEU B 1 25 ? -11.18 20.625 -17.359 1 52.97 25 LEU B CA 1
ATOM 2971 C C . LEU B 1 25 ? -9.883 19.828 -17.406 1 52.97 25 LEU B C 1
ATOM 2973 O O . LEU B 1 25 ? -9.812 18.781 -18.047 1 52.97 25 LEU B O 1
ATOM 2977 N N . LEU B 1 26 ? -9.047 20.375 -16.641 1 51.62 26 LEU B N 1
ATOM 2978 C CA . LEU B 1 26 ? -7.762 19.672 -16.609 1 51.62 26 LEU B CA 1
ATOM 2979 C C . LEU B 1 26 ? -7.883 18.328 -15.906 1 51.62 26 LEU B C 1
ATOM 2981 O O . LEU B 1 26 ? -7.277 17.344 -16.328 1 51.62 26 LEU B O 1
ATOM 2985 N N . HIS B 1 27 ? -8.609 18.422 -14.797 1 54.09 27 HIS B N 1
ATOM 2986 C CA . HIS B 1 27 ? -8.898 17.172 -14.125 1 54.09 27 HIS B CA 1
ATOM 2987 C C . HIS B 1 27 ? -9.648 16.203 -15.047 1 54.09 27 HIS B C 1
ATOM 2989 O O . HIS B 1 27 ? -9.336 15.016 -15.102 1 54.09 27 HIS B O 1
ATOM 2995 N N . LEU B 1 28 ? -10.578 16.797 -15.672 1 54.44 28 LEU B N 1
ATOM 2996 C CA . LEU B 1 28 ? -11.344 15.992 -16.625 1 54.44 28 LEU B CA 1
ATOM 2997 C C . LEU B 1 28 ? -10.453 15.531 -17.781 1 54.44 28 LEU B C 1
ATOM 2999 O O . LEU B 1 28 ? -10.555 14.383 -18.219 1 54.44 28 LEU B O 1
ATOM 3003 N N . ILE B 1 29 ? -9.609 16.406 -18.031 1 54.75 29 ILE B N 1
ATOM 3004 C CA . ILE B 1 29 ? -8.695 16.078 -19.109 1 54.75 29 ILE B CA 1
ATOM 3005 C C . ILE B 1 29 ? -7.719 15 -18.656 1 54.75 29 ILE B C 1
ATOM 3007 O O . ILE B 1 29 ? -7.453 14.047 -19.391 1 54.75 29 ILE B O 1
ATOM 3011 N N . SER B 1 30 ? -7.293 15.25 -17.438 1 57.78 30 SER B N 1
ATOM 3012 C CA . SER B 1 30 ? -6.379 14.25 -16.906 1 57.78 30 SER B CA 1
ATOM 3013 C C . SER B 1 30 ? -7.062 12.891 -16.797 1 57.78 30 SER B C 1
ATOM 3015 O O . SER B 1 30 ? -6.484 11.867 -17.172 1 57.78 30 SER B O 1
ATOM 3017 N N . HIS B 1 31 ? -8.211 12.961 -16.25 1 58.69 31 HIS B N 1
ATOM 3018 C CA . HIS B 1 31 ? -8.984 11.734 -16.172 1 58.69 31 HIS B CA 1
ATOM 3019 C C . HIS B 1 31 ? -9.266 11.172 -17.562 1 58.69 31 HIS B C 1
ATOM 3021 O O . HIS B 1 31 ? -9.195 9.961 -17.781 1 58.69 31 HIS B O 1
ATOM 3027 N N . GLY B 1 32 ? -9.594 12.102 -18.391 1 55.31 32 GLY B N 1
ATOM 3028 C CA . GLY B 1 32 ? -9.828 11.703 -19.781 1 55.31 32 GLY B CA 1
ATOM 3029 C C . GLY B 1 32 ? -8.594 11.109 -20.438 1 55.31 32 GLY B C 1
ATOM 3030 O O . GLY B 1 32 ? -8.688 10.094 -21.125 1 55.31 32 GLY B O 1
ATOM 3031 N N . ILE B 1 33 ? -7.551 11.734 -20.078 1 58.5 33 ILE B N 1
ATOM 3032 C CA . ILE B 1 33 ? -6.297 11.242 -20.641 1 58.5 33 ILE B CA 1
ATOM 3033 C C . ILE B 1 33 ? -5.969 9.867 -20.062 1 58.5 33 ILE B C 1
ATOM 3035 O O . ILE B 1 33 ? -5.594 8.945 -20.781 1 58.5 33 ILE B O 1
ATOM 3039 N N . ARG B 1 34 ? -6.195 9.805 -18.812 1 61.84 34 ARG B N 1
ATOM 3040 C CA . ARG B 1 34 ? -5.934 8.508 -18.188 1 61.84 34 ARG B CA 1
ATOM 3041 C C . ARG B 1 34 ? -6.859 7.434 -18.734 1 61.84 34 ARG B C 1
ATOM 3043 O O . ARG B 1 34 ? -6.422 6.312 -19.016 1 61.84 34 ARG B O 1
ATOM 3050 N N . LEU B 1 35 ? -8.023 7.812 -18.906 1 59.62 35 LEU B N 1
ATOM 3051 C CA . LEU B 1 35 ? -8.992 6.863 -19.453 1 59.62 35 LEU B CA 1
ATOM 3052 C C . LEU B 1 35 ? -8.641 6.5 -20.891 1 59.62 35 LEU B C 1
ATOM 3054 O O . LEU B 1 35 ? -8.703 5.328 -21.266 1 59.62 35 LEU B O 1
ATOM 3058 N N . THR B 1 36 ? -8.344 7.516 -21.594 1 58.84 36 THR B N 1
ATOM 3059 C CA . THR B 1 36 ? -8.008 7.277 -23 1 58.84 36 THR B CA 1
ATOM 3060 C C . THR B 1 36 ? -6.762 6.41 -23.109 1 58.84 36 THR B C 1
ATOM 3062 O O . THR B 1 36 ? -6.719 5.488 -23.938 1 58.84 36 THR B O 1
ATOM 3065 N N . THR B 1 37 ? -5.836 6.73 -22.297 1 63.59 37 THR B N 1
ATOM 3066 C CA . THR B 1 37 ? -4.609 5.938 -22.328 1 63.59 37 THR B CA 1
ATOM 3067 C C . THR B 1 37 ? -4.887 4.496 -21.906 1 63.59 37 THR B C 1
ATOM 3069 O O . THR B 1 37 ? -4.332 3.559 -22.484 1 63.59 37 THR B O 1
ATOM 3072 N N . SER B 1 38 ? -5.719 4.406 -20.984 1 63.12 38 SER B N 1
ATOM 3073 C CA . SER B 1 38 ? -6.078 3.066 -20.531 1 63.12 38 SER B CA 1
ATOM 3074 C C . SER B 1 38 ? -6.797 2.289 -21.625 1 63.12 38 SER B C 1
ATOM 3076 O O . SER B 1 38 ? -6.527 1.104 -21.828 1 63.12 38 SER B O 1
ATOM 3078 N N . VAL B 1 39 ? -7.637 2.973 -22.344 1 61.09 39 VAL B N 1
ATOM 3079 C CA . VAL B 1 39 ? -8.398 2.338 -23.406 1 61.09 39 VAL B CA 1
ATOM 3080 C C . VAL B 1 39 ? -7.469 1.96 -24.547 1 61.09 39 VAL B C 1
ATOM 3082 O O . VAL B 1 39 ? -7.555 0.854 -25.094 1 61.09 39 VAL B O 1
ATOM 3085 N N . ILE B 1 40 ? -6.637 2.893 -24.828 1 61.47 40 ILE B N 1
ATOM 3086 C CA . ILE B 1 40 ? -5.699 2.633 -25.906 1 61.47 40 ILE B CA 1
ATOM 3087 C C . ILE B 1 40 ? -4.824 1.432 -25.562 1 61.47 40 ILE B C 1
ATOM 3089 O O . ILE B 1 40 ? -4.609 0.546 -26.391 1 61.47 40 ILE B O 1
ATOM 3093 N N . ARG B 1 41 ? -4.383 1.388 -24.359 1 65.75 41 ARG B N 1
ATOM 3094 C CA . ARG B 1 41 ? -3.553 0.271 -23.922 1 65.75 41 ARG B CA 1
ATOM 3095 C C . ARG B 1 41 ? -4.324 -1.044 -23.984 1 65.75 41 ARG B C 1
ATOM 3097 O O . ARG B 1 41 ? -3.768 -2.074 -24.375 1 65.75 41 ARG B O 1
ATOM 3104 N N . LYS B 1 42 ? -5.551 -0.965 -23.672 1 65.44 42 LYS B N 1
ATOM 3105 C CA . LYS B 1 42 ? -6.383 -2.162 -23.719 1 65.44 42 LYS B CA 1
ATOM 3106 C C . LYS B 1 42 ? -6.551 -2.66 -25.156 1 65.44 42 LYS B C 1
ATOM 3108 O O . LYS B 1 42 ? -6.496 -3.863 -25.406 1 65.44 42 LYS B O 1
ATOM 3113 N N . ILE B 1 43 ? -6.746 -1.711 -25.969 1 62.91 43 ILE B N 1
ATOM 3114 C CA . ILE B 1 43 ? -6.934 -2.057 -27.375 1 62.91 43 ILE B CA 1
ATOM 3115 C C . ILE B 1 43 ? -5.656 -2.686 -27.922 1 62.91 43 ILE B C 1
ATOM 3117 O O . ILE B 1 43 ? -5.711 -3.701 -28.625 1 62.91 43 ILE B O 1
ATOM 3121 N N . ILE B 1 44 ? -4.621 -2.127 -27.547 1 63.84 44 ILE B N 1
ATOM 3122 C CA . ILE B 1 44 ? -3.334 -2.633 -28.016 1 63.84 44 ILE B CA 1
ATOM 3123 C C . ILE B 1 44 ? -3.102 -4.039 -27.484 1 63.84 44 ILE B C 1
ATOM 3125 O O . ILE B 1 44 ? -2.658 -4.93 -28.203 1 63.84 44 ILE B O 1
ATOM 3129 N N . ASP B 1 45 ? -3.424 -4.199 -26.281 1 67.75 45 ASP B N 1
ATOM 3130 C CA . ASP B 1 45 ? -3.24 -5.504 -25.656 1 67.75 45 ASP B CA 1
ATOM 3131 C C . ASP B 1 45 ? -4.141 -6.555 -26.312 1 67.75 45 ASP B C 1
ATOM 3133 O O . ASP B 1 45 ? -3.715 -7.691 -26.531 1 67.75 45 ASP B O 1
ATOM 3137 N N . GLU B 1 46 ? -5.309 -6.109 -26.562 1 67.56 46 GLU B N 1
ATOM 3138 C CA . GLU B 1 46 ? -6.23 -7.031 -27.219 1 67.56 46 GLU B CA 1
ATOM 3139 C C . GLU B 1 46 ? -5.758 -7.387 -28.625 1 67.56 46 GLU B C 1
ATOM 3141 O O . GLU B 1 46 ? -5.883 -8.531 -29.047 1 67.56 46 GLU B O 1
ATOM 3146 N N . MET B 1 47 ? -5.277 -6.418 -29.234 1 65.19 47 MET B N 1
ATOM 3147 C CA . MET B 1 47 ? -4.727 -6.668 -30.562 1 65.19 47 MET B CA 1
ATOM 3148 C C . MET B 1 47 ? -3.547 -7.629 -30.5 1 65.19 47 MET B C 1
ATOM 3150 O O . MET B 1 47 ? -3.4 -8.508 -31.344 1 65.19 47 MET B O 1
ATOM 3154 N N . ASP B 1 48 ? -2.76 -7.449 -29.5 1 67 48 ASP B N 1
ATOM 3155 C CA . ASP B 1 48 ? -1.621 -8.336 -29.297 1 67 48 ASP B CA 1
ATOM 3156 C C . ASP B 1 48 ? -2.084 -9.773 -29.047 1 67 48 ASP B C 1
ATOM 3158 O O . ASP B 1 48 ? -1.502 -10.719 -29.578 1 67 48 ASP B O 1
ATOM 3162 N N . GLU B 1 49 ? -3.059 -9.883 -28.25 1 70.5 49 GLU B N 1
ATOM 3163 C CA . GLU B 1 49 ? -3.607 -11.203 -27.969 1 70.5 49 GLU B CA 1
ATOM 3164 C C . GLU B 1 49 ? -4.145 -11.867 -29.219 1 70.5 49 GLU B C 1
ATOM 3166 O O . GLU B 1 49 ? -3.994 -13.078 -29.406 1 70.5 49 GLU B O 1
ATOM 3171 N N . VAL B 1 50 ? -4.719 -11.008 -30.016 1 66.38 50 VAL B N 1
ATOM 3172 C CA . VAL B 1 50 ? -5.242 -11.523 -31.281 1 66.38 50 VAL B CA 1
ATOM 3173 C C . VAL B 1 50 ? -4.086 -11.977 -32.156 1 66.38 50 VAL B C 1
ATOM 3175 O O . VAL B 1 50 ? -4.164 -13.023 -32.812 1 66.38 50 VAL B O 1
ATOM 3178 N N . LEU B 1 51 ? -3.121 -11.203 -32.125 1 66.69 51 LEU B N 1
ATOM 3179 C CA . LEU B 1 51 ? -1.964 -11.539 -32.938 1 66.69 51 LEU B CA 1
ATOM 3180 C C . LEU B 1 51 ? -1.303 -12.82 -32.469 1 66.69 51 LEU B C 1
ATOM 3182 O O . LEU B 1 51 ? -0.812 -13.625 -33.25 1 66.69 51 LEU B O 1
ATOM 3186 N N . ILE B 1 52 ? -1.281 -13.031 -31.203 1 71.75 52 ILE B N 1
ATOM 3187 C CA . ILE B 1 52 ? -0.721 -14.242 -30.625 1 71.75 52 ILE B CA 1
ATOM 3188 C C . ILE B 1 52 ? -1.626 -15.438 -30.922 1 71.75 52 ILE B C 1
ATOM 3190 O O . ILE B 1 52 ? -1.144 -16.516 -31.25 1 71.75 52 ILE B O 1
ATOM 3194 N N . GLY B 1 53 ? -2.854 -15.141 -30.781 1 67.38 53 GLY B N 1
ATOM 3195 C CA . GLY B 1 53 ? -3.801 -16.188 -31.125 1 67.38 53 GLY B CA 1
ATOM 3196 C C . GLY B 1 53 ? -3.701 -16.641 -32.562 1 67.38 53 GLY B C 1
ATOM 3197 O O . GLY B 1 53 ? -3.85 -17.828 -32.875 1 67.38 53 GLY B O 1
ATOM 3198 N N . LEU B 1 54 ? -3.418 -15.633 -33.406 1 65.75 54 LEU B N 1
ATOM 3199 C CA . LEU B 1 54 ? -3.281 -15.922 -34.844 1 65.75 54 LEU B CA 1
ATOM 3200 C C . LEU B 1 54 ? -1.885 -16.438 -35.156 1 65.75 54 LEU B C 1
ATOM 3202 O O . LEU B 1 54 ? -1.556 -16.688 -36.312 1 65.75 54 LEU B O 1
ATOM 3206 N N . ARG B 1 55 ? -1.023 -16.625 -34.062 1 66.56 55 ARG B N 1
ATOM 3207 C CA . ARG B 1 55 ? 0.321 -17.188 -34.156 1 66.56 55 ARG B CA 1
ATOM 3208 C C . ARG B 1 55 ? 1.231 -16.281 -35 1 66.56 55 ARG B C 1
ATOM 3210 O O . ARG B 1 55 ? 2.143 -16.781 -35.656 1 66.56 55 ARG B O 1
ATOM 3217 N N . VAL B 1 56 ? 0.78 -15.078 -35.094 1 63.22 56 VAL B N 1
ATOM 3218 C CA . VAL B 1 56 ? 1.614 -14.102 -35.781 1 63.22 56 VAL B CA 1
ATOM 3219 C C . VAL B 1 56 ? 2.73 -13.625 -34.844 1 63.22 56 VAL B C 1
ATOM 3221 O O . VAL B 1 56 ? 3.863 -13.414 -35.281 1 63.22 56 VAL B O 1
ATOM 3224 N N . ARG B 1 57 ? 2.293 -13.578 -33.5 1 64.62 57 ARG B N 1
ATOM 3225 C CA . ARG B 1 57 ? 3.242 -13.156 -32.469 1 64.62 57 ARG B CA 1
ATOM 3226 C C . ARG B 1 57 ? 3.355 -14.195 -31.375 1 64.62 57 ARG B C 1
ATOM 3228 O O . ARG B 1 57 ? 2.357 -14.812 -30.984 1 64.62 57 ARG B O 1
ATOM 3235 N N . ARG B 1 58 ? 4.586 -14.547 -31.094 1 68.44 58 ARG B N 1
ATOM 3236 C CA . ARG B 1 58 ? 4.785 -15.461 -29.969 1 68.44 58 ARG B CA 1
ATOM 3237 C C . ARG B 1 58 ? 5.152 -14.695 -28.703 1 68.44 58 ARG B C 1
ATOM 3239 O O . ARG B 1 58 ? 5.969 -13.773 -28.734 1 68.44 58 ARG B O 1
ATOM 3246 N N . ARG B 1 59 ? 4.34 -14.906 -27.719 1 75.56 59 ARG B N 1
ATOM 3247 C CA . ARG B 1 59 ? 4.684 -14.352 -26.422 1 75.56 59 ARG B CA 1
ATOM 3248 C C . ARG B 1 59 ? 5.77 -15.18 -25.734 1 75.56 59 ARG B C 1
ATOM 3250 O O . ARG B 1 59 ? 5.656 -16.406 -25.641 1 75.56 59 ARG B O 1
ATOM 3257 N N . ASP B 1 60 ? 6.859 -14.531 -25.516 1 77.81 60 ASP B N 1
ATOM 3258 C CA . ASP B 1 60 ? 7.93 -15.203 -24.781 1 77.81 60 ASP B CA 1
ATOM 3259 C C . ASP B 1 60 ? 8.297 -14.422 -23.531 1 77.81 60 ASP B C 1
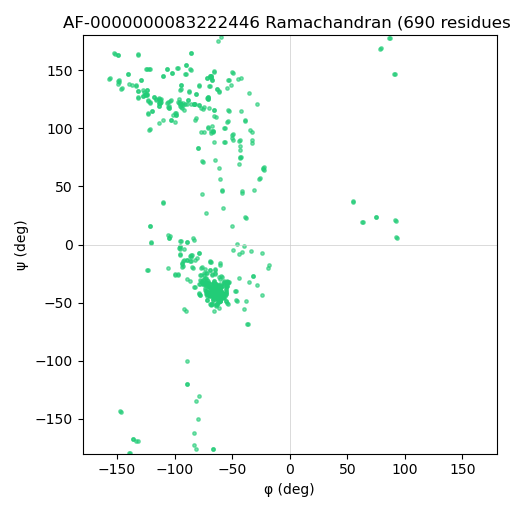ATOM 3261 O O . ASP B 1 60 ? 9.055 -13.453 -23.594 1 77.81 60 ASP B O 1
ATOM 3265 N N . VAL B 1 61 ? 7.746 -14.891 -22.453 1 83 61 VAL B N 1
ATOM 3266 C CA . VAL B 1 61 ? 7.941 -14.219 -21.172 1 83 61 VAL B CA 1
ATOM 3267 C C . VAL B 1 61 ? 9.43 -14.148 -20.844 1 83 61 VAL B C 1
ATOM 3269 O O . VAL B 1 61 ? 9.93 -13.117 -20.391 1 83 61 VAL B O 1
ATOM 3272 N N . ARG B 1 62 ? 10.117 -15.219 -21.109 1 82.38 62 ARG B N 1
ATOM 3273 C CA . ARG B 1 62 ? 11.531 -15.289 -20.781 1 82.38 62 ARG B CA 1
ATOM 3274 C C . ARG B 1 62 ? 12.336 -14.281 -21.609 1 82.38 62 ARG B C 1
ATOM 3276 O O . ARG B 1 62 ? 13.258 -13.656 -21.094 1 82.38 62 ARG B O 1
ATOM 3283 N N . GLN B 1 63 ? 11.953 -14.172 -22.766 1 79.12 63 GLN B N 1
ATOM 3284 C CA . GLN B 1 63 ? 12.633 -13.203 -23.625 1 79.12 63 GLN B CA 1
ATOM 3285 C C . GLN B 1 63 ? 12.344 -11.773 -23.188 1 79.12 63 GLN B C 1
ATOM 3287 O O . GLN B 1 63 ? 13.242 -10.93 -23.172 1 79.12 63 GLN B O 1
ATOM 3292 N N . ASP B 1 64 ? 11.117 -11.562 -22.828 1 78.75 64 ASP B N 1
ATOM 3293 C CA . ASP B 1 64 ? 10.711 -10.211 -22.422 1 78.75 64 ASP B CA 1
ATOM 3294 C C . ASP B 1 64 ? 11.352 -9.82 -21.094 1 78.75 64 ASP B C 1
ATOM 3296 O O . ASP B 1 64 ? 11.516 -8.633 -20.812 1 78.75 64 ASP B O 1
ATOM 3300 N N . LEU B 1 65 ? 11.75 -10.781 -20.328 1 80.56 65 LEU B N 1
ATOM 3301 C CA . LEU B 1 65 ? 12.297 -10.516 -19 1 80.56 65 LEU B CA 1
ATOM 3302 C C . LEU B 1 65 ? 13.82 -10.453 -19.047 1 80.56 65 LEU B C 1
ATOM 3304 O O . LEU B 1 65 ? 14.461 -10.219 -18.016 1 80.56 65 LEU B O 1
ATOM 3308 N N . ARG B 1 66 ? 14.391 -10.656 -20.156 1 76.56 66 ARG B N 1
ATOM 3309 C CA . ARG B 1 66 ? 15.844 -10.664 -20.266 1 76.56 66 ARG B CA 1
ATOM 3310 C C . ARG B 1 66 ? 16.438 -9.328 -19.828 1 76.56 66 ARG B C 1
ATOM 3312 O O . ARG B 1 66 ? 17.531 -9.281 -19.266 1 76.56 66 ARG B O 1
ATOM 3319 N N . ALA B 1 67 ? 15.648 -8.328 -19.969 1 69.19 67 ALA B N 1
ATOM 3320 C CA . ALA B 1 67 ? 16.156 -7 -19.641 1 69.19 67 ALA B CA 1
ATOM 3321 C C . ALA B 1 67 ? 15.977 -6.691 -18.156 1 69.19 67 ALA B C 1
ATOM 3323 O O . ALA B 1 67 ? 16.531 -5.715 -17.641 1 69.19 67 ALA B O 1
ATOM 3324 N N . ILE B 1 68 ? 15.234 -7.574 -17.547 1 78.88 68 ILE B N 1
ATOM 3325 C CA . ILE B 1 68 ? 14.938 -7.297 -16.156 1 78.88 68 ILE B CA 1
ATOM 3326 C C . ILE B 1 68 ? 16.047 -7.863 -15.266 1 78.88 68 ILE B C 1
ATOM 3328 O O . ILE B 1 68 ? 16.484 -8.992 -15.469 1 78.88 68 ILE B O 1
ATOM 3332 N N . LYS B 1 69 ? 16.562 -7.082 -14.352 1 76 69 LYS B N 1
ATOM 3333 C CA . LYS B 1 69 ? 17.703 -7.426 -13.516 1 76 69 LYS B CA 1
ATOM 3334 C C . LYS B 1 69 ? 17.359 -8.523 -12.523 1 76 69 LYS B C 1
ATOM 3336 O O . LYS B 1 69 ? 18.188 -9.391 -12.227 1 76 69 LYS B O 1
ATOM 3341 N N . LYS B 1 70 ? 16.141 -8.461 -12.031 1 87.38 70 LYS B N 1
ATOM 3342 C CA . LYS B 1 70 ? 15.734 -9.406 -11 1 87.38 70 LYS B CA 1
ATOM 3343 C C . LYS B 1 70 ? 14.242 -9.719 -11.094 1 87.38 70 LYS B C 1
ATOM 3345 O O . LYS B 1 70 ? 13.445 -8.844 -11.43 1 87.38 70 LYS B O 1
ATOM 3350 N N . THR B 1 71 ? 13.938 -10.961 -10.867 1 91.56 71 THR B N 1
ATOM 3351 C CA . THR B 1 71 ? 12.547 -11.398 -10.828 1 91.56 71 THR B CA 1
ATOM 3352 C C . THR B 1 71 ? 12.141 -11.766 -9.398 1 91.56 71 THR B C 1
ATOM 3354 O O . THR B 1 71 ? 12.953 -12.297 -8.633 1 91.56 71 THR B O 1
ATOM 3357 N N . PRO B 1 72 ? 10.969 -11.508 -9.047 1 94.75 72 PRO B N 1
ATOM 3358 C CA . PRO B 1 72 ? 10.531 -11.859 -7.695 1 94.75 72 PRO B CA 1
ATOM 3359 C C . PRO B 1 72 ? 10.438 -13.367 -7.48 1 94.75 72 PRO B C 1
ATOM 3361 O O . PRO B 1 72 ? 10.055 -14.109 -8.391 1 94.75 72 PRO B O 1
ATOM 3364 N N . ALA B 1 73 ? 10.789 -13.797 -6.305 1 96.06 73 ALA B N 1
ATOM 3365 C CA . ALA B 1 73 ? 10.602 -15.195 -5.934 1 96.06 73 ALA B CA 1
ATOM 3366 C C . ALA B 1 73 ? 9.172 -15.453 -5.469 1 96.06 73 ALA B C 1
ATOM 3368 O O . ALA B 1 73 ? 8.602 -16.516 -5.742 1 96.06 73 ALA B O 1
ATOM 3369 N N . HIS B 1 74 ? 8.586 -14.539 -4.793 1 97.62 74 HIS B N 1
ATOM 3370 C CA . HIS B 1 74 ? 7.234 -14.625 -4.25 1 97.62 74 HIS B CA 1
ATOM 3371 C C . HIS B 1 74 ? 6.367 -13.477 -4.754 1 97.62 74 HIS B C 1
ATOM 3373 O O . HIS B 1 74 ? 6.609 -12.312 -4.422 1 97.62 74 HIS B O 1
ATOM 3379 N N . LEU B 1 75 ? 5.391 -13.797 -5.547 1 98.12 75 LEU B N 1
ATOM 3380 C CA . LEU B 1 75 ? 4.445 -12.844 -6.113 1 98.12 75 LEU B CA 1
ATOM 3381 C C . LEU B 1 75 ? 3.088 -12.945 -5.422 1 98.12 75 LEU B C 1
ATOM 3383 O O . LEU B 1 75 ? 2.473 -14.016 -5.414 1 98.12 75 LEU B O 1
ATOM 3387 N N . ALA B 1 76 ? 2.674 -11.883 -4.809 1 98.06 76 ALA B N 1
ATOM 3388 C CA . ALA B 1 76 ? 1.33 -11.844 -4.238 1 98.06 76 ALA B CA 1
ATOM 3389 C C . ALA B 1 76 ? 0.376 -11.055 -5.125 1 98.06 76 ALA B C 1
ATOM 3391 O O . ALA B 1 76 ? 0.79 -10.117 -5.809 1 98.06 76 ALA B O 1
ATOM 3392 N N . ILE B 1 77 ? -0.873 -11.461 -5.117 1 98.06 77 ILE B N 1
ATOM 3393 C CA . ILE B 1 77 ? -1.927 -10.836 -5.91 1 98.06 77 ILE B CA 1
ATOM 3394 C C . ILE B 1 77 ? -3.105 -10.477 -5.008 1 98.06 77 ILE B C 1
ATOM 3396 O O . ILE B 1 77 ? -3.572 -11.305 -4.227 1 98.06 77 ILE B O 1
ATOM 3400 N N . ILE B 1 78 ? -3.535 -9.273 -5.051 1 96.31 78 ILE B N 1
ATOM 3401 C CA . ILE B 1 78 ? -4.77 -8.867 -4.387 1 96.31 78 ILE B CA 1
ATOM 3402 C C . ILE B 1 78 ? -5.867 -8.641 -5.422 1 96.31 78 ILE B C 1
ATOM 3404 O O . ILE B 1 78 ? -5.691 -7.859 -6.363 1 96.31 78 ILE B O 1
ATOM 3408 N N . TRP B 1 79 ? -6.945 -9.336 -5.301 1 94.56 79 TRP B N 1
ATOM 3409 C CA . TRP B 1 79 ? -8.109 -9.156 -6.16 1 94.56 79 TRP B CA 1
ATOM 3410 C C . TRP B 1 79 ? -9.047 -8.094 -5.59 1 94.56 79 TRP B C 1
ATOM 3412 O O . TRP B 1 79 ? -9.445 -8.172 -4.426 1 94.56 79 TRP B O 1
ATOM 3422 N N . THR B 1 80 ? -9.359 -7.082 -6.359 1 89.12 80 THR B N 1
ATOM 3423 C CA . THR B 1 80 ? -10.32 -6.066 -5.961 1 89.12 80 THR B CA 1
ATOM 3424 C C . THR B 1 80 ? -11.711 -6.402 -6.488 1 89.12 80 THR B C 1
ATOM 3426 O O . THR B 1 80 ? -11.914 -6.516 -7.703 1 89.12 80 THR B O 1
ATOM 3429 N N . PRO B 1 81 ? -12.617 -6.531 -5.602 1 82.88 81 PRO B N 1
ATOM 3430 C CA . PRO B 1 81 ? -13.969 -6.871 -6.047 1 82.88 81 PRO B CA 1
ATOM 3431 C C . PRO B 1 81 ? -14.609 -5.766 -6.883 1 82.88 81 PRO B C 1
ATOM 3433 O O . PRO B 1 81 ? -14.281 -4.59 -6.711 1 82.88 81 PRO B O 1
ATOM 3436 N N . ILE B 1 82 ? -15.438 -6.152 -7.781 1 68.81 82 ILE B N 1
ATOM 3437 C CA . ILE B 1 82 ? -16.156 -5.227 -8.648 1 68.81 82 ILE B CA 1
ATOM 3438 C C . ILE B 1 82 ? -17.219 -4.484 -7.832 1 68.81 82 ILE B C 1
ATOM 3440 O O . ILE B 1 82 ? -17.891 -5.078 -6.98 1 68.81 82 ILE B O 1
ATOM 3444 N N . ASN B 1 83 ? -17.094 -3.143 -7.965 1 60.44 83 ASN B N 1
ATOM 3445 C CA . ASN B 1 83 ? -18.188 -2.385 -7.359 1 60.44 83 ASN B CA 1
ATOM 3446 C C . ASN B 1 83 ? -19.484 -2.545 -8.141 1 60.44 83 ASN B C 1
ATOM 3448 O O . ASN B 1 83 ? -19.594 -2.064 -9.273 1 60.44 83 ASN B O 1
ATOM 3452 N N . TYR B 1 84 ? -20.297 -3.336 -7.66 1 54.69 84 TYR B N 1
ATOM 3453 C CA . TYR B 1 84 ? -21.516 -3.713 -8.359 1 54.69 84 TYR B CA 1
ATOM 3454 C C . TYR B 1 84 ? -22.453 -2.521 -8.5 1 54.69 84 TYR B C 1
ATOM 3456 O O . TYR B 1 84 ? -23.297 -2.49 -9.398 1 54.69 84 TYR B O 1
ATOM 3464 N N . GLN B 1 85 ? -22.328 -1.696 -7.473 1 50.12 85 GLN B N 1
ATOM 3465 C CA . GLN B 1 85 ? -23.266 -0.578 -7.586 1 50.12 85 GLN B CA 1
ATOM 3466 C C . GLN B 1 85 ? -23.062 0.169 -8.906 1 50.12 85 GLN B C 1
ATOM 3468 O O . GLN B 1 85 ? -24.031 0.673 -9.484 1 50.12 85 GLN B O 1
ATOM 3473 N N . LEU B 1 86 ? -21.938 0.203 -9.344 1 49.81 86 LEU B N 1
ATOM 3474 C CA . LEU B 1 86 ? -21.672 0.919 -10.594 1 49.81 86 LEU B CA 1
ATOM 3475 C C . LEU B 1 86 ? -22.141 0.107 -11.789 1 49.81 86 LEU B C 1
ATOM 3477 O O . LEU B 1 86 ? -22.469 0.671 -12.844 1 49.81 86 LEU B O 1
ATOM 3481 N N . HIS B 1 87 ? -22.062 -1.247 -11.648 1 47.59 87 HIS B N 1
ATOM 3482 C CA . HIS B 1 87 ? -22.562 -2.098 -12.727 1 47.59 87 HIS B CA 1
ATOM 3483 C C . HIS B 1 87 ? -24.031 -1.83 -13.008 1 47.59 87 HIS B C 1
ATOM 3485 O O . HIS B 1 87 ? -24.5 -2.035 -14.133 1 47.59 87 HIS B O 1
ATOM 3491 N N . ARG B 1 88 ? -24.672 -1.57 -11.938 1 45.84 88 ARG B N 1
ATOM 3492 C CA . ARG B 1 88 ? -26.109 -1.316 -12.141 1 45.84 88 ARG B CA 1
ATOM 3493 C C . ARG B 1 88 ? -26.328 -0.194 -13.148 1 45.84 88 ARG B C 1
ATOM 3495 O O . ARG B 1 88 ? -27.297 -0.216 -13.906 1 45.84 88 ARG B O 1
ATOM 3502 N N . PHE B 1 89 ? -25.438 0.752 -13.055 1 45.69 89 PHE B N 1
ATOM 3503 C CA . PHE B 1 89 ? -25.734 1.92 -13.875 1 45.69 89 PHE B CA 1
ATOM 3504 C C . PHE B 1 89 ? -25.453 1.632 -15.344 1 45.69 89 PHE B C 1
ATOM 3506 O O . PHE B 1 89 ? -26.109 2.18 -16.234 1 45.69 89 PHE B O 1
ATOM 3513 N N . PHE B 1 90 ? -24.5 0.854 -15.57 1 44.78 90 PHE B N 1
ATOM 3514 C CA . PHE B 1 90 ? -24.078 0.771 -16.969 1 44.78 90 PHE B CA 1
ATOM 3515 C C . PHE B 1 90 ? -24.719 -0.427 -17.656 1 44.78 90 PHE B C 1
ATOM 3517 O O . PHE B 1 90 ? -24.578 -0.612 -18.859 1 44.78 90 PHE B O 1
ATOM 3524 N N . SER B 1 91 ? -25.078 -1.413 -16.938 1 41 91 SER B N 1
ATOM 3525 C CA . SER B 1 91 ? -25.688 -2.482 -17.734 1 41 91 SER B CA 1
ATOM 3526 C C . SER B 1 91 ? -27.109 -2.123 -18.156 1 41 91 SER B C 1
ATOM 3528 O O . SER B 1 91 ? -28.062 -2.326 -17.406 1 41 91 SER B O 1
ATOM 3530 N N . PHE B 1 92 ? -27.203 -1.307 -18.938 1 41.22 92 PHE B N 1
ATOM 3531 C CA . PHE B 1 92 ? -28.5 -1 -19.562 1 41.22 92 PHE B CA 1
ATOM 3532 C C . PHE B 1 92 ? -29.312 -2.27 -19.766 1 41.22 92 PHE B C 1
ATOM 3534 O O . PHE B 1 92 ? -30.516 -2.301 -19.469 1 41.22 92 PHE B O 1
ATOM 3541 N N . ASN B 1 93 ? -28.812 -3.121 -20.688 1 39.47 93 ASN B N 1
ATOM 3542 C CA . ASN B 1 93 ? -29.578 -4.301 -21.078 1 39.47 93 ASN B CA 1
ATOM 3543 C C . ASN B 1 93 ? -29.797 -5.238 -19.906 1 39.47 93 ASN B C 1
ATOM 3545 O O . ASN B 1 93 ? -30.812 -5.949 -19.859 1 39.47 93 ASN B O 1
ATOM 3549 N N . HIS B 1 94 ? -28.938 -5.41 -19.031 1 40.78 94 HIS B N 1
ATOM 3550 C CA . HIS B 1 94 ? -29.141 -6.246 -17.859 1 40.78 94 HIS B CA 1
ATOM 3551 C C . HIS B 1 94 ? -30 -5.531 -16.812 1 40.78 94 HIS B C 1
ATOM 3553 O O . HIS B 1 94 ? -30.344 -6.121 -15.789 1 40.78 94 HIS B O 1
ATOM 3559 N N . ALA B 1 95 ? -30.078 -4.258 -16.688 1 44.66 95 ALA B N 1
ATOM 3560 C CA . ALA B 1 95 ? -31.047 -3.521 -15.875 1 44.66 95 ALA B CA 1
ATOM 3561 C C . ALA B 1 95 ? -32.469 -4.059 -16.078 1 44.66 95 ALA B C 1
ATOM 3563 O O . ALA B 1 95 ? -33.219 -4.215 -15.125 1 44.66 95 ALA B O 1
ATOM 3564 N N . ILE B 1 96 ? -32.75 -4.184 -17.281 1 45.53 96 ILE B N 1
ATOM 3565 C CA . ILE B 1 96 ? -34.062 -4.727 -17.531 1 45.53 96 ILE B CA 1
ATOM 3566 C C . ILE B 1 96 ? -34.156 -6.156 -17 1 45.53 96 ILE B C 1
ATOM 3568 O O . ILE B 1 96 ? -35.125 -6.527 -16.344 1 45.53 96 ILE B O 1
ATOM 3572 N N . ALA B 1 97 ? -33.25 -7 -17.375 1 44.88 97 ALA B N 1
ATOM 3573 C CA . ALA B 1 97 ? -33.312 -8.391 -16.922 1 44.88 97 ALA B CA 1
ATOM 3574 C C . ALA B 1 97 ? -33.031 -8.508 -15.438 1 44.88 97 ALA B C 1
ATOM 3576 O O . ALA B 1 97 ? -33.594 -9.359 -14.75 1 44.88 97 ALA B O 1
ATOM 3577 N N . PHE B 1 98 ? -32.156 -7.652 -14.906 1 51.31 98 PHE B N 1
ATOM 3578 C CA . PHE B 1 98 ? -31.812 -7.645 -13.484 1 51.31 98 PHE B CA 1
ATOM 3579 C C . PHE B 1 98 ? -32.969 -7.066 -12.664 1 51.31 98 PHE B C 1
ATOM 3581 O O . PHE B 1 98 ? -33.094 -7.383 -11.477 1 51.31 98 PHE B O 1
ATOM 3588 N N . SER B 1 99 ? -33.656 -6.113 -13.242 1 52.16 99 SER B N 1
ATOM 3589 C CA . SER B 1 99 ? -34.812 -5.598 -12.508 1 52.16 99 SER B CA 1
ATOM 3590 C C . SER B 1 99 ? -35.75 -6.723 -12.078 1 52.16 99 SER B C 1
ATOM 3592 O O . SER B 1 99 ? -36.406 -6.633 -11.039 1 52.16 99 SER B O 1
ATOM 3594 N N . ARG B 1 100 ? -35.844 -7.809 -12.883 1 55.22 100 ARG B N 1
ATOM 3595 C CA . ARG B 1 100 ? -36.812 -8.805 -12.492 1 55.22 100 ARG B CA 1
ATOM 3596 C C . ARG B 1 100 ? -36.188 -9.922 -11.672 1 55.22 100 ARG B C 1
ATOM 3598 O O . ARG B 1 100 ? -36.875 -10.82 -11.188 1 55.22 100 ARG B O 1
ATOM 3605 N N . THR B 1 101 ? -34.875 -9.875 -11.625 1 61.41 101 THR B N 1
ATOM 3606 C CA . THR B 1 101 ? -34.25 -10.969 -10.898 1 61.41 101 THR B CA 1
ATOM 3607 C C . THR B 1 101 ? -34.062 -10.609 -9.43 1 61.41 101 THR B C 1
ATOM 3609 O O . THR B 1 101 ? -33.688 -9.477 -9.102 1 61.41 101 THR B O 1
ATOM 3612 N N . PRO B 1 102 ? -34.688 -11.43 -8.562 1 68.62 102 PRO B N 1
ATOM 3613 C CA . PRO B 1 102 ? -34.5 -11.203 -7.121 1 68.62 102 PRO B CA 1
ATOM 3614 C C . PRO B 1 102 ? -33.062 -10.883 -6.73 1 68.62 102 PRO B C 1
ATOM 3616 O O . PRO B 1 102 ? -32.125 -11.328 -7.395 1 68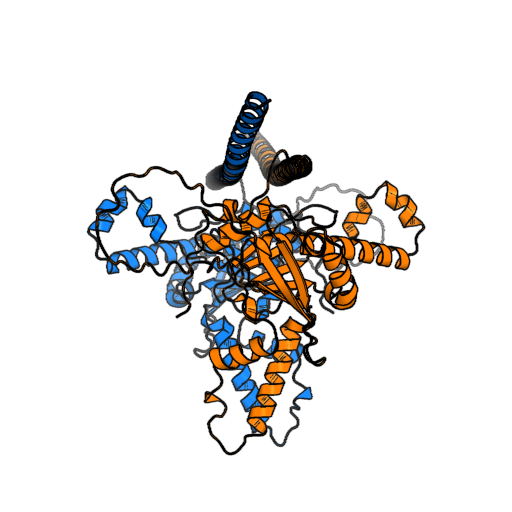.62 102 PRO B O 1
ATOM 3619 N N . ARG B 1 103 ? -32.938 -10.016 -5.789 1 67.56 103 ARG B N 1
ATOM 3620 C CA . ARG B 1 103 ? -31.656 -9.516 -5.293 1 67.56 103 ARG B CA 1
ATOM 3621 C C . ARG B 1 103 ? -30.688 -10.664 -5.035 1 67.56 103 ARG B C 1
ATOM 3623 O O . ARG B 1 103 ? -29.5 -10.57 -5.359 1 67.56 103 ARG B O 1
ATOM 3630 N N . LEU B 1 104 ? -31.234 -11.68 -4.52 1 72.88 104 LEU B N 1
ATOM 3631 C CA . LEU B 1 104 ? -30.406 -12.828 -4.164 1 72.88 104 LEU B CA 1
ATOM 3632 C C . LEU B 1 104 ? -29.812 -13.484 -5.406 1 72.88 104 LEU B C 1
ATOM 3634 O O . LEU B 1 104 ? -28.656 -13.898 -5.41 1 72.88 104 LEU B O 1
ATOM 3638 N N . GLN B 1 105 ? -30.641 -13.602 -6.383 1 73.56 105 GLN B N 1
ATOM 3639 C CA . GLN B 1 105 ? -30.172 -14.203 -7.629 1 73.56 105 GLN B CA 1
ATOM 3640 C C . GLN B 1 105 ? -29.125 -13.312 -8.305 1 73.56 105 GLN B C 1
ATOM 3642 O O . GLN B 1 105 ? -28.172 -13.82 -8.891 1 73.56 105 GLN B O 1
ATOM 3647 N N . ARG B 1 106 ? -29.312 -12.109 -8.141 1 71.25 106 ARG B N 1
ATOM 3648 C CA . ARG B 1 106 ? -28.359 -11.164 -8.719 1 71.25 106 ARG B CA 1
ATOM 3649 C C . ARG B 1 106 ? -27 -11.281 -8.055 1 71.25 106 ARG B C 1
ATOM 3651 O O . ARG B 1 106 ? -25.969 -11.258 -8.727 1 71.25 106 ARG B O 1
ATOM 3658 N N . LEU B 1 107 ? -27.078 -11.422 -6.789 1 74.06 107 LEU B N 1
ATOM 3659 C CA . LEU B 1 107 ? -25.844 -11.562 -6.035 1 74.06 107 LEU B CA 1
ATOM 3660 C C . LEU B 1 107 ? -25.125 -12.852 -6.414 1 74.06 107 LEU B C 1
ATOM 3662 O O . LEU B 1 107 ? -23.891 -12.875 -6.496 1 74.06 107 LEU B O 1
ATOM 3666 N N . GLN B 1 108 ? -25.906 -13.773 -6.691 1 78.5 108 GLN B N 1
ATOM 3667 C CA . GLN B 1 108 ? -25.312 -15.055 -7.066 1 78.5 108 GLN B CA 1
ATOM 3668 C C . GLN B 1 108 ? -24.656 -14.969 -8.438 1 78.5 108 GLN B C 1
ATOM 3670 O O . GLN B 1 108 ? -23.562 -15.516 -8.641 1 78.5 108 GLN B O 1
ATOM 3675 N N . ILE B 1 109 ? -25.312 -14.359 -9.273 1 76.75 109 ILE B N 1
ATOM 3676 C CA . ILE B 1 109 ? -24.781 -14.211 -10.617 1 76.75 109 ILE B CA 1
ATOM 3677 C C . ILE B 1 109 ? -23.5 -13.375 -10.578 1 76.75 109 ILE B C 1
ATOM 3679 O O . ILE B 1 109 ? -22.516 -13.695 -11.25 1 76.75 109 ILE B O 1
ATOM 3683 N N . GLN B 1 110 ? -23.531 -12.461 -9.781 1 75.81 110 GLN B N 1
ATOM 3684 C CA . GLN B 1 110 ? -22.359 -11.602 -9.641 1 75.81 110 GLN B CA 1
ATOM 3685 C C . GLN B 1 110 ? -21.172 -12.375 -9.078 1 75.81 110 GLN B C 1
ATOM 3687 O O . GLN B 1 110 ? -20.031 -12.219 -9.555 1 75.81 110 GLN B O 1
ATOM 3692 N N . GLN B 1 111 ? -21.438 -13.109 -8.164 1 83.19 111 GLN B N 1
ATOM 3693 C CA . GLN B 1 111 ? -20.391 -13.906 -7.555 1 83.19 111 GLN B CA 1
ATOM 3694 C C . GLN B 1 111 ? -19.797 -14.891 -8.555 1 83.19 111 GLN B C 1
ATOM 3696 O O . GLN B 1 111 ? -18.578 -15.102 -8.586 1 83.19 111 GLN B O 1
ATOM 3701 N N . LYS B 1 112 ? -20.672 -15.438 -9.297 1 83.94 112 LYS B N 1
ATOM 3702 C CA . LYS B 1 112 ? -20.203 -16.391 -10.305 1 83.94 112 LYS B CA 1
ATOM 3703 C C . LYS B 1 112 ? -19.328 -15.703 -11.344 1 83.94 112 LYS B C 1
ATOM 3705 O O . LYS B 1 112 ? -18.297 -16.25 -11.75 1 83.94 112 LYS B O 1
ATOM 3710 N N . LEU B 1 113 ? -19.719 -14.547 -11.688 1 83.12 113 LEU B N 1
ATOM 3711 C CA . LEU B 1 113 ? -18.938 -13.789 -12.664 1 83.12 113 LEU B CA 1
ATOM 3712 C C . LEU B 1 113 ? -17.578 -13.391 -12.094 1 83.12 113 LEU B C 1
ATOM 3714 O O . LEU B 1 113 ? -16.578 -13.438 -12.797 1 83.12 113 LEU B O 1
ATOM 3718 N N . GLU B 1 114 ? -17.625 -13.031 -10.93 1 87.88 114 GLU B N 1
ATOM 3719 C CA . GLU B 1 114 ? -16.375 -12.648 -10.266 1 87.88 114 GLU B CA 1
ATOM 3720 C C . GLU B 1 114 ? -15.438 -13.844 -10.125 1 87.88 114 GLU B C 1
ATOM 3722 O O . GLU B 1 114 ? -14.234 -13.719 -10.352 1 87.88 114 GLU B O 1
ATOM 3727 N N . LEU B 1 115 ? -16.016 -14.938 -9.766 1 92.12 115 LEU B N 1
ATOM 3728 C CA . LEU B 1 115 ? -15.211 -16.156 -9.633 1 92.12 115 LEU B CA 1
ATOM 3729 C C . LEU B 1 115 ? -14.57 -16.531 -10.969 1 92.12 115 LEU B C 1
ATOM 3731 O O . LEU B 1 115 ? -13.391 -16.875 -11.016 1 92.12 115 LEU B O 1
ATOM 3735 N N . LEU B 1 116 ? -15.336 -16.422 -11.984 1 90.75 116 LEU B N 1
ATOM 3736 C CA . LEU B 1 116 ? -14.82 -16.719 -13.32 1 90.75 116 LEU B CA 1
ATOM 3737 C C . LEU B 1 116 ? -13.68 -15.773 -13.68 1 90.75 116 LEU B C 1
ATOM 3739 O O . LEU B 1 116 ? -12.648 -16.219 -14.203 1 90.75 116 LEU B O 1
ATOM 3743 N N . ALA B 1 117 ? -13.867 -14.547 -13.383 1 91.06 117 ALA B N 1
ATOM 3744 C CA . ALA B 1 117 ? -12.844 -13.547 -13.68 1 91.06 117 ALA B CA 1
ATOM 3745 C C . ALA B 1 117 ? -11.578 -13.812 -12.867 1 91.06 117 ALA B C 1
ATOM 3747 O O . ALA B 1 117 ? -10.461 -13.688 -13.383 1 91.06 117 ALA B O 1
ATOM 3748 N N . MET B 1 118 ? -11.742 -14.117 -11.609 1 95.38 118 MET B N 1
ATOM 3749 C CA . MET B 1 118 ? -10.602 -14.422 -10.75 1 95.38 118 MET B CA 1
ATOM 3750 C C . MET B 1 118 ? -9.805 -15.602 -11.289 1 95.38 118 MET B C 1
ATOM 3752 O O . MET B 1 118 ? -8.578 -15.539 -11.391 1 95.38 118 MET B O 1
ATOM 3756 N N . ARG B 1 119 ? -10.523 -16.625 -11.672 1 95.69 119 ARG B N 1
ATOM 3757 C CA . ARG B 1 119 ? -9.875 -17.844 -12.18 1 95.69 119 ARG B CA 1
ATOM 3758 C C . ARG B 1 119 ? -9.109 -17.547 -13.469 1 95.69 119 ARG B C 1
ATOM 3760 O O . ARG B 1 119 ? -7.973 -18 -13.633 1 95.69 119 ARG B O 1
ATOM 3767 N N . GLN B 1 120 ? -9.688 -16.812 -14.312 1 93.69 120 GLN B N 1
ATOM 3768 C CA . GLN B 1 120 ? -9.07 -16.5 -15.594 1 93.69 120 GLN B CA 1
ATOM 3769 C C . GLN B 1 120 ? -7.824 -15.641 -15.422 1 93.69 120 GLN B C 1
ATOM 3771 O O . GLN B 1 120 ? -6.785 -15.914 -16.016 1 93.69 120 GLN B O 1
ATOM 3776 N N . ASN B 1 121 ? -7.969 -14.609 -14.617 1 95.56 121 ASN B N 1
ATOM 3777 C CA . ASN B 1 121 ? -6.816 -13.758 -14.359 1 95.56 121 ASN B CA 1
ATOM 3778 C C . ASN B 1 121 ? -5.691 -14.531 -13.672 1 95.56 121 ASN B C 1
ATOM 3780 O O . ASN B 1 121 ? -4.523 -14.391 -14.039 1 95.56 121 ASN B O 1
ATOM 3784 N N . PHE B 1 122 ? -6.098 -15.289 -12.711 1 97.75 122 PHE B N 1
ATOM 3785 C CA . PHE B 1 122 ? -5.102 -16.062 -11.984 1 97.75 122 PHE B CA 1
ATOM 3786 C C . PHE B 1 122 ? -4.371 -17.031 -12.922 1 97.75 122 PHE B C 1
ATOM 3788 O O . PHE B 1 122 ? -3.146 -17.156 -12.852 1 97.75 122 PHE B O 1
ATOM 3795 N N . ALA B 1 123 ? -5.102 -17.719 -13.773 1 96.31 123 ALA B N 1
ATOM 3796 C CA . ALA B 1 123 ? -4.512 -18.672 -14.703 1 96.31 123 ALA B CA 1
ATOM 3797 C C . ALA B 1 123 ? -3.482 -18 -15.602 1 96.31 123 ALA B C 1
ATOM 3799 O O . ALA B 1 123 ? -2.396 -18.547 -15.828 1 96.31 123 ALA B O 1
ATOM 3800 N N . LYS B 1 124 ? -3.777 -16.875 -16.078 1 93.75 124 LYS B N 1
ATOM 3801 C CA . LYS B 1 124 ? -2.85 -16.141 -16.922 1 93.75 124 LYS B CA 1
ATOM 3802 C C . LYS B 1 124 ? -1.571 -15.789 -16.172 1 93.75 124 LYS B C 1
ATOM 3804 O O . LYS B 1 124 ? -0.468 -16.047 -16.656 1 93.75 124 LYS B O 1
ATOM 3809 N N . ILE B 1 125 ? -1.766 -15.219 -15.031 1 97.44 125 ILE B N 1
ATOM 3810 C CA . ILE B 1 125 ? -0.625 -14.789 -14.227 1 97.44 125 ILE B CA 1
ATOM 3811 C C . ILE B 1 125 ? 0.23 -15.992 -13.852 1 97.44 125 ILE B C 1
ATOM 3813 O O . ILE B 1 125 ? 1.461 -15.922 -13.867 1 97.44 125 ILE B O 1
ATOM 3817 N N . LEU B 1 126 ? -0.444 -17.109 -13.531 1 97.25 126 LEU B N 1
ATOM 3818 C CA . LEU B 1 126 ? 0.254 -18.328 -13.156 1 97.25 126 LEU B CA 1
ATOM 3819 C C . LEU B 1 126 ? 1.149 -18.812 -14.297 1 97.25 126 LEU B C 1
ATOM 3821 O O . LEU B 1 126 ? 2.332 -19.094 -14.086 1 97.25 126 LEU B O 1
ATOM 3825 N N . LEU B 1 127 ? 0.648 -18.891 -15.461 1 94.19 127 LEU B N 1
ATOM 3826 C CA . LEU B 1 127 ? 1.41 -19.391 -16.609 1 94.19 127 LEU B CA 1
ATOM 3827 C C . LEU B 1 127 ? 2.598 -18.469 -16.891 1 94.19 127 LEU B C 1
ATOM 3829 O O . LEU B 1 127 ? 3.711 -18.953 -17.125 1 94.19 127 LEU B O 1
ATOM 3833 N N . TRP B 1 128 ? 2.346 -17.188 -16.875 1 94.31 128 TRP B N 1
ATOM 3834 C CA . TRP B 1 128 ? 3.432 -16.234 -17.062 1 94.31 128 TRP B CA 1
ATOM 3835 C C . TRP B 1 128 ? 4.5 -16.391 -15.992 1 94.31 128 TRP B C 1
ATOM 3837 O O . TRP B 1 128 ? 5.695 -16.328 -16.281 1 94.31 128 TRP B O 1
ATOM 3847 N N . SER B 1 129 ? 4.055 -16.578 -14.773 1 96.81 129 SER B N 1
ATOM 3848 C CA . SER B 1 129 ? 4.969 -16.688 -13.641 1 96.81 129 SER B CA 1
ATOM 3849 C C . SER B 1 129 ? 5.797 -17.953 -13.719 1 96.81 129 SER B C 1
ATOM 3851 O O . SER B 1 129 ? 6.969 -17.969 -13.336 1 96.81 129 SER B O 1
ATOM 3853 N N . MET B 1 130 ? 5.16 -19.047 -14.141 1 94.25 130 MET B N 1
ATOM 3854 C CA . MET B 1 130 ? 5.898 -20.297 -14.352 1 94.25 130 MET B CA 1
ATOM 3855 C C . MET B 1 130 ? 7.031 -20.094 -15.352 1 94.25 130 MET B C 1
ATOM 3857 O O . MET B 1 130 ? 8.164 -20.516 -15.109 1 94.25 130 MET B O 1
ATOM 3861 N N . GLU B 1 131 ? 6.699 -19.438 -16.406 1 92.06 131 GLU B N 1
ATOM 3862 C CA . GLU B 1 131 ? 7.707 -19.156 -17.422 1 92.06 131 GLU B CA 1
ATOM 3863 C C . GLU B 1 131 ? 8.789 -18.234 -16.891 1 92.06 131 GLU B C 1
ATOM 3865 O O . GLU B 1 131 ? 9.953 -18.344 -17.281 1 92.06 131 GLU B O 1
ATOM 3870 N N . ALA B 1 132 ? 8.414 -17.312 -16.047 1 93.25 132 ALA B N 1
ATOM 3871 C CA . ALA B 1 132 ? 9.344 -16.328 -15.492 1 93.25 132 ALA B CA 1
ATOM 3872 C C . ALA B 1 132 ? 10.219 -16.938 -14.406 1 93.25 132 ALA B C 1
ATOM 3874 O O . ALA B 1 132 ? 11.227 -16.359 -14.008 1 93.25 132 ALA B O 1
ATOM 3875 N N . GLY B 1 133 ? 9.797 -18.078 -13.836 1 92.94 133 GLY B N 1
ATOM 3876 C CA . GLY B 1 133 ? 10.578 -18.75 -12.82 1 92.94 133 GLY B CA 1
ATOM 3877 C C . GLY B 1 133 ? 10.211 -18.328 -11.406 1 92.94 133 GLY B C 1
ATOM 3878 O O . GLY B 1 133 ? 11.031 -18.438 -10.492 1 92.94 133 GLY B O 1
ATOM 3879 N N . ILE B 1 134 ? 9.062 -17.781 -11.234 1 96.62 134 ILE B N 1
ATOM 3880 C CA . ILE B 1 134 ? 8.57 -17.422 -9.906 1 96.62 134 ILE B CA 1
ATOM 3881 C C . ILE B 1 134 ? 8.305 -18.703 -9.102 1 96.62 134 ILE B C 1
ATOM 3883 O O . ILE B 1 134 ? 7.762 -19.672 -9.625 1 96.62 134 ILE B O 1
ATOM 3887 N N . LYS B 1 135 ? 8.617 -18.672 -7.816 1 97.25 135 LYS B N 1
ATOM 3888 C CA . LYS B 1 135 ? 8.594 -19.891 -7.02 1 97.25 135 LYS B CA 1
ATOM 3889 C C . LYS B 1 135 ? 7.309 -20 -6.207 1 97.25 135 LYS B C 1
ATOM 3891 O O . LYS B 1 135 ? 6.906 -21.094 -5.809 1 97.25 135 LYS B O 1
ATOM 3896 N N . GLU B 1 136 ? 6.75 -18.875 -5.938 1 97.25 136 GLU B N 1
ATOM 3897 C CA . GLU B 1 136 ? 5.578 -18.859 -5.066 1 97.25 136 GLU B CA 1
ATOM 3898 C C . GLU B 1 136 ? 4.605 -17.75 -5.477 1 97.25 136 GLU B C 1
ATOM 3900 O O . GLU B 1 136 ? 5.02 -16.641 -5.781 1 97.25 136 GLU B O 1
ATOM 3905 N N . ILE B 1 137 ? 3.34 -18.141 -5.527 1 98 137 ILE B N 1
ATOM 3906 C CA . ILE B 1 137 ? 2.287 -17.172 -5.797 1 98 137 ILE B CA 1
ATOM 3907 C C . ILE B 1 137 ? 1.237 -17.234 -4.688 1 98 137 ILE B C 1
ATOM 3909 O O . ILE B 1 137 ? 0.786 -18.312 -4.309 1 98 137 ILE B O 1
ATOM 3913 N N . THR B 1 138 ? 0.926 -16.078 -4.148 1 97.31 138 THR B N 1
ATOM 3914 C CA . THR B 1 138 ? -0.152 -15.969 -3.174 1 97.31 138 THR B CA 1
ATOM 3915 C C . THR B 1 138 ? -1.316 -15.156 -3.742 1 97.31 138 THR B C 1
ATOM 3917 O O . THR B 1 138 ? -1.132 -14.031 -4.199 1 97.31 138 THR B O 1
ATOM 3920 N N . PHE B 1 139 ? -2.457 -15.766 -3.785 1 97.69 139 PHE B N 1
ATOM 3921 C CA . PHE B 1 139 ? -3.666 -15.086 -4.242 1 97.69 139 PHE B CA 1
ATOM 3922 C C . PHE B 1 139 ? -4.555 -14.711 -3.062 1 97.69 139 PHE B C 1
ATOM 3924 O O . PHE B 1 139 ? -4.969 -15.578 -2.289 1 97.69 139 PHE B O 1
ATOM 3931 N N . TYR B 1 140 ? -4.852 -13.406 -3 1 96.75 140 TYR B N 1
ATOM 3932 C CA . TYR B 1 140 ? -5.656 -12.883 -1.901 1 96.75 140 TYR B CA 1
ATOM 3933 C C . TYR B 1 140 ? -6.977 -12.312 -2.412 1 96.75 140 TYR B C 1
ATOM 3935 O O . TYR B 1 140 ? -6.984 -11.461 -3.301 1 96.75 140 TYR B O 1
ATOM 3943 N N . ASP B 1 141 ? -7.988 -12.789 -1.886 1 94.25 141 ASP B N 1
ATOM 3944 C CA . ASP B 1 141 ? -9.312 -12.195 -2.025 1 94.25 141 ASP B CA 1
ATOM 3945 C C . ASP B 1 141 ? -10.008 -12.07 -0.669 1 94.25 141 ASP B C 1
ATOM 3947 O O . ASP B 1 141 ? -10.141 -13.062 0.056 1 94.25 141 ASP B O 1
ATOM 3951 N N . GLU B 1 142 ? -10.438 -10.883 -0.361 1 92.44 142 GLU B N 1
ATOM 3952 C CA . GLU B 1 142 ? -10.945 -10.539 0.963 1 92.44 142 GLU B CA 1
ATOM 3953 C C . GLU B 1 142 ? -12.062 -11.484 1.394 1 92.44 142 GLU B C 1
ATOM 3955 O O . GLU B 1 142 ? -12.156 -11.852 2.566 1 92.44 142 GLU B O 1
ATOM 3960 N N . ARG B 1 143 ? -12.922 -11.945 0.472 1 91.25 143 ARG B N 1
ATOM 3961 C CA . ARG B 1 143 ? -14.102 -12.742 0.777 1 91.25 143 ARG B CA 1
ATOM 3962 C C . ARG B 1 143 ? -13.773 -14.227 0.782 1 91.25 143 ARG B C 1
ATOM 3964 O O . ARG B 1 143 ? -14.602 -15.055 1.167 1 91.25 143 ARG B O 1
ATOM 3971 N N . GLY B 1 144 ? -12.625 -14.547 0.267 1 93.25 144 GLY B N 1
ATOM 3972 C CA . GLY B 1 144 ? -12.211 -15.945 0.271 1 93.25 144 GLY B CA 1
ATOM 3973 C C . GLY B 1 144 ? -12.938 -16.781 -0.756 1 93.25 144 GLY B C 1
ATOM 3974 O O . GLY B 1 144 ? -13.109 -18 -0.565 1 93.25 144 GLY B O 1
ATOM 3975 N N . LEU B 1 145 ? -13.43 -16.188 -1.777 1 92.75 145 LEU B N 1
ATOM 3976 C CA . LEU B 1 145 ? -14.172 -16.906 -2.809 1 92.75 145 LEU B CA 1
ATOM 3977 C C . LEU B 1 145 ? -13.281 -17.938 -3.506 1 92.75 145 LEU B C 1
ATOM 3979 O O . LEU B 1 145 ? -13.672 -19.094 -3.674 1 92.75 145 LEU B O 1
ATOM 3983 N N . MET B 1 146 ? -12.109 -17.531 -3.875 1 94 146 MET B N 1
ATOM 3984 C CA . MET B 1 146 ? -11.18 -18.422 -4.578 1 94 146 MET B CA 1
ATOM 3985 C C . MET B 1 146 ? -10.781 -19.594 -3.697 1 94 146 MET B C 1
ATOM 3987 O O . MET B 1 146 ? -10.719 -20.734 -4.168 1 94 146 MET B O 1
ATOM 3991 N N . LYS B 1 147 ? -10.516 -19.297 -2.459 1 92.94 147 LYS B N 1
ATOM 3992 C CA . LYS B 1 147 ? -10.133 -20.328 -1.501 1 92.94 147 LYS B CA 1
ATOM 3993 C C . LYS B 1 147 ? -11.25 -21.359 -1.312 1 92.94 147 LYS B C 1
ATOM 3995 O O . LYS B 1 147 ? -11.008 -22.562 -1.296 1 92.94 147 LYS B O 1
ATOM 4000 N N . SER B 1 148 ? -12.461 -20.875 -1.196 1 92.56 148 SER B N 1
ATOM 4001 C CA . SER B 1 148 ? -13.617 -21.734 -0.996 1 92.56 148 SER B CA 1
ATOM 4002 C C . SER B 1 148 ? -13.891 -22.594 -2.229 1 92.56 148 SER B C 1
ATOM 4004 O O . SER B 1 148 ? -14.523 -23.641 -2.135 1 92.56 148 SER B O 1
ATOM 4006 N N . HIS B 1 149 ? -13.492 -22.141 -3.355 1 93.69 149 HIS B N 1
ATOM 4007 C CA . HIS B 1 149 ? -13.695 -22.875 -4.605 1 93.69 149 HIS B CA 1
ATOM 4008 C C . HIS B 1 149 ? -12.383 -23.406 -5.152 1 93.69 149 HIS B C 1
ATOM 4010 O O . HIS B 1 149 ? -12.148 -23.375 -6.363 1 93.69 149 HIS B O 1
ATOM 4016 N N . LYS B 1 150 ? -11.547 -23.812 -4.234 1 92.5 150 LYS B N 1
ATOM 4017 C CA . LYS B 1 150 ? -10.211 -24.297 -4.586 1 92.5 150 LYS B CA 1
ATOM 4018 C C . LYS B 1 150 ? -10.289 -25.469 -5.57 1 92.5 150 LYS B C 1
ATOM 4020 O O . LYS B 1 150 ? -9.508 -25.531 -6.516 1 92.5 150 LYS B O 1
ATOM 4025 N N . ILE B 1 151 ? -11.195 -26.422 -5.359 1 91.75 151 ILE B N 1
ATOM 4026 C CA . ILE B 1 151 ? -11.328 -27.609 -6.207 1 91.75 151 ILE B CA 1
ATOM 4027 C C . ILE B 1 151 ? -11.68 -27.188 -7.629 1 91.75 151 ILE B C 1
ATOM 4029 O O . ILE B 1 151 ? -11.094 -27.672 -8.594 1 91.75 151 ILE B O 1
ATOM 4033 N N . GLU B 1 152 ? -12.625 -26.25 -7.688 1 92.81 152 GLU B N 1
ATOM 4034 C CA . GLU B 1 152 ? -13.008 -25.734 -9 1 92.81 152 GLU B CA 1
ATOM 4035 C C . GLU B 1 152 ? -11.828 -25.047 -9.688 1 92.81 152 GLU B C 1
ATOM 4037 O O . GLU B 1 152 ? -11.672 -25.141 -10.906 1 92.81 152 GLU B O 1
ATOM 4042 N N . LEU B 1 153 ? -11.055 -24.359 -8.938 1 94.44 153 LEU B N 1
ATOM 4043 C CA . LEU B 1 153 ? -9.867 -23.703 -9.492 1 94.44 153 LEU B CA 1
ATOM 4044 C C . LEU B 1 153 ? -8.891 -24.734 -10.047 1 94.44 153 LEU B C 1
ATOM 4046 O O . LEU B 1 153 ? -8.406 -24.594 -11.172 1 94.44 153 LEU B O 1
ATOM 4050 N N . ILE B 1 154 ? -8.617 -25.75 -9.273 1 92.88 154 ILE B N 1
ATOM 4051 C CA . ILE B 1 154 ? -7.672 -26.781 -9.672 1 92.88 154 ILE B CA 1
ATOM 4052 C C . ILE B 1 154 ? -8.164 -27.469 -10.945 1 92.88 154 ILE B C 1
ATOM 4054 O O . ILE B 1 154 ? -7.387 -27.703 -11.875 1 92.88 154 ILE B O 1
ATOM 4058 N N . GLU B 1 155 ? -9.438 -27.75 -10.977 1 93.12 155 GLU B N 1
ATOM 4059 C CA . GLU B 1 155 ? -10.031 -28.359 -12.172 1 93.12 155 GLU B CA 1
ATOM 4060 C C . GLU B 1 155 ? -9.883 -27.438 -13.383 1 93.12 155 GLU B C 1
ATOM 4062 O O . GLU B 1 155 ? -9.562 -27.891 -14.484 1 93.12 155 GLU B O 1
ATOM 4067 N N . TYR B 1 156 ? -10.125 -26.219 -13.164 1 94.62 156 TYR B N 1
ATOM 4068 C CA . TYR B 1 156 ? -9.984 -25.234 -14.234 1 94.62 156 TYR B CA 1
ATOM 4069 C C . TYR B 1 156 ? -8.555 -25.188 -14.758 1 94.62 156 TYR B C 1
ATOM 4071 O O . TYR B 1 156 ? -8.336 -25.234 -15.969 1 94.62 156 TYR B O 1
ATOM 4079 N N . LEU B 1 157 ? -7.605 -25.109 -13.891 1 94.19 157 LEU B N 1
ATOM 4080 C CA . LEU B 1 157 ? -6.199 -25.062 -14.273 1 94.19 157 LEU B CA 1
ATOM 4081 C C . LEU B 1 157 ? -5.809 -26.328 -15.031 1 94.19 157 LEU B C 1
ATOM 4083 O O . LEU B 1 157 ? -5.102 -26.266 -16.031 1 94.19 157 LEU B O 1
ATOM 4087 N N . ALA B 1 158 ? -6.316 -27.453 -14.562 1 91.62 158 ALA B N 1
ATOM 4088 C CA . ALA B 1 158 ? -6.012 -28.734 -15.172 1 91.62 158 ALA B CA 1
ATOM 4089 C C . ALA B 1 158 ? -6.574 -28.812 -16.594 1 91.62 158 ALA B C 1
ATOM 4091 O O . ALA B 1 158 ? -6.086 -29.594 -17.422 1 91.62 158 ALA B O 1
ATOM 4092 N N . SER B 1 159 ? -7.59 -28.031 -16.828 1 92.75 159 SER B N 1
ATOM 4093 C CA . SER B 1 159 ? -8.25 -28.078 -18.125 1 92.75 159 SER B CA 1
ATOM 4094 C C . SER B 1 159 ? -7.543 -27.172 -19.125 1 92.75 159 SER B C 1
ATOM 4096 O O . SER B 1 159 ? -7.867 -27.172 -20.328 1 92.75 159 SER B O 1
ATOM 4098 N N . LEU B 1 160 ? -6.641 -26.406 -18.688 1 91.31 160 LEU B N 1
ATOM 4099 C CA . LEU B 1 160 ? -5.91 -25.516 -19.578 1 91.31 160 LEU B CA 1
ATOM 4100 C C . LEU B 1 160 ? -5.016 -26.312 -20.531 1 91.31 160 LEU B C 1
ATOM 4102 O O . LEU B 1 160 ? -4.418 -27.312 -20.125 1 91.31 160 LEU B O 1
ATOM 4106 N N . PRO B 1 161 ? -4.844 -25.859 -21.75 1 87.44 161 PRO B N 1
ATOM 4107 C CA . PRO B 1 161 ? -4 -26.547 -22.719 1 87.44 161 PRO B CA 1
ATOM 4108 C C . PRO B 1 161 ? -2.572 -26.766 -22.219 1 87.44 161 PRO B C 1
ATOM 4110 O O . PRO B 1 161 ? -1.981 -27.828 -22.469 1 87.44 161 PRO B O 1
ATOM 4113 N N . ALA B 1 162 ? -2.055 -25.844 -21.562 1 86.62 162 ALA B N 1
ATOM 4114 C CA . ALA B 1 162 ? -0.686 -25.938 -21.062 1 86.62 162 ALA B CA 1
ATOM 4115 C C . ALA B 1 162 ? -0.535 -27.125 -20.109 1 86.62 162 ALA B C 1
ATOM 4117 O O . ALA B 1 162 ? 0.528 -27.75 -20.047 1 86.62 162 ALA B O 1
ATOM 4118 N N . PHE B 1 163 ? -1.561 -27.516 -19.406 1 87.88 163 PHE B N 1
ATOM 4119 C CA . PHE B 1 163 ? -1.507 -28.578 -18.422 1 87.88 163 PHE B CA 1
ATOM 4120 C C . PHE B 1 163 ? -1.871 -29.922 -19.047 1 87.88 163 PHE B C 1
ATOM 4122 O O . PHE B 1 163 ? -1.542 -30.984 -18.5 1 87.88 163 PHE B O 1
ATOM 4129 N N . ILE B 1 164 ? -2.5 -29.859 -20.156 1 85.75 164 ILE B N 1
ATOM 4130 C CA . ILE B 1 164 ? -2.924 -31.094 -20.812 1 85.75 164 ILE B CA 1
ATOM 4131 C C . ILE B 1 164 ? -1.845 -31.547 -21.797 1 85.75 164 ILE B C 1
ATOM 4133 O O . ILE B 1 164 ? -1.361 -32.688 -21.719 1 85.75 164 ILE B O 1
ATOM 4137 N N . GLU B 1 165 ? -1.503 -30.594 -22.734 1 87.81 165 GLU B N 1
ATOM 4138 C CA . GLU B 1 165 ? -0.609 -30.984 -23.828 1 87.81 165 GLU B CA 1
ATOM 4139 C C . GLU B 1 165 ? 0.658 -30.125 -23.812 1 87.81 165 GLU B C 1
ATOM 4141 O O . GLU B 1 165 ? 1.573 -30.359 -24.609 1 87.81 165 GLU B O 1
ATOM 4146 N N . GLY B 1 166 ? 0.709 -29.312 -22.875 1 83.88 166 GLY B N 1
ATOM 4147 C CA . GLY B 1 166 ? 1.831 -28.391 -22.922 1 83.88 166 GLY B CA 1
ATOM 4148 C C . GLY B 1 166 ? 1.633 -27.25 -23.906 1 83.88 166 GLY B C 1
ATOM 4149 O O . GLY B 1 166 ? 0.592 -27.172 -24.562 1 83.88 166 GLY B O 1
ATOM 4150 N N . ASN B 1 167 ? 2.506 -26.297 -23.781 1 81.69 167 ASN B N 1
ATOM 4151 C CA . ASN B 1 167 ? 2.523 -25.188 -24.734 1 81.69 167 ASN B CA 1
ATOM 4152 C C . ASN B 1 167 ? 3.936 -24.922 -25.25 1 81.69 167 ASN B C 1
ATOM 4154 O O . ASN B 1 167 ? 4.805 -25.781 -25.188 1 81.69 167 ASN B O 1
ATOM 4158 N N . GLU B 1 168 ? 4.094 -23.859 -25.906 1 80.25 168 GLU B N 1
ATOM 4159 C CA . GLU B 1 168 ? 5.367 -23.516 -26.547 1 80.25 168 GLU B CA 1
ATOM 4160 C C . GLU B 1 168 ? 6.48 -23.391 -25.516 1 80.25 168 GLU B C 1
ATOM 4162 O O . GLU B 1 168 ? 7.66 -23.562 -25.844 1 80.25 168 GLU B O 1
ATOM 4167 N N . HIS B 1 169 ? 6.098 -23.25 -24.297 1 84.62 169 HIS B N 1
ATOM 4168 C CA . HIS B 1 169 ? 7.125 -22.938 -23.312 1 84.62 169 HIS B CA 1
ATOM 4169 C C . HIS B 1 169 ? 7.137 -23.984 -22.188 1 84.62 169 HIS B C 1
ATOM 4171 O O . HIS B 1 169 ? 8.156 -24.172 -21.516 1 84.62 169 HIS B O 1
ATOM 4177 N N . ILE B 1 170 ? 6.055 -24.672 -22 1 86.5 170 ILE B N 1
ATOM 4178 C CA . ILE B 1 170 ? 5.895 -25.656 -20.922 1 86.5 170 ILE B CA 1
ATOM 4179 C C . ILE B 1 170 ? 5.574 -27.031 -21.531 1 86.5 170 ILE B C 1
ATOM 4181 O O . ILE B 1 170 ? 4.562 -27.188 -22.203 1 86.5 170 ILE B O 1
ATOM 4185 N N . SER B 1 171 ? 6.422 -27.938 -21.203 1 85.94 171 SER B N 1
ATOM 4186 C CA . SER B 1 171 ? 6.25 -29.25 -21.797 1 85.94 171 SER B CA 1
ATOM 4187 C C . SER B 1 171 ? 5.297 -30.125 -20.984 1 85.94 171 SER B C 1
ATOM 4189 O O . SER B 1 171 ? 4.605 -30.984 -21.531 1 85.94 171 SER B O 1
ATOM 4191 N N . TRP B 1 172 ? 5.379 -29.812 -19.703 1 84.62 172 TRP B N 1
ATOM 4192 C CA . TRP B 1 172 ? 4.582 -30.625 -18.781 1 84.62 172 TRP B CA 1
ATOM 4193 C C . TRP B 1 172 ? 4.289 -29.859 -17.5 1 84.62 172 TRP B C 1
ATOM 4195 O O . TRP B 1 172 ? 5.125 -29.094 -17.016 1 84.62 172 TRP B O 1
ATOM 4205 N N . ALA B 1 173 ? 3.047 -30.125 -17.031 1 87 173 ALA B N 1
ATOM 4206 C CA . ALA B 1 173 ? 2.672 -29.562 -15.742 1 87 173 ALA B CA 1
ATOM 4207 C C . ALA B 1 173 ? 1.691 -30.469 -15.008 1 87 173 ALA B C 1
ATOM 4209 O O . ALA B 1 173 ? 0.817 -31.078 -15.625 1 87 173 ALA B O 1
ATOM 4210 N N . SER B 1 174 ? 1.913 -30.609 -13.719 1 87.12 174 SER B N 1
ATOM 4211 C CA . SER B 1 174 ? 1.05 -31.438 -12.883 1 87.12 174 SER B CA 1
ATOM 4212 C C . SER B 1 174 ? 0.752 -30.75 -11.555 1 87.12 174 SER B C 1
ATOM 4214 O O . SER B 1 174 ? 1.64 -30.141 -10.945 1 87.12 174 SER B O 1
ATOM 4216 N N . ILE B 1 175 ? -0.418 -30.828 -11.172 1 87.38 175 ILE B N 1
ATOM 4217 C CA . ILE B 1 175 ? -0.853 -30.203 -9.922 1 87.38 175 ILE B CA 1
ATOM 4218 C C . ILE B 1 175 ? -0.814 -31.219 -8.789 1 87.38 175 ILE B C 1
ATOM 4220 O O . ILE B 1 175 ? -1.362 -32.312 -8.922 1 87.38 175 ILE B O 1
ATOM 4224 N N . GLU B 1 176 ? -0.072 -30.906 -7.742 1 80.88 176 GLU B N 1
ATOM 4225 C CA . GLU B 1 176 ? -0.035 -31.719 -6.535 1 80.88 176 GLU B CA 1
ATOM 4226 C C . GLU B 1 176 ? -0.717 -31.016 -5.367 1 80.88 176 GLU B C 1
ATOM 4228 O O . GLU B 1 176 ? -0.22 -30 -4.875 1 80.88 176 GLU B O 1
ATOM 4233 N N . PRO B 1 177 ? -1.864 -31.547 -5.074 1 68.19 177 PRO B N 1
ATOM 4234 C CA . PRO B 1 177 ? -2.523 -30.906 -3.936 1 68.19 177 PRO B CA 1
ATOM 4235 C C . PRO B 1 177 ? -1.8 -31.156 -2.615 1 68.19 177 PRO B C 1
ATOM 4237 O O . PRO B 1 177 ? -1.34 -32.281 -2.365 1 68.19 177 PRO B O 1
ATOM 4240 N N . LYS B 1 178 ? -0.99 -30.328 -2.148 1 63.56 178 LYS B N 1
ATOM 4241 C CA . LYS B 1 178 ? -0.511 -30.562 -0.787 1 63.56 178 LYS B CA 1
ATOM 4242 C C . LYS B 1 178 ? -1.591 -30.219 0.239 1 63.56 178 LYS B C 1
ATOM 4244 O O . LYS B 1 178 ? -2.162 -29.125 0.211 1 63.56 178 LYS B O 1
ATOM 4249 N N . LEU B 1 179 ? -2.33 -31.359 0.662 1 50.94 179 LEU B N 1
ATOM 4250 C CA . LEU B 1 179 ? -3.273 -31.172 1.759 1 50.94 179 LEU B CA 1
ATOM 4251 C C . LEU B 1 179 ? -2.551 -30.703 3.021 1 50.94 179 LEU B C 1
ATOM 4253 O O . LEU B 1 179 ? -1.816 -31.484 3.639 1 50.94 179 LEU B O 1
ATOM 4257 N N . THR B 1 180 ? -1.904 -29.688 2.867 1 51.16 180 THR B N 1
ATOM 4258 C CA . THR B 1 180 ? -1.377 -29.328 4.176 1 51.16 180 THR B CA 1
ATOM 4259 C C . THR B 1 180 ? -2.49 -29.297 5.219 1 51.16 180 THR B C 1
ATOM 4261 O O . THR B 1 180 ? -3.66 -29.094 4.883 1 51.16 180 THR B O 1
ATOM 4264 N N . ASP B 1 181 ? -2.279 -29.828 6.438 1 44.47 181 ASP B N 1
ATOM 4265 C CA . ASP B 1 181 ? -3.131 -29.906 7.621 1 44.47 181 ASP B CA 1
ATOM 4266 C C . ASP B 1 181 ? -4.117 -28.734 7.668 1 44.47 181 ASP B C 1
ATOM 4268 O O . ASP B 1 181 ? -3.787 -27.625 7.266 1 44.47 181 ASP B O 1
ATOM 4272 N N . GLU B 1 182 ? -5.516 -29.141 7.684 1 43.16 182 GLU B N 1
ATOM 4273 C CA . GLU B 1 182 ? -6.773 -28.438 7.945 1 43.16 182 GLU B CA 1
ATOM 4274 C C . GLU B 1 182 ? -6.547 -27.203 8.805 1 43.16 182 GLU B C 1
ATOM 4276 O O . GLU B 1 182 ? -7.465 -26.391 9 1 43.16 182 GLU B O 1
ATOM 4281 N N . VAL B 1 183 ? -5.734 -27.453 9.781 1 43.31 183 VAL B N 1
ATOM 4282 C CA . VAL B 1 183 ? -5.836 -26.359 10.742 1 43.31 183 VAL B CA 1
ATOM 4283 C C . VAL B 1 183 ? -5.855 -25.016 10.008 1 43.31 183 VAL B C 1
ATOM 4285 O O . VAL B 1 183 ? -6.223 -23.984 10.578 1 43.31 183 VAL B O 1
ATOM 4288 N N . GLN B 1 184 ? -5.145 -24.891 8.672 1 52.56 184 GLN B N 1
ATOM 4289 C CA . GLN B 1 184 ? -4.477 -23.641 8.336 1 52.56 184 GLN B CA 1
ATOM 4290 C C . GLN B 1 184 ? -5.344 -22.781 7.418 1 52.56 184 GLN B C 1
ATOM 4292 O O . GLN B 1 184 ? -5.969 -23.281 6.484 1 52.56 184 GLN B O 1
ATOM 4297 N N . ILE B 1 185 ? -5.91 -21.766 7.977 1 63.16 185 ILE B N 1
ATOM 4298 C CA . ILE B 1 185 ? -6.52 -20.594 7.367 1 63.16 185 ILE B CA 1
ATOM 4299 C C . ILE B 1 185 ? -5.934 -20.359 5.977 1 63.16 185 ILE B C 1
ATOM 4301 O O . ILE B 1 185 ? -6.594 -19.797 5.102 1 63.16 185 ILE B O 1
ATOM 4305 N N . LEU B 1 186 ? -4.953 -21.125 5.723 1 75.62 186 LEU B N 1
ATOM 4306 C CA . LEU B 1 186 ? -4.25 -20.984 4.453 1 75.62 186 LEU B CA 1
ATOM 4307 C C . LEU B 1 186 ? -4.48 -22.188 3.561 1 75.62 186 LEU B C 1
ATOM 4309 O O . LEU B 1 186 ? -4.383 -23.328 4.02 1 75.62 186 LEU B O 1
ATOM 4313 N N . SER B 1 187 ? -4.988 -22.094 2.352 1 84.12 187 SER B N 1
ATOM 4314 C CA . SER B 1 187 ? -5.078 -23.141 1.346 1 84.12 187 SER B CA 1
ATOM 4315 C C . SER B 1 187 ? -3.875 -23.125 0.407 1 84.12 187 SER B C 1
ATOM 4317 O O . SER B 1 187 ? -3.596 -22.094 -0.222 1 84.12 187 SER B O 1
ATOM 4319 N N . LYS B 1 188 ? -3.17 -24.25 0.398 1 89.06 188 LYS B N 1
ATOM 4320 C CA . LYS B 1 188 ? -1.92 -24.312 -0.355 1 89.06 188 LYS B CA 1
ATOM 4321 C C . LYS B 1 188 ? -1.888 -25.531 -1.273 1 89.06 188 LYS B C 1
ATOM 4323 O O . LYS B 1 188 ? -2.406 -26.594 -0.922 1 89.06 188 LYS B O 1
ATOM 4328 N N . PHE B 1 189 ? -1.355 -25.422 -2.477 1 87.38 189 PHE B N 1
ATOM 4329 C CA . PHE B 1 189 ? -1.03 -26.531 -3.359 1 87.38 189 PHE B CA 1
ATOM 4330 C C . PHE B 1 189 ? 0.168 -26.188 -4.238 1 87.38 189 PHE B C 1
ATOM 4332 O O . PHE B 1 189 ? 0.616 -25.047 -4.27 1 87.38 189 PHE B O 1
ATOM 4339 N N . GLU B 1 190 ? 0.747 -27.219 -4.797 1 91.5 190 GLU B N 1
ATOM 4340 C CA . GLU B 1 190 ? 1.948 -27.031 -5.605 1 91.5 190 GLU B CA 1
ATOM 4341 C C . GLU B 1 190 ? 1.74 -27.562 -7.023 1 91.5 190 GLU B C 1
ATOM 4343 O O . GLU B 1 190 ? 0.905 -28.438 -7.254 1 91.5 190 GLU B O 1
ATOM 4348 N N . ILE B 1 191 ? 2.406 -26.984 -7.895 1 91.19 191 ILE B N 1
ATOM 4349 C CA . ILE B 1 191 ? 2.4 -27.391 -9.297 1 91.19 191 ILE B CA 1
ATOM 4350 C C . ILE B 1 191 ? 3.826 -27.703 -9.75 1 91.19 191 ILE B C 1
ATOM 4352 O O . ILE B 1 191 ? 4.719 -26.859 -9.625 1 91.19 191 ILE B O 1
ATOM 4356 N N . ALA B 1 192 ? 3.986 -28.844 -10.203 1 91.62 192 ALA B N 1
ATOM 4357 C CA . ALA B 1 192 ? 5.242 -29.234 -10.844 1 91.62 192 ALA B CA 1
ATOM 4358 C C . ALA B 1 192 ? 5.164 -29.062 -12.352 1 91.62 192 ALA B C 1
ATOM 4360 O O . ALA B 1 192 ? 4.141 -29.359 -12.969 1 91.62 192 ALA B O 1
ATOM 4361 N N . TYR B 1 193 ? 6.207 -28.531 -12.922 1 90.69 193 TYR B N 1
ATOM 4362 C CA . TYR B 1 193 ? 6.176 -28.297 -14.359 1 90.69 193 TYR B CA 1
ATOM 4363 C C . TYR B 1 193 ? 7.578 -28.344 -14.945 1 90.69 193 TYR B C 1
ATOM 4365 O O . TYR B 1 193 ? 8.57 -28.328 -14.211 1 90.69 193 TYR B O 1
ATOM 4373 N N . ARG B 1 194 ? 7.66 -28.469 -16.266 1 90.12 194 ARG B N 1
ATOM 4374 C CA . ARG B 1 194 ? 8.922 -28.484 -17 1 90.12 194 ARG B CA 1
ATOM 4375 C C . ARG B 1 194 ? 8.914 -27.453 -18.125 1 90.12 194 ARG B C 1
ATOM 4377 O O . ARG B 1 194 ? 7.945 -27.375 -18.891 1 90.12 194 ARG B O 1
ATOM 4384 N N . LEU B 1 195 ? 9.953 -26.734 -18.172 1 87.81 195 LEU B N 1
ATOM 4385 C CA . LEU B 1 195 ? 10.102 -25.719 -19.219 1 87.81 195 LEU B CA 1
ATOM 4386 C C . LEU B 1 195 ? 10.812 -26.312 -20.438 1 87.81 195 LEU B C 1
ATOM 4388 O O . LEU B 1 195 ? 11.711 -27.141 -20.297 1 87.81 195 LEU B O 1
ATOM 4392 N N . ILE B 1 196 ? 10.445 -25.828 -21.594 1 85 196 ILE B N 1
ATOM 4393 C CA . ILE B 1 196 ? 11.148 -26.188 -22.812 1 85 196 ILE B CA 1
ATOM 4394 C C . ILE B 1 196 ? 12.391 -25.297 -22.969 1 85 196 ILE B C 1
ATOM 4396 O O . ILE B 1 196 ? 12.289 -24.078 -22.953 1 85 196 ILE B O 1
ATOM 4400 N N . PRO B 1 197 ? 13.523 -25.969 -23.016 1 78.44 197 PRO B N 1
ATOM 4401 C CA . PRO B 1 197 ? 14.75 -25.188 -23.156 1 78.44 197 PRO B CA 1
ATOM 4402 C C . PRO B 1 197 ? 14.781 -24.391 -24.453 1 78.44 197 PRO B C 1
ATOM 4404 O O . PRO B 1 197 ? 14.25 -24.828 -25.469 1 78.44 197 PRO B O 1
ATOM 4407 N N . LYS B 1 198 ? 15.117 -23.062 -24.375 1 67.44 198 LYS B N 1
ATOM 4408 C CA . LYS B 1 198 ? 15.242 -22.266 -25.594 1 67.44 198 LYS B CA 1
ATOM 4409 C C . LYS B 1 198 ? 16.484 -22.672 -26.406 1 67.44 198 LYS B C 1
ATOM 4411 O O . LYS B 1 198 ? 17.547 -22.922 -25.828 1 67.44 198 LYS B O 1
ATOM 4416 N N . ALA B 1 199 ? 16.422 -23.156 -27.578 1 53.38 199 ALA B N 1
ATOM 4417 C CA . ALA B 1 199 ? 17.531 -23.484 -28.484 1 53.38 199 ALA B CA 1
ATOM 4418 C C . ALA B 1 199 ? 18.516 -22.328 -28.594 1 53.38 199 ALA B C 1
ATOM 4420 O O . ALA B 1 199 ? 18.109 -21.188 -28.812 1 53.38 199 ALA B O 1
ATOM 4421 N N . SER B 1 200 ? 19.625 -22.281 -27.812 1 46.81 200 SER B N 1
ATOM 4422 C CA . SER B 1 200 ? 20.719 -21.375 -28.156 1 46.81 200 SER B CA 1
ATOM 4423 C C . SER B 1 200 ? 20.938 -21.328 -29.672 1 46.81 200 SER B C 1
ATOM 4425 O O . SER B 1 200 ? 20.922 -22.359 -30.328 1 46.81 200 SER B O 1
ATOM 4427 N N . SER B 1 201 ? 20.609 -20.375 -30.359 1 38.5 201 SER B N 1
ATOM 4428 C CA . SER B 1 201 ? 21.141 -20.266 -31.719 1 38.5 201 SER B CA 1
ATOM 4429 C C . SER B 1 201 ? 22.625 -20.609 -31.766 1 38.5 201 SER B C 1
ATOM 4431 O O . SER B 1 201 ? 23.438 -19.938 -31.141 1 38.5 201 SER B O 1
ATOM 4433 N N . SER B 1 202 ? 23.094 -21.828 -31.875 1 35.78 202 SER B N 1
ATOM 4434 C CA . SER B 1 202 ? 24.422 -22.25 -32.312 1 35.78 202 SER B CA 1
ATOM 4435 C C . SER B 1 202 ? 24.875 -21.453 -33.562 1 35.78 202 SER B C 1
ATOM 4437 O O . SER B 1 202 ? 24.328 -21.625 -34.656 1 35.78 202 SER B O 1
ATOM 4439 N N . SER B 1 203 ? 25.156 -20.172 -33.438 1 33.47 203 SER B N 1
ATOM 4440 C CA . SER B 1 203 ? 26.078 -19.719 -34.5 1 33.47 203 SER B CA 1
ATOM 4441 C C . SER B 1 203 ? 27.328 -20.578 -34.531 1 33.47 203 SER B C 1
ATOM 4443 O O . SER B 1 203 ? 27.969 -20.812 -33.5 1 33.47 203 SER B O 1
ATOM 4445 N N . SER B 1 204 ? 27.5 -21.453 -35.469 1 31.05 204 SER B N 1
ATOM 4446 C CA . SER B 1 204 ? 28.562 -22.297 -36 1 31.05 204 SER B CA 1
ATOM 4447 C C . SER B 1 204 ? 29.891 -21.547 -36.062 1 31.05 204 SER B C 1
ATOM 4449 O O . SER B 1 204 ? 30.828 -22.016 -36.719 1 31.05 204 SER B O 1
ATOM 4451 N N . SER B 1 205 ? 30.016 -20.234 -35.781 1 31.66 205 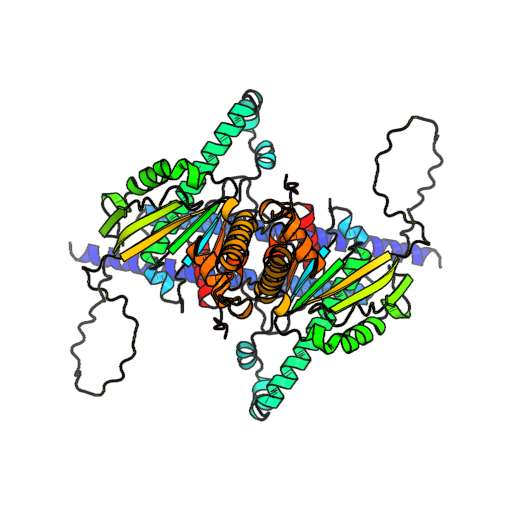SER B N 1
ATOM 4452 C CA . SER B 1 205 ? 31.344 -19.938 -36.281 1 31.66 205 SER B CA 1
ATOM 4453 C C . SER B 1 205 ? 32.406 -20.688 -35.469 1 31.66 205 SER B C 1
ATOM 4455 O O . SER B 1 205 ? 32.406 -20.688 -34.25 1 31.66 205 SER B O 1
ATOM 4457 N N . LYS B 1 206 ? 33.188 -21.625 -35.969 1 28.61 206 LYS B N 1
ATOM 4458 C CA . LYS B 1 206 ? 34.375 -22.438 -35.75 1 28.61 206 LYS B CA 1
ATOM 4459 C C . LYS B 1 206 ? 35.531 -21.594 -35.188 1 28.61 206 LYS B C 1
ATOM 4461 O O . LYS B 1 206 ? 36.688 -22.031 -35.188 1 28.61 206 LYS B O 1
ATOM 4466 N N . THR B 1 207 ? 35.406 -20.25 -35.125 1 28.61 207 THR B N 1
ATOM 4467 C CA . THR B 1 207 ? 36.781 -19.812 -34.969 1 28.61 207 THR B CA 1
ATOM 4468 C C . THR B 1 207 ? 37.406 -20.391 -33.719 1 28.61 207 THR B C 1
ATOM 4470 O O . THR B 1 207 ? 36.688 -20.766 -32.781 1 28.61 207 THR B O 1
ATOM 4473 N N . GLN B 1 208 ? 38.781 -20.047 -33.5 1 28.67 208 GLN B N 1
ATOM 4474 C CA . GLN B 1 208 ? 39.969 -20.453 -32.75 1 28.67 208 GLN B CA 1
ATOM 4475 C C . GLN B 1 208 ? 39.781 -20.266 -31.25 1 28.67 208 GLN B C 1
ATOM 4477 O O . GLN B 1 208 ? 39.594 -19.141 -30.781 1 28.67 208 GLN B O 1
ATOM 4482 N N . ALA B 1 209 ? 39.219 -21.281 -30.469 1 24.88 209 ALA B N 1
ATOM 4483 C CA . ALA B 1 209 ? 38.938 -21.516 -29.047 1 24.88 209 ALA B CA 1
ATOM 4484 C C . ALA B 1 209 ? 40.156 -21.25 -28.188 1 24.88 209 ALA B C 1
ATOM 4486 O O . ALA B 1 209 ? 40.281 -21.781 -27.078 1 24.88 209 ALA B O 1
ATOM 4487 N N . LYS B 1 210 ? 41.156 -20.578 -28.688 1 23.03 210 LYS B N 1
ATOM 4488 C CA . LYS B 1 210 ? 42.188 -20.953 -27.719 1 23.03 210 LYS B CA 1
ATOM 4489 C C . LYS B 1 210 ? 41.844 -20.391 -26.344 1 23.03 210 LYS B C 1
ATOM 4491 O O . LYS B 1 210 ? 42.125 -21.047 -25.328 1 23.03 210 LYS B O 1
ATOM 4496 N N . ALA B 1 211 ? 41.656 -19.047 -26.203 1 22.53 211 ALA B N 1
ATOM 4497 C CA . ALA B 1 211 ? 42.469 -18.609 -25.062 1 22.53 211 ALA B CA 1
ATOM 4498 C C . ALA B 1 211 ? 41.75 -18.891 -23.75 1 22.53 211 ALA B C 1
ATOM 4500 O O . ALA B 1 211 ? 40.562 -19.188 -23.734 1 22.53 211 ALA B O 1
ATOM 4501 N N . ASN B 1 212 ? 41.781 -17.766 -22.766 1 23.02 212 ASN B N 1
ATOM 4502 C CA . ASN B 1 212 ? 42.156 -17.703 -21.359 1 23.02 212 ASN B CA 1
ATOM 4503 C C . ASN B 1 212 ? 41 -18.125 -20.453 1 23.02 212 ASN B C 1
ATOM 4505 O O . ASN B 1 212 ? 39.844 -18.125 -20.875 1 23.02 212 ASN B O 1
ATOM 4509 N N . ASN B 1 213 ? 41.156 -17.953 -19.047 1 22.77 213 ASN B N 1
ATOM 4510 C CA . ASN B 1 213 ? 40.938 -18.531 -17.719 1 22.77 213 ASN B CA 1
ATOM 4511 C C . ASN B 1 213 ? 39.5 -18.328 -17.266 1 22.77 213 ASN B C 1
ATOM 4513 O O . ASN B 1 213 ? 38.75 -17.531 -17.844 1 22.77 213 ASN B O 1
ATOM 4517 N N . LEU B 1 214 ? 39.25 -18.203 -15.812 1 21.19 214 LEU B N 1
ATOM 4518 C CA . LEU B 1 214 ? 38.594 -18.812 -14.656 1 21.19 214 LEU B CA 1
ATOM 4519 C C . LEU B 1 214 ? 37.344 -18.016 -14.266 1 21.19 214 LEU B C 1
ATOM 4521 O O . LEU B 1 214 ? 36.688 -18.328 -13.258 1 21.19 214 LEU B O 1
ATOM 4525 N N . MET B 1 215 ? 37.156 -16.75 -14.633 1 25.41 215 MET B N 1
ATOM 4526 C CA . MET B 1 215 ? 36.344 -16.109 -13.594 1 25.41 215 MET B CA 1
ATOM 4527 C C . MET B 1 215 ? 34.938 -16.719 -13.555 1 25.41 215 MET B C 1
ATOM 4529 O O . MET B 1 215 ? 34.25 -16.812 -14.586 1 25.41 215 MET B O 1
ATOM 4533 N N . THR B 1 216 ? 34.562 -17.5 -12.477 1 26.31 216 THR B N 1
ATOM 4534 C CA . THR B 1 216 ? 33.406 -18.234 -12.023 1 26.31 216 THR B CA 1
ATOM 4535 C C . THR B 1 216 ? 32.188 -17.297 -11.867 1 26.31 216 THR B C 1
ATOM 4537 O O . THR B 1 216 ? 32.125 -16.562 -10.891 1 26.31 216 THR B O 1
ATOM 4540 N N . ALA B 1 217 ? 31.906 -16.484 -12.734 1 28.61 217 ALA B N 1
ATOM 4541 C CA . ALA B 1 217 ? 30.656 -15.758 -12.523 1 28.61 217 ALA B CA 1
ATOM 4542 C C . ALA B 1 217 ? 29.5 -16.719 -12.219 1 28.61 217 ALA B C 1
ATOM 4544 O O . ALA B 1 217 ? 29.234 -17.641 -13 1 28.61 217 ALA B O 1
ATOM 4545 N N . SER B 1 218 ? 29.281 -16.984 -10.914 1 29.28 218 SER B N 1
ATOM 4546 C CA . SER B 1 218 ? 28.109 -17.672 -10.367 1 29.28 218 SER B CA 1
ATOM 4547 C C . SER B 1 218 ? 26.828 -17.203 -11.047 1 29.28 218 SER B C 1
ATOM 4549 O O . SER B 1 218 ? 26.312 -16.125 -10.734 1 29.28 218 SER B O 1
ATOM 4551 N N . SER B 1 219 ? 26.734 -17.078 -12.312 1 30.45 219 SER B N 1
ATOM 4552 C CA . SER B 1 219 ? 25.422 -17.016 -12.953 1 30.45 219 SER B CA 1
ATOM 4553 C C . SER B 1 219 ? 24.469 -18.047 -12.367 1 30.45 219 SER B C 1
ATOM 4555 O O . SER B 1 219 ? 24.766 -19.25 -12.359 1 30.45 219 SER B O 1
ATOM 4557 N N . SER B 1 220 ? 23.938 -17.844 -11.188 1 33.94 220 SER B N 1
ATOM 4558 C CA . SER B 1 220 ? 22.812 -18.719 -10.859 1 33.94 220 SER B CA 1
ATOM 4559 C C . SER B 1 220 ? 22.094 -19.203 -12.109 1 33.94 220 SER B C 1
ATOM 4561 O O . SER B 1 220 ? 21.375 -18.453 -12.758 1 33.94 220 SER B O 1
ATOM 4563 N N . LEU B 1 221 ? 22.656 -19.797 -13.008 1 31.86 221 LEU B N 1
ATOM 4564 C CA . LEU B 1 221 ? 22.188 -20.609 -14.117 1 31.86 221 LEU B CA 1
ATOM 4565 C C . LEU B 1 221 ? 20.922 -21.375 -13.727 1 31.86 221 LEU B C 1
ATOM 4567 O O . LEU B 1 221 ? 20.906 -22.078 -12.711 1 31.86 221 LEU B O 1
ATOM 4571 N N . LEU B 1 222 ? 19.688 -20.812 -13.93 1 39.31 222 LEU B N 1
ATOM 4572 C CA . LEU B 1 222 ? 18.594 -21.766 -14.164 1 39.31 222 LEU B CA 1
ATOM 4573 C C . LEU B 1 222 ? 19.141 -23.094 -14.672 1 39.31 222 LEU B C 1
ATOM 4575 O O . LEU B 1 222 ? 19.812 -23.141 -15.711 1 39.31 222 LEU B O 1
ATOM 4579 N N . ASN B 1 223 ? 19.875 -23.812 -13.867 1 36.47 223 ASN B N 1
ATOM 4580 C CA . ASN B 1 223 ? 20.219 -25.172 -14.266 1 36.47 223 ASN B CA 1
ATOM 4581 C C . ASN B 1 223 ? 19.234 -25.719 -15.297 1 36.47 223 ASN B C 1
ATOM 4583 O O . ASN B 1 223 ? 18.109 -26.062 -14.945 1 36.47 223 ASN B O 1
ATOM 4587 N N . ASN B 1 224 ? 19.141 -25.172 -16.469 1 40.22 224 ASN B N 1
ATOM 4588 C CA . ASN B 1 224 ? 18.516 -25.734 -17.656 1 40.22 224 ASN B CA 1
ATOM 4589 C C . ASN B 1 224 ? 18.781 -27.234 -17.781 1 40.22 224 ASN B C 1
ATOM 4591 O O . ASN B 1 224 ? 19.391 -27.688 -18.75 1 40.22 224 ASN B O 1
ATOM 4595 N N . ASN B 1 225 ? 19.062 -27.891 -16.734 1 43.69 225 ASN B N 1
ATOM 4596 C CA . ASN B 1 225 ? 18.984 -29.328 -17 1 43.69 225 ASN B CA 1
ATOM 4597 C C . ASN B 1 225 ? 17.609 -29.719 -17.516 1 43.69 225 ASN B C 1
ATOM 4599 O O . ASN B 1 225 ? 16.609 -29.547 -16.812 1 43.69 225 ASN B O 1
ATOM 4603 N N . PRO B 1 226 ? 17.453 -29.891 -18.781 1 51.69 226 PRO B N 1
ATOM 4604 C CA . PRO B 1 226 ? 16.203 -30.25 -19.422 1 51.69 226 PRO B CA 1
ATOM 4605 C C . PRO B 1 226 ? 15.312 -31.141 -18.547 1 51.69 226 PRO B C 1
ATOM 4607 O O . PRO B 1 226 ? 14.086 -31.109 -18.672 1 51.69 226 PRO B O 1
ATOM 4610 N N . ASN B 1 227 ? 15.992 -31.922 -17.625 1 55.59 227 ASN B N 1
ATOM 4611 C CA . ASN B 1 227 ? 15.242 -32.938 -16.859 1 55.59 227 ASN B CA 1
ATOM 4612 C C . ASN B 1 227 ? 14.805 -32.375 -15.508 1 55.59 227 ASN B C 1
ATOM 4614 O O . ASN B 1 227 ? 14.211 -33.125 -14.711 1 55.59 227 ASN B O 1
ATOM 4618 N N . HIS B 1 228 ? 15.094 -31.062 -15.227 1 68.75 228 HIS B N 1
ATOM 4619 C CA . HIS B 1 228 ? 14.773 -30.656 -13.859 1 68.75 228 HIS B CA 1
ATOM 4620 C C . HIS B 1 228 ? 13.383 -30.047 -13.781 1 68.75 228 HIS B C 1
ATOM 4622 O O . HIS B 1 228 ? 13.039 -29.172 -14.586 1 68.75 228 HIS B O 1
ATOM 4628 N N . SER B 1 229 ? 12.516 -30.688 -13.039 1 82.56 229 SER B N 1
ATOM 4629 C CA . SER B 1 229 ? 11.148 -30.234 -12.789 1 82.56 229 SER B CA 1
ATOM 4630 C C . SER B 1 229 ? 11.141 -29.016 -11.867 1 82.56 229 SER B C 1
ATOM 4632 O O . SER B 1 229 ? 11.914 -28.938 -10.914 1 82.56 229 SER B O 1
ATOM 4634 N N . ASN B 1 230 ? 10.5 -27.969 -12.336 1 90.81 230 ASN B N 1
ATOM 4635 C CA . ASN B 1 230 ? 10.281 -26.766 -11.523 1 90.81 230 ASN B CA 1
ATOM 4636 C C . ASN B 1 230 ? 9.031 -26.891 -10.664 1 90.81 230 ASN B C 1
ATOM 4638 O O . ASN B 1 230 ? 8.141 -27.688 -10.961 1 90.81 230 ASN B O 1
ATOM 4642 N N . LEU B 1 231 ? 9.109 -26.203 -9.539 1 93.69 231 LEU B N 1
ATOM 4643 C CA . LEU B 1 231 ? 7.977 -26.219 -8.617 1 93.69 231 LEU B CA 1
ATOM 4644 C C . LEU B 1 231 ? 7.496 -24.812 -8.32 1 93.69 231 LEU B C 1
ATOM 4646 O O . LEU B 1 231 ? 8.312 -23.906 -8.094 1 93.69 231 LEU B O 1
ATOM 4650 N N . ILE B 1 232 ? 6.203 -24.609 -8.398 1 95.31 232 ILE B N 1
ATOM 4651 C CA . ILE B 1 232 ? 5.613 -23.344 -7.973 1 95.31 232 ILE B CA 1
ATOM 4652 C C . ILE B 1 232 ? 4.547 -23.609 -6.91 1 95.31 232 ILE B C 1
ATOM 4654 O O . ILE B 1 232 ? 3.697 -24.484 -7.074 1 95.31 232 ILE B O 1
ATOM 4658 N N . THR B 1 233 ? 4.66 -22.891 -5.828 1 95.31 233 THR B N 1
ATOM 4659 C CA . THR B 1 233 ? 3.719 -23.031 -4.723 1 95.31 233 THR B CA 1
ATOM 4660 C C . THR B 1 233 ? 2.604 -21.984 -4.828 1 95.31 233 THR B C 1
ATOM 4662 O O . THR B 1 233 ? 2.867 -20.812 -5.055 1 95.31 233 THR B O 1
ATOM 4665 N N . ILE B 1 234 ? 1.391 -22.422 -4.664 1 96 234 ILE B N 1
ATOM 4666 C CA . ILE B 1 234 ? 0.234 -21.531 -4.723 1 96 234 ILE B CA 1
ATOM 4667 C C . ILE B 1 234 ? -0.421 -21.453 -3.346 1 96 234 ILE B C 1
ATOM 4669 O O . ILE B 1 234 ? -0.746 -22.469 -2.74 1 96 234 ILE B O 1
ATOM 4673 N N . ASN B 1 235 ? -0.571 -20.219 -2.873 1 95 235 ASN B N 1
ATOM 4674 C CA . ASN B 1 235 ? -1.293 -19.953 -1.632 1 95 235 ASN B CA 1
ATOM 4675 C C . ASN B 1 235 ? -2.586 -19.188 -1.889 1 95 235 ASN B C 1
ATOM 4677 O O . ASN B 1 235 ? -2.582 -18.172 -2.576 1 95 235 ASN B O 1
ATOM 4681 N N . LEU B 1 236 ? -3.668 -19.75 -1.431 1 95.94 236 LEU B N 1
ATOM 4682 C CA . LEU B 1 236 ? -4.938 -19.031 -1.438 1 95.94 236 LEU B CA 1
ATOM 4683 C C . LEU B 1 236 ? -5.301 -18.562 -0.035 1 95.94 236 LEU B C 1
ATOM 4685 O O . LEU B 1 236 ? -5.488 -19.375 0.873 1 95.94 236 LEU B O 1
ATOM 4689 N N . ILE B 1 237 ? -5.395 -17.172 0.126 1 95.12 237 ILE B N 1
ATOM 4690 C CA . ILE B 1 237 ? -5.637 -16.656 1.465 1 95.12 237 ILE B CA 1
ATOM 4691 C C . ILE B 1 237 ? -6.766 -15.625 1.42 1 95.12 237 ILE B C 1
ATOM 4693 O O . ILE B 1 237 ? -7.16 -15.172 0.342 1 95.12 237 ILE B O 1
ATOM 4697 N N . ASP B 1 238 ? -7.297 -15.344 2.59 1 94.88 238 ASP B N 1
ATOM 4698 C CA . ASP B 1 238 ? -8.391 -14.383 2.738 1 94.88 238 ASP B CA 1
ATOM 4699 C C . ASP B 1 238 ? -8.148 -13.469 3.936 1 94.88 238 ASP B C 1
ATOM 4701 O O . ASP B 1 238 ? -7.035 -13.391 4.453 1 94.88 238 ASP B O 1
ATOM 4705 N N 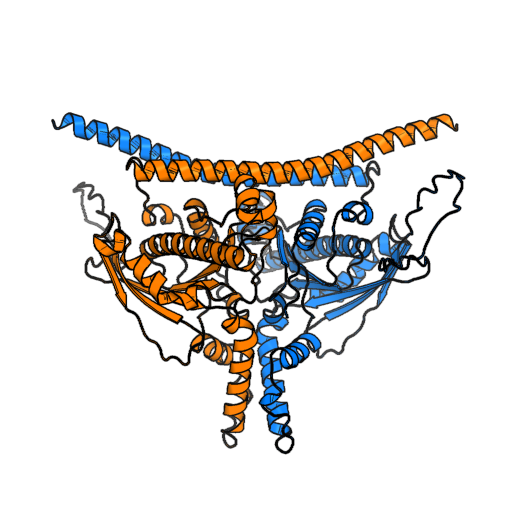. ARG B 1 239 ? -9.141 -12.727 4.344 1 92.69 239 ARG B N 1
ATOM 4706 C CA . ARG B 1 239 ? -9.008 -11.688 5.355 1 92.69 239 ARG B CA 1
ATOM 4707 C C . ARG B 1 239 ? -8.633 -12.281 6.707 1 92.69 239 ARG B C 1
ATOM 4709 O O . ARG B 1 239 ? -8.102 -11.586 7.578 1 92.69 239 ARG B O 1
ATOM 4716 N N . HIS B 1 240 ? -8.875 -13.492 6.914 1 92.31 240 HIS B N 1
ATOM 4717 C CA . HIS B 1 240 ? -8.594 -14.133 8.195 1 92.31 240 HIS B CA 1
ATOM 4718 C C . HIS B 1 240 ? -7.09 -14.242 8.43 1 92.31 240 HIS B C 1
ATOM 4720 O O . HIS B 1 240 ? -6.648 -14.469 9.555 1 92.31 240 HIS B O 1
ATOM 4726 N N . GLN B 1 241 ? -6.316 -14.047 7.391 1 92.19 241 GLN B N 1
ATOM 4727 C CA . GLN B 1 241 ? -4.863 -14.102 7.512 1 92.19 241 GLN B CA 1
ATOM 4728 C C . GLN B 1 241 ? -4.289 -12.727 7.867 1 92.19 241 GLN B C 1
ATOM 4730 O O . GLN B 1 241 ? -3.072 -12.578 7.988 1 92.19 241 GLN B O 1
ATOM 4735 N N . GLY B 1 242 ? -5.133 -11.766 8.047 1 92.44 242 GLY B N 1
ATOM 4736 C CA . GLY B 1 242 ? -4.703 -10.414 8.391 1 92.44 242 GLY B CA 1
ATOM 4737 C C . GLY B 1 242 ? -4.586 -10.188 9.883 1 92.44 242 GLY B C 1
ATOM 4738 O O . GLY B 1 242 ? -3.836 -10.898 10.562 1 92.44 242 GLY B O 1
ATOM 4739 N N . HIS B 1 243 ? -5.336 -9.25 10.43 1 93.31 243 HIS B N 1
ATOM 4740 C CA . HIS B 1 243 ? -5.289 -8.883 11.844 1 93.31 243 HIS B CA 1
ATOM 4741 C C . HIS B 1 243 ? -5.621 -10.078 12.734 1 93.31 243 HIS B C 1
ATOM 4743 O O . HIS B 1 243 ? -4.988 -10.281 13.773 1 93.31 243 HIS B O 1
ATOM 4749 N N . GLU B 1 244 ? -6.598 -10.859 12.312 1 92.62 244 GLU B N 1
ATOM 4750 C CA . GLU B 1 244 ? -7.012 -12.016 13.102 1 92.62 244 GLU B CA 1
ATOM 4751 C C . GLU B 1 244 ? -5.855 -12.992 13.297 1 92.62 244 GLU B C 1
ATOM 4753 O O . GLU B 1 244 ? -5.684 -13.547 14.383 1 92.62 244 GLU B O 1
ATOM 4758 N N . HIS B 1 245 ? -5.164 -13.211 12.266 1 93.19 245 HIS B N 1
ATOM 4759 C CA . HIS B 1 245 ? -4.02 -14.109 12.352 1 93.19 245 HIS B CA 1
ATOM 4760 C C . HIS B 1 245 ? -2.969 -13.578 13.32 1 93.19 245 HIS B C 1
ATOM 4762 O O . HIS B 1 245 ? -2.393 -14.344 14.102 1 93.19 245 HIS B O 1
ATOM 4768 N N . LEU B 1 246 ? -2.666 -12.305 13.312 1 92.88 246 LEU B N 1
ATOM 4769 C CA . LEU B 1 246 ? -1.694 -11.703 14.211 1 92.88 246 LEU B CA 1
ATOM 4770 C C . LEU B 1 246 ? -2.123 -11.875 15.664 1 92.88 246 LEU B C 1
ATOM 4772 O O . LEU B 1 246 ? -1.291 -12.133 16.547 1 92.88 246 LEU B O 1
ATOM 4776 N N . VAL B 1 247 ? -3.371 -11.727 15.883 1 92.38 247 VAL B N 1
ATOM 4777 C CA . VAL B 1 247 ? -3.906 -11.914 17.219 1 92.38 247 VAL B CA 1
ATOM 4778 C C . VAL B 1 247 ? -3.713 -13.367 17.656 1 92.38 247 VAL B C 1
ATOM 4780 O O . VAL B 1 247 ? -3.312 -13.633 18.797 1 92.38 247 VAL B O 1
ATOM 4783 N N . LYS B 1 248 ? -4.02 -14.297 16.766 1 91.69 248 LYS B N 1
ATOM 4784 C CA . LYS B 1 248 ? -3.842 -15.719 17.078 1 91.69 248 LYS B CA 1
ATOM 4785 C C . LYS B 1 248 ? -2.389 -16.031 17.422 1 91.69 248 LYS B C 1
ATOM 4787 O O . LYS B 1 248 ? -2.115 -16.781 18.359 1 91.69 248 LYS B O 1
ATOM 4792 N N . VAL B 1 249 ? -1.481 -15.469 16.656 1 91.62 249 VAL B N 1
ATOM 4793 C CA . VAL B 1 249 ? -0.061 -15.68 16.906 1 91.62 249 VAL B CA 1
ATOM 4794 C C . VAL B 1 249 ? 0.312 -15.109 18.281 1 91.62 249 VAL B C 1
ATOM 4796 O O . VAL B 1 249 ? 1.067 -15.719 19.031 1 91.62 249 VAL B O 1
ATOM 4799 N N . THR B 1 250 ? -0.145 -13.914 18.562 1 90.44 250 THR B N 1
ATOM 4800 C CA . THR B 1 250 ? 0.126 -13.281 19.859 1 90.44 250 THR B CA 1
ATOM 4801 C C . THR B 1 250 ? -0.378 -14.148 21 1 90.44 250 THR B C 1
ATOM 4803 O O . THR B 1 250 ? 0.332 -14.359 21.984 1 90.44 250 THR B O 1
ATOM 4806 N N . LYS B 1 251 ? -1.583 -14.648 20.844 1 88.56 251 LYS B N 1
ATOM 4807 C CA . LYS B 1 251 ? -2.148 -15.523 21.859 1 88.56 251 LYS B CA 1
ATOM 4808 C C . LYS B 1 251 ? -1.288 -16.781 22.047 1 88.56 251 LYS B C 1
ATOM 4810 O O . LYS B 1 251 ? -1.043 -17.203 23.172 1 88.56 251 LYS B O 1
ATOM 4815 N N . ALA B 1 252 ? -0.891 -17.344 20.969 1 87.88 252 ALA B N 1
ATOM 4816 C CA . ALA B 1 252 ? -0.036 -18.531 21.031 1 87.88 252 ALA B CA 1
ATOM 4817 C C . ALA B 1 252 ? 1.275 -18.219 21.75 1 87.88 252 ALA B C 1
ATOM 4819 O O . ALA B 1 252 ? 1.771 -19.031 22.516 1 87.88 252 ALA B O 1
ATOM 4820 N N . LEU B 1 253 ? 1.834 -17.062 21.453 1 85.75 253 LEU B N 1
ATOM 4821 C CA . LEU B 1 253 ? 3.084 -16.656 22.078 1 85.75 253 LEU B CA 1
ATOM 4822 C C . LEU B 1 253 ? 2.895 -16.469 23.594 1 85.75 253 LEU B C 1
ATOM 4824 O O . LEU B 1 253 ? 3.746 -16.875 24.375 1 85.75 253 LEU B O 1
ATOM 4828 N N . VAL B 1 254 ? 1.812 -15.867 23.938 1 83.69 254 VAL B N 1
ATOM 4829 C CA . VAL B 1 254 ? 1.495 -15.664 25.359 1 83.69 254 VAL B CA 1
ATOM 4830 C C . VAL B 1 254 ? 1.384 -17.016 26.062 1 83.69 254 VAL B C 1
ATOM 4832 O O . VAL B 1 254 ? 1.911 -17.203 27.156 1 83.69 254 VAL B O 1
ATOM 4835 N N . GLU B 1 255 ? 0.756 -17.938 25.406 1 82.88 255 GLU B N 1
ATOM 4836 C CA . GLU B 1 255 ? 0.576 -19.281 25.953 1 82.88 255 GLU B CA 1
ATOM 4837 C C . GLU B 1 255 ? 1.915 -19.984 26.125 1 82.88 255 GLU B C 1
ATOM 4839 O O . GLU B 1 255 ? 2.16 -20.625 27.156 1 82.88 255 GLU B O 1
ATOM 4844 N N . ILE B 1 256 ? 2.732 -19.891 25.203 1 81.19 256 ILE B N 1
ATOM 4845 C CA . ILE B 1 256 ? 4.031 -20.547 25.234 1 81.19 256 ILE B CA 1
ATOM 4846 C C . ILE B 1 256 ? 4.883 -19.984 26.359 1 81.19 256 ILE B C 1
ATOM 4848 O O . ILE B 1 256 ? 5.531 -20.719 27.094 1 81.19 256 ILE B O 1
ATOM 4852 N N . VAL B 1 257 ? 4.852 -18.672 26.484 1 78.31 257 VAL B N 1
ATOM 4853 C CA . VAL B 1 257 ? 5.664 -18 27.5 1 78.31 257 VAL B CA 1
ATOM 4854 C C . VAL B 1 257 ? 5.113 -18.312 28.891 1 78.31 257 VAL B C 1
ATOM 4856 O O . VAL B 1 257 ? 5.879 -18.5 29.844 1 78.31 257 VAL B O 1
ATOM 4859 N N . THR B 1 258 ? 3.836 -18.406 29.031 1 75.25 258 THR B N 1
ATOM 4860 C CA . THR B 1 258 ? 3.201 -18.688 30.312 1 75.25 258 THR B CA 1
ATOM 4861 C C . THR B 1 258 ? 3.455 -20.125 30.75 1 75.25 258 THR B C 1
ATOM 4863 O O . THR B 1 258 ? 3.607 -20.406 31.938 1 75.25 258 THR B O 1
ATOM 4866 N N . LEU B 1 259 ? 3.391 -21.047 29.797 1 74.25 259 LEU B N 1
ATOM 4867 C CA . LEU B 1 259 ? 3.615 -22.453 30.109 1 74.25 259 LEU B CA 1
ATOM 4868 C C . LEU B 1 259 ? 5.078 -22.703 30.453 1 74.25 259 LEU B C 1
ATOM 4870 O O . LEU B 1 259 ? 5.391 -23.609 31.234 1 74.25 259 LEU B O 1
ATOM 4874 N N . ASN B 1 260 ? 6.066 -22.141 29.766 1 65.44 260 ASN B N 1
ATOM 4875 C CA . ASN B 1 260 ? 7.484 -22.328 30.047 1 65.44 260 ASN B CA 1
ATOM 4876 C C . ASN B 1 260 ? 7.926 -21.516 31.266 1 65.44 260 ASN B C 1
ATOM 4878 O O . ASN B 1 260 ? 8.773 -20.641 31.141 1 65.44 260 ASN B O 1
ATOM 4882 N N . LYS B 1 261 ? 7.414 -21.328 32.375 1 56.25 261 LYS B N 1
ATOM 4883 C CA . LYS B 1 261 ? 7.711 -20.578 33.594 1 56.25 261 LYS B CA 1
ATOM 4884 C C . LYS B 1 261 ? 9.195 -20.641 33.938 1 56.25 261 LYS B C 1
ATOM 4886 O O . LYS B 1 261 ? 9.734 -19.734 34.562 1 56.25 261 LYS B O 1
ATOM 4891 N N . GLN B 1 262 ? 10.008 -21.797 34.125 1 48.03 262 GLN B N 1
ATOM 4892 C CA . GLN B 1 262 ? 11.352 -21.844 34.688 1 48.03 262 GLN B CA 1
ATOM 4893 C C . GLN B 1 262 ? 12.359 -21.156 33.781 1 48.03 262 GLN B C 1
ATOM 4895 O O . GLN B 1 262 ? 13.477 -20.844 34.188 1 48.03 262 GLN B O 1
ATOM 4900 N N . THR B 1 263 ? 12.586 -21.312 32.5 1 45.5 263 THR B N 1
ATOM 4901 C CA . THR B 1 263 ? 13.695 -20.844 31.703 1 45.5 263 THR B CA 1
ATOM 4902 C C . THR B 1 263 ? 13.438 -19.422 31.219 1 45.5 263 THR B C 1
ATOM 4904 O O . THR B 1 263 ? 12.305 -19.062 30.875 1 45.5 263 THR B O 1
ATOM 4907 N N . LYS B 1 264 ? 14.328 -18.312 31.547 1 44.84 264 LYS B N 1
ATOM 4908 C CA . LYS B 1 264 ? 14.641 -16.953 31.109 1 44.84 264 LYS B CA 1
ATOM 4909 C C . LYS B 1 264 ? 14.523 -16.828 29.594 1 44.84 264 LYS B C 1
ATOM 4911 O O . LYS B 1 264 ? 14.961 -15.844 29.016 1 44.84 264 LYS B O 1
ATOM 4916 N N . LEU B 1 265 ? 14.805 -17.859 28.812 1 50.41 265 LEU B N 1
ATOM 4917 C CA . LEU B 1 265 ? 14.75 -17.922 27.359 1 50.41 265 LEU B CA 1
ATOM 4918 C C . LEU B 1 265 ? 13.891 -16.797 26.797 1 50.41 265 LEU B C 1
ATOM 4920 O O . LEU B 1 265 ? 13.633 -16.75 25.594 1 50.41 265 LEU B O 1
ATOM 4924 N N . ASN B 1 266 ? 12.805 -16.047 27.781 1 58.75 266 ASN B N 1
ATOM 4925 C CA . ASN B 1 266 ? 11.422 -15.766 28.141 1 58.75 266 ASN B CA 1
ATOM 4926 C C . ASN B 1 266 ? 10.883 -14.539 27.422 1 58.75 266 ASN B C 1
ATOM 4928 O O . ASN B 1 266 ? 10.781 -14.539 26.188 1 58.75 266 ASN B O 1
ATOM 4932 N N . LEU B 1 267 ? 10.703 -13.422 27.688 1 72.81 267 LEU B N 1
ATOM 4933 C CA . LEU B 1 267 ? 10.32 -12.164 27.047 1 72.81 267 LEU B CA 1
ATOM 4934 C C . LEU B 1 267 ? 11.461 -11.617 26.203 1 72.81 267 LEU B C 1
ATOM 4936 O O . LEU B 1 267 ? 11.227 -10.992 25.172 1 72.81 267 LEU B O 1
ATOM 4940 N N . ASP B 1 268 ? 12.719 -11.977 26.406 1 76.19 268 ASP B N 1
ATOM 4941 C CA . ASP B 1 268 ? 13.883 -11.398 25.75 1 76.19 268 ASP B CA 1
ATOM 4942 C C . ASP B 1 268 ? 14.117 -12.047 24.391 1 76.19 268 ASP B C 1
ATOM 4944 O O . ASP B 1 268 ? 14.812 -11.484 23.547 1 76.19 268 ASP B O 1
ATOM 4948 N N . ASP B 1 269 ? 13.594 -13.156 24.234 1 82.5 269 ASP B N 1
ATOM 4949 C CA . ASP B 1 269 ? 13.758 -13.859 22.969 1 82.5 269 ASP B CA 1
ATOM 4950 C C . ASP B 1 269 ? 12.789 -13.328 21.906 1 82.5 269 ASP B C 1
ATOM 4952 O O . ASP B 1 269 ? 12.945 -13.609 20.719 1 82.5 269 ASP B O 1
ATOM 4956 N N . LEU B 1 270 ? 11.906 -12.578 22.406 1 86.75 270 LEU B N 1
ATOM 4957 C CA . LEU B 1 270 ? 10.914 -12.023 21.484 1 86.75 270 LEU B CA 1
ATOM 4958 C C . LEU B 1 270 ? 11.461 -10.781 20.781 1 86.75 270 LEU B C 1
ATOM 4960 O O . LEU B 1 270 ? 11.75 -9.773 21.438 1 86.75 270 LEU B O 1
ATOM 4964 N N . ASN B 1 271 ? 11.758 -10.922 19.547 1 91.31 271 ASN B N 1
ATOM 4965 C CA . ASN B 1 271 ? 12.211 -9.828 18.688 1 91.31 271 ASN B CA 1
ATOM 4966 C C . ASN B 1 271 ? 11.57 -9.898 17.297 1 91.31 271 ASN B C 1
ATOM 4968 O O . ASN B 1 271 ? 10.75 -10.781 17.047 1 91.31 271 ASN B O 1
ATOM 4972 N N . VAL B 1 272 ? 11.922 -9 16.5 1 93 272 VAL B N 1
ATOM 4973 C CA . VAL B 1 272 ? 11.305 -8.898 15.18 1 93 272 VAL B CA 1
ATOM 4974 C C . VAL B 1 272 ? 11.562 -10.172 14.391 1 93 272 VAL B C 1
ATOM 4976 O O . VAL B 1 272 ? 10.656 -10.703 13.734 1 93 272 VAL B O 1
ATOM 4979 N N . GLN B 1 273 ? 12.695 -10.672 14.516 1 92.56 273 GLN B N 1
ATOM 4980 C CA . GLN B 1 273 ? 13.07 -11.875 13.773 1 92.56 273 GLN B CA 1
ATOM 4981 C C . GLN B 1 273 ? 12.297 -13.094 14.266 1 92.56 273 GLN B C 1
ATOM 4983 O O . GLN B 1 273 ? 11.695 -13.812 13.469 1 92.56 273 GLN B O 1
ATOM 4988 N N . SER B 1 274 ? 12.305 -13.32 15.555 1 91.12 274 SER B N 1
ATOM 4989 C CA . SER B 1 274 ? 11.656 -14.5 16.125 1 91.12 274 SER B CA 1
ATOM 4990 C C . SER B 1 274 ? 10.148 -14.445 15.906 1 91.12 274 SER B C 1
ATOM 4992 O O . SER B 1 274 ? 9.539 -15.445 15.523 1 91.12 274 SER B O 1
ATOM 4994 N N . ILE B 1 275 ? 9.594 -13.359 16.172 1 92.06 275 ILE B N 1
ATOM 4995 C CA . ILE B 1 275 ? 8.148 -13.195 16 1 92.06 275 ILE B CA 1
ATOM 4996 C C . ILE B 1 275 ? 7.797 -13.297 14.516 1 92.06 275 ILE B C 1
ATOM 4998 O O . ILE B 1 275 ? 6.805 -13.93 14.148 1 92.06 275 ILE B O 1
ATOM 5002 N N . GLY B 1 276 ? 8.602 -12.609 13.672 1 92.69 276 GLY B N 1
ATOM 5003 C CA . GLY B 1 276 ? 8.391 -12.703 12.234 1 92.69 276 GLY B CA 1
ATOM 5004 C C . GLY B 1 276 ? 8.406 -14.133 11.719 1 92.69 276 GLY B C 1
ATOM 5005 O O . GLY B 1 276 ? 7.578 -14.508 10.891 1 92.69 276 GLY B O 1
ATOM 5006 N N . LYS B 1 277 ? 9.336 -14.898 12.211 1 92 277 LYS B N 1
ATOM 5007 C CA . LYS B 1 277 ? 9.422 -16.297 11.828 1 92 277 LYS B CA 1
ATOM 5008 C C . LYS B 1 277 ? 8.141 -17.047 12.203 1 92 277 LYS B C 1
ATOM 5010 O O . LYS B 1 277 ? 7.633 -17.859 11.414 1 92 277 LYS B O 1
ATOM 5015 N N . LYS B 1 278 ? 7.684 -16.781 13.344 1 90.38 278 LYS B N 1
ATOM 5016 C CA . LYS B 1 278 ? 6.453 -17.438 13.781 1 90.38 278 LYS B CA 1
ATOM 5017 C C . LYS B 1 278 ? 5.27 -17.031 12.914 1 90.38 278 LYS B C 1
ATOM 5019 O O . LYS B 1 278 ? 4.461 -17.875 12.523 1 90.38 278 LYS B O 1
ATOM 5024 N N . ILE B 1 279 ? 5.16 -15.781 12.633 1 92.56 279 ILE B N 1
ATOM 5025 C CA . ILE B 1 279 ? 4.074 -15.266 11.805 1 92.56 279 ILE B CA 1
ATOM 5026 C C . ILE B 1 279 ? 4.148 -15.898 10.414 1 92.56 279 ILE B C 1
ATOM 5028 O O . ILE B 1 279 ? 3.152 -16.422 9.906 1 92.56 279 ILE B O 1
ATOM 5032 N N . CYS B 1 280 ? 5.312 -15.93 9.82 1 90.75 280 CYS B N 1
ATOM 5033 C CA . CYS B 1 280 ? 5.484 -16.391 8.445 1 90.75 280 CYS B CA 1
ATOM 5034 C C . CYS B 1 280 ? 5.348 -17.906 8.359 1 90.75 280 CYS B C 1
ATOM 5036 O O . CYS B 1 280 ? 4.906 -18.438 7.336 1 90.75 280 CYS B O 1
ATOM 5038 N N . SER B 1 281 ? 5.68 -18.609 9.398 1 89.06 281 SER B N 1
ATOM 5039 C CA . SER B 1 281 ? 5.562 -20.062 9.398 1 89.06 281 SER B CA 1
ATOM 5040 C C . SER B 1 281 ? 4.105 -20.516 9.461 1 89.06 281 SER B C 1
ATOM 5042 O O . SER B 1 281 ? 3.766 -21.609 9.039 1 89.06 281 SER B O 1
ATOM 5044 N N . THR B 1 282 ? 3.262 -19.688 9.984 1 89.06 282 THR B N 1
ATOM 5045 C CA . THR B 1 282 ? 1.853 -20.031 10.125 1 89.06 282 THR B CA 1
ATOM 5046 C C . THR B 1 282 ? 1.01 -19.297 9.078 1 89.06 282 THR B C 1
ATOM 5048 O O . THR B 1 282 ? -0.221 -19.312 9.148 1 89.06 282 THR B O 1
ATOM 5051 N N . SER B 1 283 ? 1.599 -18.641 8.227 1 90.5 283 SER B N 1
ATOM 5052 C CA . SER B 1 283 ? 0.969 -17.922 7.113 1 90.5 283 SER B CA 1
ATOM 5053 C C . SER B 1 283 ? 1.866 -17.922 5.879 1 90.5 283 SER B C 1
ATOM 5055 O O . SER B 1 283 ? 2.521 -18.922 5.578 1 90.5 283 SER B O 1
ATOM 5057 N N . ILE B 1 284 ? 1.859 -16.906 5.172 1 92.69 284 ILE B N 1
ATOM 5058 C CA . ILE B 1 284 ? 2.695 -16.797 3.982 1 92.69 284 ILE B CA 1
ATOM 5059 C C . ILE B 1 284 ? 3.979 -16.047 4.32 1 92.69 284 ILE B C 1
ATOM 5061 O O . ILE B 1 284 ? 4.027 -15.297 5.301 1 92.69 284 ILE B O 1
ATOM 5065 N N . GLY B 1 285 ? 5.016 -16.359 3.578 1 92.94 285 GLY B N 1
ATOM 5066 C CA . GLY B 1 285 ? 6.219 -15.547 3.674 1 92.94 285 GLY B CA 1
ATOM 5067 C C . GLY B 1 285 ? 6.027 -14.141 3.158 1 92.94 285 GLY B C 1
ATOM 5068 O O . GLY B 1 285 ? 4.906 -13.734 2.83 1 92.94 285 GLY B O 1
ATOM 5069 N N . LEU B 1 286 ? 7.074 -13.352 3.131 1 93.69 286 LEU B N 1
ATOM 5070 C CA . LEU B 1 286 ? 7.035 -11.977 2.641 1 93.69 286 LEU B CA 1
ATOM 5071 C C . LEU B 1 286 ? 7.062 -11.945 1.117 1 93.69 286 LEU B C 1
ATOM 5073 O O . LEU B 1 286 ? 8.016 -12.422 0.498 1 93.69 286 LEU B O 1
ATOM 5077 N N . PRO B 1 287 ? 6.066 -11.391 0.501 1 96.44 287 PRO B N 1
ATOM 5078 C CA . PRO B 1 287 ? 6.137 -11.242 -0.955 1 96.44 287 PRO B CA 1
ATOM 5079 C C . PRO B 1 287 ? 7.176 -10.211 -1.393 1 96.44 287 PRO B C 1
ATOM 5081 O O . PRO B 1 287 ? 7.375 -9.203 -0.711 1 96.44 287 PRO B O 1
ATOM 5084 N N . ASP B 1 288 ? 7.766 -10.539 -2.523 1 95.25 288 ASP B N 1
ATOM 5085 C CA . ASP B 1 288 ? 8.656 -9.555 -3.135 1 95.25 288 ASP B CA 1
ATOM 5086 C C . ASP B 1 288 ? 7.867 -8.484 -3.879 1 95.25 288 ASP B C 1
ATOM 5088 O O . ASP B 1 288 ? 8.203 -7.301 -3.809 1 95.25 288 ASP B O 1
ATOM 5092 N N . LEU B 1 289 ? 6.922 -8.891 -4.527 1 96.38 289 LEU B N 1
ATOM 5093 C CA . LEU B 1 289 ? 6.078 -8.047 -5.363 1 96.38 289 LEU B CA 1
ATOM 5094 C C . LEU B 1 289 ? 4.602 -8.32 -5.098 1 96.38 289 LEU B C 1
ATOM 5096 O O . LEU B 1 289 ? 4.191 -9.477 -4.969 1 96.38 289 LEU B O 1
ATOM 5100 N N . LEU B 1 290 ? 3.881 -7.277 -4.914 1 97 290 LEU B N 1
ATOM 5101 C CA . LEU B 1 290 ? 2.434 -7.363 -4.754 1 97 290 LEU B CA 1
ATOM 5102 C C . LEU B 1 290 ? 1.716 -6.711 -5.934 1 97 290 LEU B C 1
ATOM 5104 O O . LEU B 1 290 ? 1.936 -5.535 -6.227 1 97 290 LEU B O 1
ATOM 5108 N N . LEU B 1 291 ? 0.951 -7.484 -6.637 1 96.44 291 LEU B N 1
ATOM 5109 C CA . LEU B 1 291 ? 0.128 -7.023 -7.746 1 96.44 291 LEU B CA 1
ATOM 5110 C C . LEU B 1 291 ? -1.315 -6.809 -7.301 1 96.44 291 LEU B C 1
ATOM 5112 O O . LEU B 1 291 ? -2.008 -7.766 -6.949 1 96.44 291 LEU B O 1
ATOM 5116 N N . VAL B 1 292 ? -1.738 -5.594 -7.262 1 95.06 292 VAL B N 1
ATOM 5117 C CA . VAL B 1 292 ? -3.127 -5.297 -6.93 1 95.06 292 VAL B CA 1
ATOM 5118 C C . VAL B 1 292 ? -3.943 -5.145 -8.211 1 95.06 292 VAL B C 1
ATOM 5120 O O . VAL B 1 292 ? -3.672 -4.258 -9.023 1 95.06 292 VAL B O 1
ATOM 5123 N N . LEU B 1 293 ? -4.938 -5.977 -8.391 1 93.44 293 LEU B N 1
ATOM 5124 C CA . LEU B 1 293 ? -5.688 -6.008 -9.641 1 93.44 293 LEU B CA 1
ATOM 5125 C C . LEU B 1 293 ? -6.996 -5.238 -9.508 1 93.44 293 LEU B C 1
ATOM 5127 O O . LEU B 1 293 ? -7.879 -5.633 -8.742 1 93.44 293 LEU B O 1
ATOM 5131 N N . GLY B 1 294 ? -7.008 -4.203 -10.227 1 84.19 294 GLY B N 1
ATOM 5132 C CA . GLY B 1 294 ? -8.266 -3.484 -10.336 1 84.19 294 GLY B CA 1
ATOM 5133 C C . GLY B 1 294 ? -8.477 -2.471 -9.227 1 84.19 294 GLY B C 1
ATOM 5134 O O . GLY B 1 294 ? -7.602 -2.291 -8.375 1 84.19 294 GLY B O 1
ATOM 5135 N N . GLY B 1 295 ? -9.625 -1.741 -9.336 1 79.69 295 GLY B N 1
ATOM 5136 C CA . GLY B 1 295 ? -9.992 -0.74 -8.344 1 79.69 295 GLY B CA 1
ATOM 5137 C C . GLY B 1 295 ? -9.492 0.65 -8.688 1 79.69 295 GLY B C 1
ATOM 5138 O O . GLY B 1 295 ? -8.422 0.801 -9.273 1 79.69 295 GLY B O 1
ATOM 5139 N N . ARG B 1 296 ? -10.234 1.616 -8.336 1 70.62 296 ARG B N 1
ATOM 5140 C CA . ARG B 1 296 ? -9.883 3.012 -8.57 1 70.62 296 ARG B CA 1
ATOM 5141 C C . ARG B 1 296 ? -8.812 3.479 -7.586 1 70.62 296 ARG B C 1
ATOM 5143 O O . ARG B 1 296 ? -8 4.348 -7.91 1 70.62 296 ARG B O 1
ATOM 5150 N N . SER B 1 297 ? -8.961 2.902 -6.414 1 78.38 297 SER B N 1
ATOM 5151 C CA . SER B 1 297 ? -8.016 3.264 -5.367 1 78.38 297 SER B CA 1
ATOM 5152 C C . SER B 1 297 ? -7.316 2.029 -4.805 1 78.38 297 SER B C 1
ATOM 5154 O O . SER B 1 297 ? -7.84 0.917 -4.898 1 78.38 297 SER B O 1
ATOM 5156 N N . LEU B 1 298 ? -6.117 2.275 -4.352 1 89.31 298 LEU B N 1
ATOM 5157 C CA . LEU B 1 298 ? -5.344 1.192 -3.756 1 89.31 298 LEU B CA 1
ATOM 5158 C C . LEU B 1 298 ? -5.723 0.996 -2.291 1 89.31 298 LEU B C 1
ATOM 5160 O O . LEU B 1 298 ? -5.664 1.938 -1.498 1 89.31 298 LEU B O 1
ATOM 5164 N N . ARG B 1 299 ? -6.176 -0.202 -1.996 1 89.06 299 ARG B N 1
ATOM 5165 C CA . ARG B 1 299 ? -6.484 -0.64 -0.64 1 89.06 299 ARG B CA 1
ATOM 5166 C C . ARG B 1 299 ? -6.051 -2.084 -0.416 1 89.06 299 ARG B C 1
ATOM 5168 O O . ARG B 1 299 ? -6.188 -2.926 -1.306 1 89.06 299 ARG B O 1
ATOM 5175 N N . PHE B 1 300 ? -5.664 -2.352 0.727 1 92 300 PHE B N 1
ATOM 5176 C CA . PHE B 1 300 ? -5.168 -3.697 0.984 1 92 300 PHE B CA 1
ATOM 5177 C C . PHE B 1 300 ? -6.281 -4.594 1.513 1 92 300 PHE B C 1
ATOM 5179 O O . PHE B 1 300 ? -6.148 -5.82 1.513 1 92 300 PHE B O 1
ATOM 5186 N N . ARG B 1 301 ? -7.305 -4.105 1.938 1 88.56 301 ARG B N 1
ATOM 5187 C CA . ARG B 1 301 ? -8.539 -4.816 2.27 1 88.56 301 ARG B CA 1
ATOM 5188 C C . ARG B 1 301 ? -8.266 -5.941 3.264 1 88.56 301 ARG B C 1
ATOM 5190 O O . ARG B 1 301 ? -8.781 -7.051 3.107 1 88.56 301 ARG B O 1
ATOM 5197 N N . GLY B 1 302 ? -7.395 -5.719 4.156 1 91.5 302 GLY B N 1
ATOM 5198 C CA . GLY B 1 302 ? -7.152 -6.688 5.211 1 91.5 302 GLY B CA 1
ATOM 5199 C C . GLY B 1 302 ? -6.035 -7.66 4.883 1 91.5 302 GLY B C 1
ATOM 5200 O O . GLY B 1 302 ? -5.828 -8.641 5.602 1 91.5 302 GLY B O 1
ATOM 5201 N N . PHE B 1 303 ? -5.328 -7.48 3.783 1 94.69 303 PHE B N 1
ATOM 5202 C CA . PHE B 1 303 ? -4.16 -8.297 3.473 1 94.69 303 PHE B CA 1
ATOM 5203 C C . PHE B 1 303 ? -3.215 -8.367 4.668 1 94.69 303 PHE B C 1
ATOM 5205 O O . PHE B 1 303 ? -3.117 -7.41 5.441 1 94.69 303 PHE B O 1
ATOM 5212 N N . PRO B 1 304 ? -2.496 -9.484 4.863 1 93.56 304 PRO B N 1
ATOM 5213 C CA . PRO B 1 304 ? -1.59 -9.594 6.008 1 93.56 304 PRO B CA 1
ATOM 5214 C C . PRO B 1 304 ? -0.605 -8.422 6.094 1 93.56 304 PRO B C 1
ATOM 5216 O O . PRO B 1 304 ? 0.274 -8.289 5.242 1 93.56 304 PRO B O 1
ATOM 5219 N N . PRO B 1 305 ? -0.729 -7.664 7.105 1 92.19 305 PRO B N 1
ATOM 5220 C CA . PRO B 1 305 ? 0.043 -6.418 7.145 1 92.19 305 PRO B CA 1
ATOM 5221 C C . PRO B 1 305 ? 1.532 -6.656 7.383 1 92.19 305 PRO B C 1
ATOM 5223 O O . PRO B 1 305 ? 2.371 -5.949 6.82 1 92.19 305 PRO B O 1
ATOM 5226 N N . TRP B 1 306 ? 1.882 -7.609 8.273 1 91.94 306 TRP B N 1
ATOM 5227 C CA . TRP B 1 306 ? 3.279 -7.883 8.594 1 91.94 306 TRP B CA 1
ATOM 5228 C C . TRP B 1 306 ? 4.086 -8.156 7.328 1 91.94 306 TRP B C 1
ATOM 5230 O O . TRP B 1 306 ? 5.25 -7.754 7.227 1 91.94 306 TRP B O 1
ATOM 5240 N N . GLN B 1 307 ? 3.43 -8.75 6.336 1 92.12 307 GLN B N 1
ATOM 5241 C CA . GLN B 1 307 ? 4.082 -9.258 5.133 1 92.12 307 GLN B CA 1
ATOM 5242 C C . GLN B 1 307 ? 4.387 -8.125 4.152 1 92.12 307 GLN B C 1
ATOM 5244 O O . GLN B 1 307 ? 5.133 -8.32 3.191 1 92.12 307 GLN B O 1
ATOM 5249 N N . LEU B 1 308 ? 3.947 -6.941 4.395 1 91.44 308 LEU B N 1
ATOM 5250 C CA . LEU B 1 308 ? 4 -5.867 3.41 1 91.44 308 LEU B CA 1
ATOM 5251 C C . LEU B 1 308 ? 5.234 -5 3.617 1 91.44 308 LEU B C 1
ATOM 5253 O O . LEU B 1 308 ? 5.512 -4.105 2.816 1 91.44 308 LEU B O 1
ATOM 5257 N N . THR B 1 309 ? 6.062 -5.176 4.578 1 85.19 309 THR B N 1
ATOM 5258 C CA . THR B 1 309 ? 7.102 -4.25 5.023 1 85.19 309 THR B CA 1
ATOM 5259 C C . THR B 1 309 ? 8.086 -3.957 3.891 1 85.19 309 THR B C 1
ATOM 5261 O O . THR B 1 309 ? 8.438 -2.799 3.656 1 85.19 309 THR B O 1
ATOM 5264 N N . LEU B 1 310 ? 8.477 -4.906 3.133 1 81.44 310 LEU B N 1
ATOM 5265 C CA . LEU B 1 310 ? 9.484 -4.68 2.105 1 81.44 310 LEU B CA 1
ATOM 5266 C C . LEU B 1 310 ? 8.945 -5.023 0.723 1 81.44 310 LEU B C 1
ATOM 5268 O O . LEU B 1 310 ? 9.711 -5.176 -0.229 1 81.44 310 LEU B O 1
ATOM 5272 N N . THR B 1 311 ? 7.707 -5.129 0.616 1 92.69 311 THR B N 1
ATOM 5273 C CA . THR B 1 311 ? 7.062 -5.543 -0.624 1 92.69 311 THR B CA 1
ATOM 5274 C C . THR B 1 311 ? 6.938 -4.371 -1.589 1 92.69 311 THR B C 1
ATOM 5276 O O . THR B 1 311 ? 6.551 -3.27 -1.19 1 92.69 311 THR B O 1
ATOM 5279 N N . GLU B 1 312 ? 7.379 -4.598 -2.822 1 92.81 312 GLU B N 1
ATOM 5280 C CA . GLU B 1 312 ? 7.074 -3.639 -3.881 1 92.81 312 GLU B CA 1
ATOM 5281 C C . GLU B 1 312 ? 5.648 -3.811 -4.391 1 92.81 312 GLU B C 1
ATOM 5283 O O . GLU B 1 312 ? 5.176 -4.938 -4.559 1 92.81 312 GLU B O 1
ATOM 5288 N N . ILE B 1 313 ? 4.996 -2.691 -4.574 1 94.06 313 ILE B N 1
ATOM 5289 C CA . ILE B 1 313 ? 3.576 -2.787 -4.895 1 94.06 313 ILE B CA 1
ATOM 5290 C C . ILE B 1 313 ? 3.318 -2.191 -6.277 1 94.06 313 ILE B C 1
ATOM 5292 O O . ILE B 1 313 ? 3.801 -1.099 -6.59 1 94.06 313 ILE B O 1
ATOM 5296 N N . TYR B 1 314 ? 2.695 -2.928 -7.121 1 92.62 314 TYR B N 1
ATOM 5297 C CA . TYR B 1 314 ? 2.189 -2.457 -8.406 1 92.62 314 TYR B CA 1
ATOM 5298 C C . TYR B 1 314 ? 0.665 -2.488 -8.438 1 92.62 314 TYR B C 1
ATOM 5300 O O . TYR B 1 314 ? 0.055 -3.535 -8.203 1 92.62 314 TYR B O 1
ATOM 5308 N N . HIS B 1 315 ? 0.126 -1.397 -8.664 1 91.5 315 HIS B N 1
ATOM 5309 C CA . HIS B 1 315 ? -1.327 -1.294 -8.727 1 91.5 315 HIS B CA 1
ATOM 5310 C C . HIS B 1 315 ? -1.815 -1.205 -10.172 1 91.5 315 HIS B C 1
ATOM 5312 O O . HIS B 1 315 ? -1.587 -0.199 -10.844 1 91.5 315 HIS B O 1
ATOM 5318 N N . ALA B 1 316 ? -2.4 -2.287 -10.625 1 87.94 316 ALA B N 1
ATOM 5319 C CA . ALA B 1 316 ? -3.062 -2.262 -11.93 1 87.94 316 ALA B CA 1
ATOM 5320 C C . ALA B 1 316 ? -4.445 -1.623 -11.828 1 87.94 316 ALA B C 1
ATOM 5322 O O . ALA B 1 316 ? -5.461 -2.322 -11.828 1 87.94 316 ALA B O 1
ATOM 5323 N N . ARG B 1 317 ? -4.453 -0.364 -11.875 1 80.5 317 ARG B N 1
ATOM 5324 C CA . ARG B 1 317 ? -5.645 0.438 -11.617 1 80.5 317 ARG B CA 1
ATOM 5325 C C . ARG B 1 317 ? -6.656 0.285 -12.75 1 80.5 317 ARG B C 1
ATOM 5327 O O . ARG B 1 317 ? -6.281 0.179 -13.922 1 80.5 317 ARG B O 1
ATOM 5334 N N . SER B 1 318 ? -7.824 0.147 -12.367 1 71.56 318 SER B N 1
ATOM 5335 C CA . SER B 1 318 ? -8.898 0.095 -13.359 1 71.56 318 SER B CA 1
ATOM 5336 C C . SER B 1 318 ? -10.062 0.997 -12.953 1 71.56 318 SER B C 1
ATOM 5338 O O . SER B 1 318 ? -10.391 1.102 -11.773 1 71.56 318 SER B O 1
ATOM 5340 N N . TYR B 1 319 ? -10.555 1.694 -13.961 1 61.44 319 TYR B N 1
ATOM 5341 C CA . TYR B 1 319 ? -11.703 2.566 -13.734 1 61.44 319 TYR B CA 1
ATOM 5342 C C . TYR B 1 319 ? -12.969 1.957 -14.32 1 61.44 319 TYR B C 1
ATOM 5344 O O . TYR B 1 319 ? -14.031 2.58 -14.297 1 61.44 319 TYR B O 1
ATOM 5352 N N . GLY B 1 320 ? -12.758 0.703 -14.734 1 59.88 320 GLY B N 1
ATOM 5353 C CA . GLY B 1 320 ? -13.883 0.097 -15.438 1 59.88 320 GLY B CA 1
ATOM 5354 C C . GLY B 1 320 ? -14.891 -0.553 -14.516 1 59.88 320 GLY B C 1
ATOM 5355 O O . GLY B 1 320 ? -14.625 -0.722 -13.32 1 59.88 320 GLY B O 1
ATOM 5356 N N . ILE B 1 321 ? -16.078 -0.821 -15.133 1 60.53 321 ILE B N 1
ATOM 5357 C CA . ILE B 1 321 ? -17.188 -1.428 -14.398 1 60.53 321 ILE B CA 1
ATOM 5358 C C . ILE B 1 321 ? -17.125 -2.947 -14.547 1 60.53 321 ILE B C 1
ATOM 5360 O O . ILE B 1 321 ? -17.75 -3.676 -13.766 1 60.53 321 ILE B O 1
ATOM 5364 N N . LEU B 1 322 ? -16.406 -3.408 -15.398 1 66.56 322 LEU B N 1
ATOM 5365 C CA . LEU B 1 322 ? -16.281 -4.84 -15.641 1 66.56 322 LEU B CA 1
ATOM 5366 C C . LEU B 1 322 ? -15.164 -5.438 -14.781 1 66.56 322 LEU B C 1
ATOM 5368 O O . LEU B 1 322 ? -14.281 -4.719 -14.312 1 66.56 322 LEU B O 1
ATOM 5372 N N . PRO B 1 323 ? -15.344 -6.742 -14.539 1 74.12 323 PRO B N 1
ATOM 5373 C CA . PRO B 1 323 ? -14.242 -7.371 -13.797 1 74.12 323 PRO B CA 1
ATOM 5374 C C . PRO B 1 323 ? -12.883 -7.141 -14.445 1 74.12 323 PRO B C 1
ATOM 5376 O O . PRO B 1 323 ? -12.773 -7.125 -15.672 1 74.12 323 PRO B O 1
ATOM 5379 N N . TYR B 1 324 ? -11.969 -6.953 -13.656 1 85.5 324 TYR B N 1
ATOM 5380 C CA . TYR B 1 324 ? -10.625 -6.609 -14.109 1 85.5 324 TYR B CA 1
ATOM 5381 C C . TYR B 1 324 ? -10.031 -7.742 -14.945 1 85.5 324 TYR B C 1
ATOM 5383 O O . TYR B 1 324 ? -10.172 -8.914 -14.594 1 85.5 324 TYR B O 1
ATOM 5391 N N . LYS B 1 325 ? -9.477 -7.434 -16 1 83.94 325 LYS B N 1
ATOM 5392 C CA . LYS B 1 325 ? -8.742 -8.367 -16.859 1 83.94 325 LYS B CA 1
ATOM 5393 C C . LYS B 1 325 ? -7.285 -7.934 -17.016 1 83.94 325 LYS B C 1
ATOM 5395 O O . LYS B 1 325 ? -7 -6.898 -17.625 1 83.94 325 LYS B O 1
ATOM 5400 N N . ILE B 1 326 ? -6.434 -8.75 -16.516 1 90.81 326 ILE B N 1
ATOM 5401 C CA . ILE B 1 326 ? -5.02 -8.398 -16.516 1 90.81 326 ILE B CA 1
ATOM 5402 C C . ILE B 1 326 ? -4.465 -8.477 -17.938 1 90.81 326 ILE B C 1
ATOM 5404 O O . ILE B 1 326 ? -4.812 -9.383 -18.703 1 90.81 326 ILE B O 1
ATOM 5408 N N . ARG B 1 327 ? -3.609 -7.59 -18.203 1 84.56 327 ARG B N 1
ATOM 5409 C CA . ARG B 1 327 ? -2.885 -7.57 -19.484 1 84.56 327 ARG B CA 1
ATOM 5410 C C . ARG B 1 327 ? -1.436 -8.008 -19.281 1 84.56 327 ARG B C 1
ATOM 5412 O O . ARG B 1 327 ? -0.844 -7.766 -18.234 1 84.56 327 ARG B O 1
ATOM 5419 N N . TYR B 1 328 ? -0.915 -8.586 -20.344 1 85.88 328 TYR B N 1
ATOM 5420 C CA . TYR B 1 328 ? 0.472 -9.031 -20.297 1 85.88 328 TYR B CA 1
ATOM 5421 C C . TYR B 1 328 ? 1.416 -7.867 -20.047 1 85.88 328 TYR B C 1
ATOM 5423 O O . TYR B 1 328 ? 2.393 -7.996 -19.297 1 85.88 328 TYR B O 1
ATOM 5431 N N . THR B 1 329 ? 1.139 -6.734 -20.594 1 80.25 329 THR B N 1
ATOM 5432 C CA . THR B 1 329 ? 1.988 -5.559 -20.438 1 80.25 329 THR B CA 1
ATOM 5433 C C . THR B 1 329 ? 2.018 -5.094 -18.984 1 80.25 329 THR B C 1
ATOM 5435 O O . THR B 1 329 ? 3.051 -4.633 -18.5 1 80.25 329 THR B O 1
ATOM 5438 N N . GLU B 1 330 ? 0.92 -5.188 -18.344 1 86.75 330 GLU B N 1
ATOM 5439 C CA . GLU B 1 330 ? 0.857 -4.82 -16.922 1 86.75 330 GLU B CA 1
ATOM 5440 C C . GLU B 1 330 ? 1.689 -5.77 -16.078 1 86.75 330 GLU B C 1
ATOM 5442 O O . GLU B 1 330 ? 2.361 -5.34 -15.133 1 86.75 330 GLU B O 1
ATOM 5447 N N . TYR B 1 331 ? 1.565 -7.023 -16.5 1 92 331 TYR B N 1
ATOM 5448 C CA . TYR B 1 331 ? 2.381 -8.016 -15.805 1 92 331 TYR B CA 1
ATOM 5449 C C . TYR B 1 331 ? 3.865 -7.707 -15.969 1 92 331 TYR B C 1
ATOM 5451 O O . TYR B 1 331 ? 4.613 -7.699 -14.984 1 92 331 TYR B O 1
ATOM 5459 N N . LEU B 1 332 ? 4.262 -7.402 -17.125 1 86.69 332 LEU B N 1
ATOM 5460 C CA . LEU B 1 332 ? 5.66 -7.086 -17.406 1 86.69 332 LEU B CA 1
ATOM 5461 C C . LEU B 1 332 ? 6.082 -5.809 -16.688 1 86.69 332 LEU B C 1
ATOM 5463 O O . LEU B 1 332 ? 7.188 -5.73 -16.141 1 86.69 332 LEU B O 1
ATOM 5467 N N . GLU B 1 333 ? 5.207 -4.895 -16.703 1 84.69 333 GLU B N 1
ATOM 5468 C CA . GLU B 1 333 ? 5.488 -3.641 -16.016 1 84.69 333 GLU B CA 1
ATOM 5469 C C . GLU B 1 333 ? 5.699 -3.873 -14.523 1 84.69 333 GLU B C 1
ATOM 5471 O O . GLU B 1 333 ? 6.586 -3.271 -13.914 1 84.69 333 GLU B O 1
ATOM 5476 N N . ALA B 1 334 ? 4.875 -4.652 -13.984 1 91.81 334 ALA B N 1
ATOM 5477 C CA . ALA B 1 334 ? 5.004 -4.973 -12.562 1 91.81 334 ALA B CA 1
ATOM 5478 C C . ALA B 1 334 ? 6.363 -5.594 -12.266 1 91.81 334 ALA B C 1
ATOM 5480 O O . ALA B 1 334 ? 7.023 -5.219 -11.289 1 91.81 334 ALA B O 1
ATOM 5481 N N . LEU B 1 335 ? 6.773 -6.535 -13.102 1 92.31 335 LEU B N 1
ATOM 5482 C CA . LEU B 1 335 ? 8.062 -7.18 -12.906 1 92.31 335 LEU B CA 1
ATOM 5483 C C . LEU B 1 335 ? 9.203 -6.184 -13.094 1 92.31 335 LEU B C 1
ATOM 5485 O O . LEU B 1 335 ? 10.234 -6.27 -12.422 1 92.31 335 LEU B O 1
ATOM 5489 N N . GLN B 1 336 ? 9.039 -5.27 -13.945 1 83.56 336 GLN B N 1
ATOM 5490 C CA . GLN B 1 336 ? 10.047 -4.246 -14.18 1 83.56 336 GLN B CA 1
ATOM 5491 C C . GLN B 1 336 ? 10.195 -3.332 -12.969 1 83.56 336 GLN B C 1
ATOM 5493 O O . GLN B 1 336 ? 11.305 -2.934 -12.617 1 83.56 336 GLN B O 1
ATOM 5498 N N . VAL B 1 337 ? 9.055 -3.031 -12.461 1 82.31 337 VAL B N 1
ATOM 5499 C CA . VAL B 1 337 ? 9.078 -2.213 -11.25 1 82.31 337 VAL B CA 1
ATOM 5500 C C . VAL B 1 337 ? 9.93 -2.889 -10.18 1 82.31 337 VAL B C 1
ATOM 5502 O O . VAL B 1 337 ? 10.781 -2.25 -9.562 1 82.31 337 VAL B O 1
ATOM 5505 N N . PHE B 1 338 ? 9.719 -4.062 -9.961 1 88.56 338 PHE B N 1
ATOM 5506 C CA . PHE B 1 338 ? 10.492 -4.812 -8.977 1 88.56 338 PHE B CA 1
ATOM 5507 C C . PHE B 1 338 ? 11.953 -4.895 -9.391 1 88.56 338 PHE B C 1
ATOM 5509 O O . PHE B 1 338 ? 12.852 -4.734 -8.555 1 88.56 338 PHE B O 1
ATOM 5516 N N . GLY B 1 339 ? 12.156 -5.168 -10.602 1 84.75 339 GLY B N 1
ATOM 5517 C CA . GLY B 1 339 ? 13.508 -5.32 -11.109 1 84.75 339 GLY B CA 1
ATOM 5518 C C . GLY B 1 339 ? 14.344 -4.062 -10.961 1 84.75 339 GLY B C 1
ATOM 5519 O O . GLY B 1 339 ? 15.562 -4.137 -10.789 1 84.75 339 GLY B O 1
ATOM 5520 N N . ASN B 1 340 ? 13.789 -2.916 -11.078 1 73.19 340 ASN B N 1
ATOM 5521 C CA . ASN B 1 340 ? 14.492 -1.64 -11.039 1 73.19 340 ASN B CA 1
ATOM 5522 C C . ASN B 1 340 ? 14.656 -1.131 -9.617 1 73.19 340 ASN B C 1
ATOM 5524 O O . ASN B 1 340 ? 15.32 -0.12 -9.383 1 73.19 340 ASN B O 1
ATOM 5528 N N . CYS B 1 341 ? 13.945 -1.718 -8.797 1 68.81 341 CYS B N 1
ATOM 5529 C CA . CYS B 1 341 ? 14.031 -1.267 -7.41 1 68.81 341 CYS B CA 1
ATOM 5530 C C . CYS B 1 341 ? 15.359 -1.668 -6.789 1 68.81 341 CYS B C 1
ATOM 5532 O O . CYS B 1 341 ? 15.906 -2.729 -7.102 1 68.81 341 CYS B O 1
ATOM 5534 N N . GLN B 1 342 ? 16.109 -0.625 -6.195 1 56.28 342 GLN B N 1
ATOM 5535 C CA . GLN B 1 342 ? 17.328 -0.928 -5.441 1 56.28 342 GLN B CA 1
ATOM 5536 C C . GLN B 1 342 ? 17 -1.713 -4.172 1 56.28 342 GLN B C 1
ATOM 5538 O O . GLN B 1 342 ? 16.078 -1.367 -3.441 1 56.28 342 GLN B O 1
ATOM 5543 N N . GLN B 1 343 ? 17.141 -2.996 -4.238 1 50.31 343 GLN B N 1
ATOM 5544 C CA . GLN B 1 343 ? 16.812 -3.811 -3.07 1 50.31 343 GLN B CA 1
ATOM 5545 C C . GLN B 1 343 ? 17.625 -3.373 -1.853 1 50.31 343 GLN B C 1
ATOM 5547 O O . GLN B 1 343 ? 18.844 -3.248 -1.928 1 50.31 343 GLN B O 1
ATOM 5552 N N . ARG B 1 344 ? 17.203 -2.439 -1.072 1 43.84 344 ARG B N 1
ATOM 5553 C CA . ARG B 1 344 ? 17.984 -2.289 0.147 1 43.84 344 ARG B CA 1
ATOM 5554 C C . ARG B 1 344 ? 17.844 -3.51 1.049 1 43.84 344 ARG B C 1
ATOM 5556 O O . ARG B 1 344 ? 16.734 -4.02 1.235 1 43.84 344 ARG B O 1
ATOM 5563 N N . VAL B 1 345 ? 18.781 -4.438 1.017 1 39.94 345 VAL B N 1
ATOM 5564 C CA . VAL B 1 345 ? 18.922 -5.508 1.997 1 39.94 345 VAL B CA 1
ATOM 5565 C C . VAL B 1 345 ? 18.734 -4.949 3.404 1 39.94 345 VAL B C 1
ATOM 5567 O O . VAL B 1 345 ? 19.375 -3.961 3.779 1 39.94 345 VAL B O 1
ATOM 5570 N N . GLY B 1 346 ? 17.531 -4.945 3.875 1 33.62 346 GLY B N 1
ATOM 5571 C CA . GLY B 1 346 ? 17.344 -4.699 5.297 1 33.62 346 GLY B CA 1
ATOM 5572 C C . GLY B 1 346 ? 18.469 -5.234 6.148 1 33.62 346 GLY B C 1
ATOM 5573 O O . GLY B 1 346 ? 18.984 -6.332 5.906 1 33.62 346 GLY B O 1
ATOM 5574 N N . THR B 1 347 ? 19.422 -4.352 6.496 1 30.89 347 THR B N 1
ATOM 5575 C CA . THR B 1 347 ? 20.312 -4.824 7.547 1 30.89 347 THR B CA 1
ATOM 5576 C C . THR B 1 347 ? 19.516 -5.379 8.727 1 30.89 347 THR B C 1
ATOM 5578 O O . THR B 1 347 ? 18.391 -4.93 8.992 1 30.89 347 THR B O 1
#

Solvent-accessible surface area (backbone atoms only — not comparable to full-atom values): 38243 Å² total; per-residue (Å²): 125,71,67,62,54,51,53,52,47,50,51,40,48,51,46,41,51,44,45,51,50,38,48,52,43,42,49,47,42,47,50,45,45,51,48,49,50,50,48,52,51,49,51,52,50,50,50,48,51,48,33,33,72,68,64,71,38,82,87,48,57,54,68,70,43,65,80,42,81,44,76,55,53,26,40,30,34,39,56,48,78,66,59,55,75,56,35,58,71,65,36,62,78,49,41,61,59,46,69,73,41,54,68,68,57,48,52,48,51,48,50,52,52,48,49,52,38,51,50,53,42,49,53,52,52,48,55,50,32,56,60,63,60,31,38,30,38,35,43,33,30,56,84,27,61,64,51,76,39,42,68,60,47,52,52,52,54,53,65,34,57,46,39,66,72,22,50,94,51,30,63,39,42,48,79,42,78,44,80,60,66,86,84,46,84,56,45,46,32,34,35,40,31,28,60,50,78,76,78,72,80,76,75,74,78,77,74,87,76,69,79,88,87,76,85,75,72,79,61,84,58,76,71,74,48,78,84,54,70,44,62,32,37,39,35,29,38,30,35,66,56,9,62,55,37,54,40,53,51,51,48,50,50,39,49,51,45,58,70,34,62,89,53,70,75,36,78,78,64,64,36,58,65,54,49,47,49,54,54,30,72,76,54,63,68,63,32,42,33,34,41,32,43,27,38,82,55,49,62,54,59,28,50,45,34,83,40,43,39,78,18,34,45,36,73,49,66,31,88,65,63,58,73,62,74,80,48,70,66,58,52,52,48,43,47,42,50,56,23,69,46,79,76,73,73,77,125,123,72,67,61,54,51,53,51,47,51,51,42,48,50,47,44,53,44,43,51,49,40,47,52,42,43,50,49,42,48,50,45,46,50,48,48,50,51,49,51,51,49,51,51,49,50,48,49,51,47,34,34,72,69,65,68,38,83,88,48,57,54,67,69,44,65,81,42,81,42,75,54,53,26,41,28,35,40,59,48,77,67,60,57,74,55,35,58,70,65,35,60,77,50,41,61,59,46,68,72,41,54,70,68,57,48,52,48,51,48,50,50,52,48,50,51,38,50,50,54,42,48,52,53,52,49,54,49,33,56,60,62,61,31,38,30,38,36,43,34,30,57,84,28,61,64,52,75,39,42,67,60,47,51,52,51,54,54,67,32,58,47,38,67,71,22,50,96,52,31,60,38,43,47,78,42,79,45,80,62,72,80,86,48,86,55,44,49,32,34,34,39,32,29,59,51,78,76,80,72,80,76,74,73,78,76,71,87,75,70,81,85,88,76,85,74,72,80,62,84,59,74,73,74,48,78,85,54,70,44,62,33,37,39,35,28,37,30,35,65,54,10,63,54,37,53,43,53,51,50,50,51,50,38,48,52,52,60,70,50,69,86,61,81,78,49,73,79,55,62,37,57,65,54,50,45,50,53,53,30,72,75,56,64,67,64,32,43,32,34,40,31,41,29,38,83,57,49,62,54,59,29,52,47,37,83,39,43,39,78,19,33,45,34,74,48,67,32,87,65,65,58,74,62,72,80,48,71,66,56,53,51,49,43,48,43,51,55,25,68,46,80,75,73,75,77,126

Sequence (694 aa):
MASSSKTVQTIVTLTLFGTFGLLHLLHLISHGIRLTTSVIRKIIDEMDEVLIGLRVRRRDVRQDLRAIKKTPAHLAIIWTPINYQLHRFFSFNHAIAFSRTPRLQRLQIQQKLELLAMRQNFAKILLWSMEAGIKEITFYDERGLMKSHKIELIEYLASLPAFIEGNEHISWASIEPKLTDEVQILSKFEIAYRLIPKASSSSSSKTQAKANNLMTASSSLLNNNPNHSNLITINLIDRHQGHEHLVKVTKALVEIVTLNKQTKLNLDDLNVQSIGKKICSTSIGLPDLLLVLGGRSLRFRGFPPWQLTLTEIYHARSYGILPYKIRYTEYLEALQVFGNCQQRVGTMASSSKTVQTIVTLTLFGTFGLLHLLHLISHGIRLTTSVIRKIIDEMDEVLIGLRVRRRDVRQDLRAIKKTPAHLAIIWTPINYQLHRFFSFNHAIAFSRTPRLQRLQIQQKLELLAMRQNFAKILLWSMEAGIKEITFYDERGLMKSHKIELIEYLASLPAFIEGNEHISWASIEPKLTDEVQILSKFEIAYRLIPKASSSSSSKTQAKANNLMTASSSLLNNNPNHSNLITINLIDRHQGHEHLVKVTKALVEIVTLNKQTKLNLDDLNVQSIGKKICSTSIGLPDLLLVLGGRSLRFRGFPPWQLTLTEIYHARSYGILPYKIRYTEYLEALQVFGNCQQRVGT

Nearest PDB structures (foldseek):
  7pay-assembly1_B-2  TM=8.148E-01  e=1.018E-11  Homo sapiens
  7pax-assembly1_B-2  TM=7.949E-01  e=9.556E-12  Homo sapiens
  6w2l-assembly1_B  TM=8.149E-01  e=3.826E-11  Homo sapiens
  6jcn-assembly1_B  TM=7.525E-01  e=4.623E-11  Saccharomyces cerevisiae S288C
  7jli-assembly1_A  TM=6.051E-01  e=1.012E-05  Bacillus subtilis